Protein AF-0000000080439405 (afdb_homodimer)

Foldseek 3Di:
DPPPPPPPWAWFDFQWKIKIQDDLVCVVVVQVQQQDQLQCPPPPGHDRCDPVNSVVCCCPARVDPVLFKHKIFIAGLVRHTFWIKMWGRQDPPQLEIEMDITGRPVPPPPCRRVVVVLRVVCCSVPPSPGFKYKYFDQDPVRVVSCVVQVWDFDDADPRGTMTMDGSQCNLAVQAAAAFEEEEEAAAQFDVLQRCLLVVLQVLLCVVVVHRRYDYDYAYPDDWHDDPVPDTDDHDDPDPDQGQEYEYTDRDDCPPPLVVVLVVCVVRVSNHQAYEYEANRCLSVVPPPSCAPPEAEDDPCVVVSCVVVVGDHHYDDDQKDRSRRYIYGNDSVSSNVRSLVVSSNRRNDVSSVVSCVVVPVD/DPPPPPPPWAKFDFLWKIKIQDDLVCVVVVQVQQQDQLQCPPPPGHDRPDNVNSPVCCCPAPVDPVLFKHKIFIAGLVRHTFWIKMWGRQDPVQLEIEMDITGRPVPPPPCRRVVVVLRVVCCSVPPSPGFKYKYFDQDPVRVVSCVVQVWDFDDADPRGTMTMDGSQCNLAVQAAAAFEEEEEAAEQFDVLLRCLLVVLQVLLCVVVVHRRYDYDYAYPDDWHDDPVPDTDDHDDGDPDQGQEYEYTDRDDCPPPLVVVLVVCVVRVSNHQAYEYEANRCLSVVPDPSCAPDEAEDDDCVVVSCVVPVGPHHYDPDQKDRSGRYIYGNDSVSSNVRSLVVSSNRRNDVSSVVSCVVVPVD

Nearest PDB structures (foldseek):
  3gra-assembly1_A  TM=8.390E-01  e=1.885E-11  Pseudomonas putida KT2440
  7kwj-assembly1_B  TM=8.269E-01  e=9.743E-10  Vibrio cholerae O1 biovar El Tor str. N16961
  7kx2-assembly1_B  TM=8.092E-01  e=1.682E-09  Vibrio cholerae O1 biovar El Tor str. N16961
  7kwh-assembly1_D  TM=7.979E-01  e=1.788E-09  Vibrio cholerae O1 biovar El Tor str. N16961
  7kwq-assembly1_A  TM=7.694E-01  e=2.422E-09  Vibrio cholerae O1 biovar El Tor str. N16961

Sequence (722 aa):
MKDMKSEGLYRRNGKKVYIKQPEYSEMAYVSELWSDEATMEGIGGVFNFSEDKWEPFYKKMVSPSDGKNFYCLIYNNKDIPVGEVSFHGYDLVTKTARFNIKVHDKHRRRGYGKEAINLLLEYYFQEFGGNIMMDTVRTEKGIELSKKFKFEQIGKAKEGITCRITKEKFFNSNKGSKKYVEVLVLDGMNVLDYSMPFEIFNKANNIAKEEIFNTSSVSFVDKIKGNSGIEIKRSAGSEQKPNIIIIPGGIDTKENSKNIIDYILKNYIECDYICAFSEGISYLVKCKELNGIFVPNGKWIKSLLDEEKRTLRILNKNYIDNGKIMLSTNLMGTLELCLNIVKKVCGGEIEEKIENELGLKMKDMKSEGLYRRNGKKVYIKQPEYSEMAYVSELWSDEATMEGIGGVFNFSEDKWEPFYKKMVSPSDGKNFYCLIYNNKDIPVGEVSFHGYDLVTKTARFNIKVHDKHRRRGYGKEAINLLLEYYFQEFGGNIMMDTVRTEKGIELSKKFKFEQIGKAKEGITCRITKEKFFNSNKGSKKYVEVLVLDGMNVLDYSMPFEIFNKANNIAKEEIFNTSSVSFVDKIKGNSGIEIKRSAGSEQKPNIIIIPGGIDTKENSKNIIDYILKNYIECDYICAFSEGISYLVKCKELNGIFVPNGKWIKSLLDEEKRTLRILNKNYIDNGKIMLSTNLMGTLELCLNIVKKVCGGEIEEKIENELGLK

pLDDT: mean 86.58, std 12.38, range [19.8, 98.06]

InterPro domains:
  IPR000182 GNAT domain [PF13302] (21-131)
  IPR000182 GNAT domain [PS51186] (17-187)
  IPR016181 Acyl-CoA N-acyltransferase [SSF55729] (13-158)
  IPR029062 Class I glutamine amidotransferase-like [G3DSA:3.40.50.880] (177-361)
  IPR029062 Class I glutamine amidotransferase-like [SSF52317] (180-355)

Solvent-accessible surface area (backbone atoms only — not comparable to full-atom values): 38045 Å² total; per-residue (Å²): 129,77,74,74,69,79,76,82,58,53,50,36,36,52,62,64,33,31,39,28,39,66,54,81,77,50,49,57,54,52,26,50,52,37,52,31,56,78,47,17,56,94,65,84,45,60,42,91,57,51,76,86,52,44,60,65,45,41,44,50,32,62,55,32,87,80,68,32,32,44,38,27,36,28,22,36,85,83,71,43,77,42,34,37,40,33,39,36,69,46,34,86,86,75,22,30,29,34,55,47,75,47,55,37,53,96,57,56,95,67,57,52,64,61,51,50,50,51,55,49,49,47,43,36,42,72,69,72,60,37,42,34,45,32,40,72,32,68,46,71,67,44,47,51,52,37,52,73,70,62,35,40,78,76,46,82,48,102,76,26,41,31,30,34,39,40,45,68,52,63,34,52,60,43,75,53,65,72,35,36,31,34,35,47,40,53,55,42,41,33,62,60,56,55,46,46,54,56,54,55,42,50,49,49,18,61,76,64,72,41,75,31,55,50,66,46,43,35,56,79,51,85,64,45,65,51,92,77,38,46,34,54,55,82,43,80,51,69,93,59,78,46,29,28,41,37,34,37,13,54,42,67,68,84,65,67,48,64,63,53,41,50,52,50,60,72,40,46,62,70,18,59,32,42,34,21,27,39,55,26,38,59,61,48,70,71,36,75,91,47,65,62,39,70,38,35,46,46,89,62,50,60,60,51,34,66,69,62,74,45,80,67,43,70,41,94,38,43,40,36,79,33,63,19,43,32,38,16,42,27,58,47,12,43,54,50,49,50,42,48,49,39,20,68,42,57,3,48,67,57,31,50,54,50,36,45,60,33,49,76,102,131,77,74,76,69,78,76,82,60,54,52,37,36,54,62,66,33,30,38,29,40,66,56,78,79,52,49,58,53,52,26,51,51,37,52,30,56,78,46,17,56,92,68,83,45,59,41,90,57,49,75,87,52,44,59,65,46,42,43,51,32,62,56,30,88,83,67,33,32,43,38,28,34,29,23,37,85,83,72,43,79,42,35,37,40,34,38,35,69,46,33,85,84,77,22,30,30,34,54,48,74,46,57,36,54,95,56,57,95,68,57,52,62,62,51,50,49,50,54,49,48,49,43,36,42,73,67,71,61,36,42,34,44,30,41,73,31,68,44,72,67,44,48,52,53,37,51,73,69,61,36,42,77,76,45,82,47,100,75,28,41,31,30,34,38,39,46,66,53,62,34,52,60,43,74,53,65,72,34,36,31,34,36,47,39,49,55,41,39,33,64,60,56,53,46,45,56,56,53,55,42,48,51,49,18,60,76,67,72,40,74,31,54,48,67,43,44,36,56,79,52,86,63,44,65,51,90,78,38,44,31,55,56,80,42,81,51,70,93,60,78,47,30,28,41,37,34,38,13,56,41,68,68,83,65,68,48,64,62,52,41,50,51,52,60,72,40,45,64,70,19,58,32,42,33,23,27,39,56,26,39,58,59,48,71,72,34,75,92,50,64,70,45,73,37,36,45,46,88,63,48,58,60,51,38,69,69,60,75,46,84,69,43,73,41,95,39,44,42,36,80,33,63,19,44,31,38,17,40,25,60,47,11,43,54,51,48,50,42,48,50,38,19,70,41,58,2,49,66,57,30,50,54,50,37,45,60,34,48,76,102

Structure (mmCIF, N/CA/C/O backbone):
data_AF-0000000080439405-model_v1
#
loop_
_entity.id
_entity.type
_entity.pdbx_description
1 polymer 'N-acetyltransferase domain-containing protein'
#
loop_
_atom_site.group_PDB
_atom_site.id
_atom_site.type_symbol
_atom_site.label_atom_id
_atom_site.label_alt_id
_atom_site.label_comp_id
_atom_site.label_asym_id
_atom_site.label_entity_id
_atom_site.label_seq_id
_atom_site.pdbx_PDB_ins_code
_atom_site.Cartn_x
_atom_site.Cartn_y
_atom_site.Cartn_z
_atom_site.occupancy
_atom_site.B_iso_or_equiv
_atom_site.auth_seq_id
_atom_site.auth_comp_id
_atom_site.auth_asym_id
_atom_site.auth_atom_id
_atom_site.pdbx_PDB_model_num
ATOM 1 N N . MET A 1 1 ? -28.453 -39.219 -0.086 1 19.8 1 MET A N 1
ATOM 2 C CA . MET A 1 1 ? -27.016 -39.031 -0.188 1 19.8 1 MET A CA 1
ATOM 3 C C . MET A 1 1 ? -26.672 -37.594 -0.586 1 19.8 1 MET A C 1
ATOM 5 O O . MET A 1 1 ? -27.078 -37.125 -1.65 1 19.8 1 MET A O 1
ATOM 9 N N . LYS A 1 2 ? -26.547 -36.656 0.362 1 28.33 2 LYS A N 1
ATOM 10 C CA . LYS A 1 2 ? -26.453 -35.188 0.204 1 28.33 2 LYS A CA 1
ATOM 11 C C . LYS A 1 2 ? -25.391 -34.844 -0.84 1 28.33 2 LYS A C 1
ATOM 13 O O . LYS A 1 2 ? -24.375 -35.5 -0.957 1 28.33 2 LYS A O 1
ATOM 18 N N . ASP A 1 3 ? -25.906 -34.5 -1.977 1 31.38 3 ASP A N 1
ATOM 19 C CA . ASP A 1 3 ? -25.109 -33.844 -3.01 1 31.38 3 ASP A CA 1
ATOM 20 C C . ASP A 1 3 ? -23.859 -33.188 -2.41 1 31.38 3 ASP A C 1
ATOM 22 O O . ASP A 1 3 ? -23.969 -32.281 -1.6 1 31.38 3 ASP A O 1
ATOM 26 N N . MET A 1 4 ? -22.953 -33.938 -2.029 1 35.06 4 MET A N 1
ATOM 27 C CA . MET A 1 4 ? -21.703 -33.312 -1.614 1 35.06 4 MET A CA 1
ATOM 28 C C . MET A 1 4 ? -21.344 -32.156 -2.545 1 35.06 4 MET A C 1
ATOM 30 O O . MET A 1 4 ? -21.141 -32.375 -3.744 1 35.06 4 MET A O 1
ATOM 34 N N . LYS A 1 5 ? -21.969 -31.016 -2.342 1 38.03 5 LYS A N 1
ATOM 35 C CA . LYS A 1 5 ? -21.875 -29.719 -2.992 1 38.03 5 LYS A CA 1
ATOM 36 C C . LYS A 1 5 ? -20.469 -29.484 -3.535 1 38.03 5 LYS A C 1
ATOM 38 O O . LYS A 1 5 ? -19.484 -29.578 -2.795 1 38.03 5 LYS A O 1
ATOM 43 N N . SER A 1 6 ? -20.062 -29.953 -4.812 1 43.16 6 SER A N 1
ATOM 44 C CA . SER A 1 6 ? -19.031 -29.5 -5.738 1 43.16 6 SER A CA 1
ATOM 45 C C . SER A 1 6 ? -18.594 -28.062 -5.426 1 43.16 6 SER A C 1
ATOM 47 O O . SER A 1 6 ? -17.781 -27.484 -6.141 1 43.16 6 SER A O 1
ATOM 49 N N . GLU A 1 7 ? -19.172 -27.438 -4.652 1 51.94 7 GLU A N 1
ATOM 50 C CA . GLU A 1 7 ? -18.938 -26.031 -4.379 1 51.94 7 GLU A CA 1
ATOM 51 C C . GLU A 1 7 ? -17.625 -25.812 -3.639 1 51.94 7 GLU A C 1
ATOM 53 O O . GLU A 1 7 ? -17.359 -26.484 -2.641 1 51.94 7 GLU A O 1
ATOM 58 N N . GLY A 1 8 ? -16.438 -25.406 -4.309 1 67.31 8 GLY A N 1
ATOM 59 C CA . GLY A 1 8 ? -15.258 -24.844 -3.676 1 67.31 8 GLY A CA 1
ATOM 60 C C . GLY A 1 8 ? -14.016 -25.688 -3.885 1 67.31 8 GLY A C 1
ATOM 61 O O . GLY A 1 8 ? -13.156 -25.766 -3.004 1 67.31 8 GLY A O 1
ATOM 62 N N . LEU A 1 9 ? -13.984 -26.547 -4.992 1 83.06 9 LEU A N 1
ATOM 63 C CA . LEU A 1 9 ? -12.805 -27.391 -5.168 1 83.06 9 LEU A CA 1
ATOM 64 C C . LEU A 1 9 ? -11.617 -26.562 -5.656 1 83.06 9 LEU A C 1
ATOM 66 O O . LEU A 1 9 ? -11.766 -25.719 -6.551 1 83.06 9 LEU A O 1
ATOM 70 N N . TYR A 1 10 ? -10.547 -26.906 -5.105 1 87.88 10 TYR A N 1
ATOM 71 C CA . TYR A 1 10 ? -9.312 -26.188 -5.379 1 87.88 10 TYR A CA 1
ATOM 72 C C . TYR A 1 10 ? -8.789 -26.5 -6.777 1 87.88 10 TYR A C 1
ATOM 74 O O . TYR A 1 10 ? -8.906 -27.625 -7.25 1 87.88 10 TYR A O 1
ATOM 82 N N . ARG A 1 11 ? -8.258 -25.469 -7.434 1 89.12 11 ARG A N 1
ATOM 83 C CA . ARG A 1 11 ? -7.609 -25.625 -8.734 1 89.12 11 ARG A CA 1
ATOM 84 C C . ARG A 1 11 ? -6.43 -24.656 -8.875 1 89.12 11 ARG A C 1
ATOM 86 O O . ARG A 1 11 ? -6.488 -23.516 -8.406 1 89.12 11 ARG A O 1
ATOM 93 N N . ARG A 1 12 ? -5.414 -25.156 -9.516 1 91.19 12 ARG A N 1
ATOM 94 C CA . ARG A 1 12 ? -4.223 -24.359 -9.773 1 91.19 12 ARG A CA 1
ATOM 95 C C . ARG A 1 12 ? -3.641 -24.688 -11.148 1 91.19 12 ARG A C 1
ATOM 97 O O . ARG A 1 12 ? -3.406 -25.844 -11.469 1 91.19 12 ARG A O 1
ATOM 104 N N . ASN A 1 13 ? -3.381 -23.609 -11.891 1 90.38 13 ASN A N 1
ATOM 105 C CA . ASN A 1 13 ? -2.967 -23.797 -13.281 1 90.38 13 ASN A CA 1
ATOM 106 C C . ASN A 1 13 ? -1.468 -23.578 -13.453 1 90.38 13 ASN A C 1
ATOM 108 O O . ASN A 1 13 ? -0.897 -22.672 -12.828 1 90.38 13 ASN A O 1
ATOM 112 N N . GLY A 1 14 ? -0.879 -24.438 -14.273 1 91.06 14 GLY A N 1
ATOM 113 C CA . GLY A 1 14 ? 0.479 -24.234 -14.758 1 91.06 14 GLY A CA 1
ATOM 114 C C . GLY A 1 14 ? 0.555 -24.016 -16.25 1 91.06 14 GLY A C 1
ATOM 115 O O . GLY A 1 14 ? -0.412 -23.562 -16.875 1 91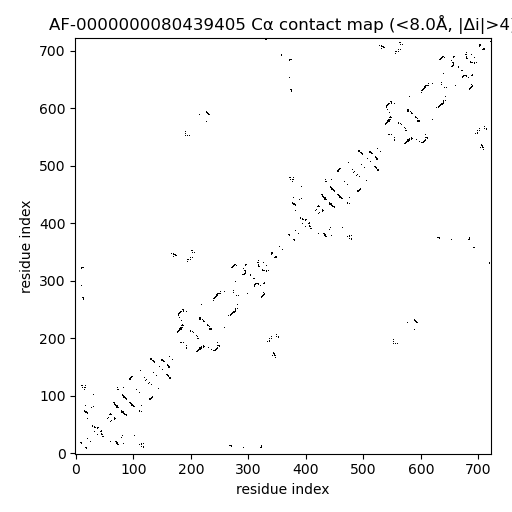.06 14 GLY A O 1
ATOM 116 N N . LYS A 1 15 ? 1.68 -24.281 -16.812 1 88.88 15 LYS A N 1
ATOM 117 C CA . LYS A 1 15 ? 1.878 -24.125 -18.25 1 88.88 15 LYS A CA 1
ATOM 118 C C . LYS A 1 15 ? 1.362 -25.328 -19.016 1 88.88 15 LYS A C 1
ATOM 120 O O . LYS A 1 15 ? 0.645 -25.188 -20.016 1 88.88 15 LYS A O 1
ATOM 125 N N . LYS A 1 16 ? 1.658 -26.5 -18.484 1 90.88 16 LYS A N 1
ATOM 126 C CA . LYS A 1 16 ? 1.364 -27.719 -19.219 1 90.88 16 LYS A CA 1
ATOM 127 C C . LYS A 1 16 ? 0.187 -28.469 -18.578 1 90.88 16 LYS A C 1
ATOM 129 O O . LYS A 1 16 ? -0.519 -29.219 -19.266 1 90.88 16 LYS A O 1
ATOM 134 N N . VAL A 1 17 ? 0.119 -28.25 -17.297 1 93.38 17 VAL A N 1
ATOM 135 C CA . VAL A 1 17 ? -0.927 -28.984 -16.578 1 93.38 17 VAL A CA 1
ATOM 136 C C . VAL A 1 17 ? -1.592 -28.078 -15.555 1 93.38 17 VAL A C 1
ATOM 138 O O . VAL A 1 17 ? -1.089 -26.984 -15.258 1 93.38 17 VAL A O 1
ATOM 141 N N . TYR A 1 18 ? -2.773 -28.422 -15.133 1 92.12 18 TYR A N 1
ATOM 142 C CA . TYR A 1 18 ? -3.352 -27.875 -13.914 1 92.12 18 TYR A CA 1
ATOM 143 C C . TYR A 1 18 ? -3.705 -28.984 -12.93 1 92.12 18 TYR A C 1
ATOM 145 O O . TYR A 1 18 ? -3.895 -30.141 -13.32 1 92.12 18 TYR A O 1
ATOM 153 N N . ILE A 1 19 ? -3.621 -28.656 -11.656 1 95.12 19 ILE A N 1
ATOM 154 C CA . ILE A 1 19 ? -4.043 -29.609 -10.633 1 95.12 19 ILE A CA 1
ATOM 155 C C . ILE A 1 19 ? -5.379 -29.172 -10.039 1 95.12 19 ILE A C 1
ATOM 157 O O . ILE A 1 19 ? -5.648 -27.969 -9.914 1 95.12 19 ILE A O 1
ATOM 161 N N . LYS A 1 20 ? -6.191 -30.156 -9.758 1 93.25 20 LYS A N 1
ATOM 162 C CA . LYS A 1 20 ? -7.52 -29.859 -9.242 1 93.25 20 LYS A CA 1
ATOM 163 C C . LYS A 1 20 ? -7.996 -30.938 -8.289 1 93.25 20 LYS A C 1
ATOM 165 O O . LYS A 1 20 ? -7.754 -32.125 -8.516 1 93.25 20 LYS A O 1
ATOM 170 N N . GLN A 1 21 ? -8.578 -30.422 -7.191 1 93.56 21 GLN A N 1
ATOM 171 C CA . GLN A 1 21 ? -9.273 -31.406 -6.375 1 93.56 21 GLN A CA 1
ATOM 172 C C . GLN A 1 21 ? -10.391 -32.094 -7.168 1 93.56 21 GLN A C 1
ATOM 174 O O . GLN A 1 21 ? -11.148 -31.422 -7.875 1 93.56 21 GLN A O 1
ATOM 179 N N . PRO A 1 22 ? -10.484 -33.406 -7.039 1 95 22 PRO A N 1
ATOM 180 C CA . PRO A 1 22 ? -11.422 -34.156 -7.891 1 95 22 PRO A CA 1
ATOM 181 C C . PRO A 1 22 ? -12.867 -34.062 -7.402 1 95 22 PRO A C 1
ATOM 183 O O . PRO A 1 22 ? -13.109 -34 -6.195 1 95 22 PRO A O 1
ATOM 186 N N . GLU A 1 23 ? -13.68 -34 -8.461 1 92.44 23 GLU A N 1
ATOM 187 C CA . GLU A 1 23 ? -15.062 -34.344 -8.141 1 92.44 23 GLU A CA 1
ATOM 188 C C . GLU A 1 23 ? -15.195 -35.812 -7.758 1 92.44 23 GLU A C 1
ATOM 190 O O . GLU A 1 23 ? -14.344 -36.625 -8.117 1 92.44 23 GLU A O 1
ATOM 195 N N . TYR A 1 24 ? -16.328 -36.031 -7.066 1 93.69 24 TYR A N 1
ATOM 196 C CA . TYR A 1 24 ? -16.5 -37.406 -6.566 1 93.69 24 TYR A CA 1
ATOM 197 C C . TYR A 1 24 ? -16.469 -38.406 -7.711 1 93.69 24 TYR A C 1
ATOM 199 O O . TYR A 1 24 ? -15.859 -39.469 -7.594 1 93.69 24 TYR A O 1
ATOM 207 N N . SER A 1 25 ? -17.109 -38.062 -8.828 1 94.06 25 SER A N 1
ATOM 208 C CA . SER A 1 25 ? -17.188 -38.969 -9.969 1 94.06 25 SER A CA 1
ATOM 209 C C . SER A 1 25 ? -15.82 -39.188 -10.594 1 94.06 25 SER A C 1
ATOM 211 O O . SER A 1 25 ? -15.609 -40.188 -11.289 1 94.06 25 SER A O 1
ATOM 213 N N . GLU A 1 26 ? -14.859 -38.375 -10.375 1 95.56 26 GLU A N 1
ATOM 214 C CA . GLU A 1 26 ? -13.531 -38.469 -10.969 1 95.56 26 GLU A CA 1
ATOM 215 C C . GLU A 1 26 ? -12.672 -39.5 -10.242 1 95.56 26 GLU A C 1
ATOM 217 O O . GLU A 1 26 ? -11.562 -39.781 -10.688 1 95.56 26 GLU A O 1
ATOM 222 N N . MET A 1 27 ? -13.219 -40.062 -9.18 1 96.44 27 MET A N 1
ATOM 223 C CA . MET A 1 27 ? -12.539 -41.156 -8.516 1 96.44 27 MET A CA 1
ATOM 224 C C . MET A 1 27 ? -12.398 -42.344 -9.461 1 96.44 27 MET A C 1
ATOM 226 O O . MET A 1 27 ? -11.531 -43.219 -9.258 1 96.44 27 MET A O 1
ATOM 230 N N . ALA A 1 28 ? -13.266 -42.344 -10.445 1 96.62 28 ALA A N 1
ATOM 231 C CA . ALA A 1 28 ? -13.164 -43.375 -11.461 1 96.62 28 ALA A CA 1
ATOM 232 C C . ALA A 1 28 ? -11.781 -43.406 -12.102 1 96.62 28 ALA A C 1
ATOM 234 O O . ALA A 1 28 ? -11.227 -44.469 -12.375 1 96.62 28 ALA A O 1
ATOM 235 N N . TYR A 1 29 ? -11.312 -42.281 -12.32 1 97.38 29 TYR A N 1
ATOM 236 C CA . TYR A 1 29 ? -9.984 -42.188 -12.914 1 97.38 29 TYR A CA 1
ATOM 237 C C . TYR A 1 29 ? -8.922 -42.719 -11.953 1 97.38 29 TYR A C 1
ATOM 239 O O . TYR A 1 29 ? -7.953 -43.344 -12.375 1 97.38 29 TYR A O 1
ATOM 247 N N . VAL A 1 30 ? -9.031 -42.406 -10.703 1 97.31 30 VAL A N 1
ATOM 248 C CA . VAL A 1 30 ? -8.086 -42.906 -9.703 1 97.31 30 VAL A CA 1
ATOM 249 C C . VAL A 1 30 ? -8.07 -44.406 -9.719 1 97.31 30 VAL A C 1
ATOM 251 O O . VAL A 1 30 ? -7 -45.031 -9.672 1 97.31 30 VAL A O 1
ATOM 254 N N . SER A 1 31 ? -9.227 -44.938 -9.789 1 97.25 31 SER A N 1
ATOM 255 C CA . SER A 1 31 ? -9.344 -46.406 -9.883 1 97.25 31 SER A CA 1
ATOM 256 C C . SER A 1 31 ? -8.586 -46.938 -11.094 1 97.25 31 SER A C 1
ATOM 258 O O . SER A 1 31 ? -7.867 -47.938 -10.992 1 97.25 31 SER A O 1
ATOM 260 N N . GLU A 1 32 ? -8.734 -46.281 -12.172 1 96.75 32 GLU A N 1
ATOM 261 C CA . GLU A 1 32 ? -8.031 -46.656 -13.398 1 96.75 32 GLU A CA 1
ATOM 262 C C . GLU A 1 32 ? -6.523 -46.531 -13.234 1 96.75 32 GLU A C 1
ATOM 264 O O . GLU A 1 32 ? -5.77 -47.438 -13.602 1 96.75 32 GLU A O 1
ATOM 269 N N . LEU A 1 33 ? -6.113 -45.5 -12.719 1 96.94 33 LEU A N 1
ATOM 270 C CA . LEU A 1 33 ? -4.699 -45.188 -12.531 1 96.94 33 LEU A CA 1
ATOM 271 C C . LEU A 1 33 ? -4.023 -46.219 -11.656 1 96.94 33 LEU A C 1
ATOM 273 O O . LEU A 1 33 ? -2.943 -46.719 -11.984 1 96.94 33 LEU A O 1
ATOM 277 N N . TRP A 1 34 ? -4.68 -46.594 -10.602 1 96.44 34 TRP A N 1
ATOM 278 C CA . TRP A 1 34 ? -4.102 -47.5 -9.609 1 96.44 34 TRP A CA 1
ATOM 279 C C . TRP A 1 34 ? -4.145 -48.938 -10.094 1 96.44 34 TRP A C 1
ATOM 281 O O . TRP A 1 34 ? -3.469 -49.812 -9.539 1 96.44 34 TRP A O 1
ATOM 291 N N . SER A 1 35 ? -4.953 -49.156 -11.141 1 96 35 SER A N 1
ATOM 292 C CA . SER A 1 35 ? -5.051 -50.531 -11.672 1 96 35 SER A CA 1
ATOM 293 C C . SER A 1 35 ? -4.156 -50.719 -12.891 1 96 35 SER A C 1
ATOM 295 O O . SER A 1 35 ? -4.062 -51.812 -13.438 1 96 35 SER A O 1
ATOM 297 N N . ASP A 1 36 ? -3.555 -49.656 -13.258 1 95.5 36 ASP A N 1
ATOM 298 C CA . ASP A 1 36 ? -2.686 -49.75 -14.43 1 95.5 36 ASP A CA 1
ATOM 299 C C . ASP A 1 36 ? -1.329 -50.344 -14.07 1 95.5 36 ASP A C 1
ATOM 301 O O . ASP A 1 36 ? -0.562 -49.75 -13.305 1 95.5 36 ASP A O 1
ATOM 305 N N . GLU A 1 37 ? -0.937 -51.438 -14.633 1 94.5 37 GLU A N 1
ATOM 306 C CA . GLU A 1 37 ? 0.255 -52.219 -14.266 1 94.5 37 GLU A CA 1
ATOM 307 C C . GLU A 1 37 ? 1.526 -51.438 -14.57 1 94.5 37 GLU A C 1
ATOM 309 O O . GLU A 1 37 ? 2.434 -51.344 -13.734 1 94.5 37 GLU A O 1
ATOM 314 N N . ALA A 1 38 ? 1.527 -50.844 -15.688 1 93.5 38 ALA A N 1
ATOM 315 C CA . ALA A 1 38 ? 2.715 -50.094 -16.078 1 93.5 38 ALA A CA 1
ATOM 316 C C . ALA A 1 38 ? 2.963 -48.938 -15.141 1 93.5 38 ALA A C 1
ATOM 318 O O . ALA A 1 38 ? 4.109 -48.656 -14.781 1 93.5 38 ALA A O 1
ATOM 319 N N . THR A 1 39 ? 1.961 -48.344 -14.695 1 92.94 39 THR A N 1
ATOM 320 C CA . THR A 1 39 ? 2.051 -47.156 -13.828 1 92.94 39 THR A CA 1
ATOM 321 C C . THR A 1 39 ? 2.484 -47.562 -12.422 1 92.94 39 THR A C 1
ATOM 323 O O . THR A 1 39 ? 3.281 -46.875 -11.789 1 92.94 39 THR A O 1
ATOM 326 N N . MET A 1 40 ? 2.041 -48.656 -12 1 91.75 40 MET A N 1
ATOM 327 C CA . MET A 1 40 ? 2.215 -49.031 -10.602 1 91.75 40 MET A CA 1
ATOM 328 C C . MET A 1 40 ? 3.445 -49.938 -10.422 1 91.75 40 MET A C 1
ATOM 330 O O . MET A 1 40 ? 3.803 -50.281 -9.297 1 91.75 40 MET A O 1
ATOM 334 N N . GLU A 1 41 ? 4.07 -50.125 -11.484 1 86.44 41 GLU A N 1
ATOM 335 C CA . GLU A 1 41 ? 5.27 -50.938 -11.414 1 86.44 41 GLU A CA 1
ATOM 336 C C . GLU A 1 41 ? 6.348 -50.281 -10.562 1 86.44 41 GLU A C 1
ATOM 338 O O . GLU A 1 41 ? 6.68 -49.125 -10.773 1 86.44 41 GLU A O 1
ATOM 343 N N . GLY A 1 42 ? 6.863 -50.938 -9.586 1 75.69 42 GLY A N 1
ATOM 344 C CA . GLY A 1 42 ? 7.953 -50.438 -8.758 1 75.69 42 GLY A CA 1
ATOM 345 C C . GLY A 1 42 ? 7.473 -49.625 -7.578 1 75.69 42 GLY A C 1
ATOM 346 O O . GLY A 1 42 ? 8.273 -49.188 -6.746 1 75.69 42 GLY A O 1
ATOM 347 N N . ILE A 1 43 ? 6.125 -49.312 -7.629 1 78.25 43 ILE A N 1
ATOM 348 C CA . ILE A 1 43 ? 5.621 -48.5 -6.52 1 78.25 43 ILE A CA 1
ATOM 349 C C . ILE A 1 43 ? 4.535 -49.281 -5.773 1 78.25 43 ILE A C 1
ATOM 351 O O . ILE A 1 43 ? 3.477 -48.719 -5.465 1 78.25 43 ILE A O 1
ATOM 355 N N . GLY A 1 44 ? 4.664 -50.5 -5.5 1 78.38 44 GLY A N 1
ATOM 356 C CA . GLY A 1 44 ? 3.789 -51.312 -4.652 1 78.38 44 GLY A CA 1
ATOM 357 C C . GLY A 1 44 ? 2.814 -52.156 -5.434 1 78.38 44 GLY A C 1
ATOM 358 O O . GLY A 1 44 ? 2.051 -52.938 -4.852 1 78.38 44 GLY A O 1
ATOM 359 N N . GLY A 1 45 ? 2.807 -52.031 -6.777 1 86.25 45 GLY A N 1
ATOM 360 C CA . GLY A 1 45 ? 1.941 -52.844 -7.617 1 86.25 45 GLY A CA 1
ATOM 361 C C . GLY A 1 45 ? 0.531 -52.312 -7.727 1 86.25 45 GLY A C 1
ATOM 362 O O . GLY A 1 45 ? 0.203 -51.281 -7.109 1 86.25 45 GLY A O 1
ATOM 363 N N . VAL A 1 46 ? -0.266 -53.031 -8.5 1 91.19 46 VAL A N 1
ATOM 364 C CA . VAL A 1 46 ? -1.615 -52.562 -8.797 1 91.19 46 VAL A CA 1
ATOM 365 C C . VAL A 1 46 ? -2.486 -52.688 -7.543 1 91.19 46 VAL A C 1
ATOM 367 O O . VAL A 1 46 ? -2.24 -53.531 -6.676 1 91.19 46 VAL A O 1
ATOM 370 N N . PHE A 1 47 ? -3.418 -51.812 -7.441 1 92.5 47 PHE A N 1
ATOM 371 C CA . PHE A 1 47 ? -4.367 -51.781 -6.336 1 92.5 47 PHE A CA 1
ATOM 372 C C . PHE A 1 47 ? -5.797 -51.719 -6.852 1 92.5 47 PHE A C 1
ATOM 374 O O . PHE A 1 47 ? -6.105 -50.875 -7.715 1 92.5 47 PHE A O 1
ATOM 381 N N . ASN A 1 48 ? -6.621 -52.625 -6.363 1 93.56 48 ASN A N 1
ATOM 382 C CA . ASN A 1 48 ? -8.031 -52.594 -6.723 1 93.56 48 ASN A CA 1
ATOM 383 C C . ASN A 1 48 ? -8.789 -51.562 -5.906 1 93.56 48 ASN A C 1
ATOM 385 O O . ASN A 1 48 ? -9.227 -51.812 -4.785 1 93.56 48 ASN A O 1
ATOM 389 N N . PHE A 1 49 ? -8.984 -50.406 -6.477 1 95.38 49 PHE A N 1
ATOM 390 C CA . PHE A 1 49 ? -9.695 -49.281 -5.863 1 95.38 49 PHE A CA 1
ATOM 391 C C . PHE A 1 49 ? -11.156 -49.281 -6.297 1 95.38 49 PHE A C 1
ATOM 393 O O . PHE A 1 49 ? -11.57 -48.438 -7.086 1 95.38 49 PHE A O 1
ATOM 400 N N . SER A 1 50 ? -11.922 -50.219 -5.637 1 94.44 50 SER A N 1
ATOM 401 C CA . SER A 1 50 ? -13.32 -50.375 -5.996 1 94.44 50 SER A CA 1
ATOM 402 C C . SER A 1 50 ? -14.18 -49.25 -5.426 1 94.44 50 SER A C 1
ATOM 404 O O . SER A 1 50 ? -13.742 -48.531 -4.547 1 94.44 50 SER A O 1
ATOM 406 N N . GLU A 1 51 ? -15.336 -49.094 -5.887 1 95 51 GLU A N 1
ATOM 407 C CA . GLU A 1 51 ? -16.219 -48 -5.582 1 95 51 GLU A CA 1
ATOM 408 C C . GLU A 1 51 ? -16.516 -47.906 -4.086 1 95 51 GLU A C 1
ATOM 410 O O . GLU A 1 51 ? -16.703 -46.812 -3.545 1 95 51 GLU A O 1
ATOM 415 N N . ASP A 1 52 ? -16.531 -48.969 -3.461 1 94.25 52 ASP A N 1
ATOM 416 C CA . ASP A 1 52 ? -16.812 -49 -2.029 1 94.25 52 ASP A CA 1
ATOM 417 C C . ASP A 1 52 ? -15.719 -48.312 -1.235 1 94.25 52 ASP A C 1
ATOM 419 O O . ASP A 1 52 ? -15.938 -47.906 -0.088 1 94.25 52 ASP A O 1
ATOM 423 N N . LYS A 1 53 ? -14.617 -48.125 -1.787 1 96.12 53 LYS A N 1
ATOM 424 C CA . LYS A 1 53 ? -13.484 -47.5 -1.118 1 96.12 53 LYS A CA 1
ATOM 425 C C . LYS A 1 53 ? -13.43 -46 -1.425 1 96.12 53 LYS A C 1
ATOM 427 O O . LYS A 1 53 ? -12.633 -45.281 -0.833 1 96.12 53 LYS A O 1
ATOM 432 N N . TRP A 1 54 ? -14.266 -45.562 -2.332 1 96 54 TRP A N 1
ATOM 433 C CA . TRP A 1 54 ? -14.172 -44.188 -2.814 1 96 54 TRP A CA 1
ATOM 434 C C . TRP A 1 54 ? -14.562 -43.188 -1.721 1 96 54 TRP A C 1
ATOM 436 O O . TRP A 1 54 ? -13.852 -42.219 -1.482 1 96 54 TRP A O 1
ATOM 446 N N . GLU A 1 55 ? -15.578 -43.438 -1.098 1 94.31 55 GLU A N 1
ATOM 447 C CA . GLU A 1 55 ? -16.109 -42.5 -0.136 1 94.31 55 GLU A CA 1
ATOM 448 C C . GLU A 1 55 ? -15.148 -42.25 1.025 1 94.31 55 GLU A C 1
ATOM 450 O O . GLU A 1 55 ? -14.82 -41.125 1.353 1 94.31 55 GLU A O 1
ATOM 455 N N . PRO A 1 56 ? -14.703 -43.312 1.643 1 94.81 56 PRO A N 1
ATOM 456 C CA . PRO A 1 56 ? -13.742 -43.062 2.721 1 94.81 56 PRO A CA 1
ATOM 457 C C . PRO A 1 56 ? -12.492 -42.344 2.248 1 94.81 56 PRO A C 1
ATOM 459 O O . PRO A 1 56 ? -11.977 -41.469 2.959 1 94.81 56 PRO A O 1
ATOM 462 N N . PHE A 1 57 ? -12.047 -42.656 1.126 1 95.44 57 PHE A N 1
ATOM 463 C CA . PHE A 1 57 ? -10.867 -42 0.575 1 95.44 57 PHE A CA 1
ATOM 464 C C . PHE A 1 57 ? -11.148 -40.531 0.327 1 95.44 57 PHE A C 1
ATOM 466 O O . PHE A 1 57 ? -10.336 -39.688 0.684 1 95.44 57 PHE A O 1
ATOM 473 N N . TYR A 1 58 ? -12.203 -40.312 -0.261 1 95.25 58 TYR A N 1
ATOM 474 C CA . TYR A 1 58 ? -12.578 -38.938 -0.604 1 95.25 58 TYR A CA 1
ATOM 475 C C . TYR A 1 58 ? -12.672 -38.062 0.646 1 95.25 58 TYR A C 1
ATOM 477 O O . TYR A 1 58 ? -12.141 -36.969 0.675 1 95.25 58 TYR A O 1
ATOM 485 N N . LYS A 1 59 ? -13.25 -38.5 1.685 1 93.19 59 LYS A N 1
ATOM 486 C CA . LYS A 1 59 ? -13.406 -37.781 2.943 1 93.19 59 LYS A CA 1
ATOM 487 C C . LYS A 1 59 ? -12.055 -37.562 3.617 1 93.19 59 LYS A C 1
ATOM 489 O O . LYS A 1 59 ? -11.836 -36.531 4.242 1 93.19 59 LYS A O 1
ATOM 494 N N . LYS A 1 60 ? -11.242 -38.5 3.355 1 93.62 60 LYS A N 1
ATOM 495 C CA . LYS A 1 60 ? -9.945 -38.438 4.035 1 93.62 60 LYS A CA 1
ATOM 496 C C . LYS A 1 60 ? -8.969 -37.531 3.271 1 93.62 60 LYS A C 1
ATOM 498 O O . LYS A 1 60 ? -8.227 -36.75 3.877 1 93.62 60 LYS A O 1
ATOM 503 N N . MET A 1 61 ? -9.031 -37.656 1.925 1 92.5 61 MET A N 1
ATOM 504 C CA . MET A 1 61 ? -7.941 -37.094 1.146 1 92.5 61 MET A CA 1
ATOM 505 C C . MET A 1 61 ? -8.383 -35.781 0.467 1 92.5 61 MET A C 1
ATOM 507 O O . MET A 1 61 ? -7.574 -34.906 0.249 1 92.5 61 MET A O 1
ATOM 511 N N . VAL A 1 62 ? -9.57 -35.625 0.137 1 92.25 62 VAL A N 1
ATOM 512 C CA . VAL A 1 62 ? -10.047 -34.5 -0.65 1 92.25 62 VAL A CA 1
ATOM 513 C C . VAL A 1 62 ? -10.773 -33.5 0.259 1 92.25 62 VAL A C 1
ATOM 515 O O . VAL A 1 62 ? -10.594 -32.281 0.127 1 92.25 62 VAL A O 1
ATOM 518 N N . SER A 1 63 ? -11.5 -34 1.174 1 89.5 63 SER A N 1
ATOM 519 C CA . SER A 1 63 ? -12.234 -33.156 2.109 1 89.5 63 SER A CA 1
ATOM 520 C C . SER A 1 63 ? -11.969 -33.562 3.553 1 89.5 63 SER A C 1
ATOM 522 O O . SER A 1 63 ? -12.906 -33.875 4.297 1 89.5 63 SER A O 1
ATOM 524 N N . PRO A 1 64 ? -10.758 -33.438 3.838 1 89.5 64 PRO A N 1
ATOM 525 C CA . PRO A 1 64 ? -10.445 -33.906 5.195 1 89.5 64 PRO A CA 1
ATOM 526 C C . PRO A 1 64 ? -11 -32.969 6.27 1 89.5 64 PRO A C 1
ATOM 528 O O . PRO A 1 64 ? -10.93 -31.75 6.133 1 89.5 64 PRO A O 1
ATOM 531 N N . SER A 1 65 ? -11.43 -33.469 7.348 1 87.12 65 SER A N 1
ATOM 532 C CA . SER A 1 65 ? -11.945 -32.688 8.461 1 87.12 65 SER A CA 1
ATOM 533 C C . SER A 1 65 ? -10.82 -32.188 9.352 1 87.12 65 SER A C 1
ATOM 535 O O . SER A 1 65 ? -10.977 -31.172 10.039 1 87.12 65 SER A O 1
ATOM 537 N N . ASP A 1 66 ? -9.719 -32.875 9.328 1 88.12 66 ASP A N 1
ATOM 538 C CA . ASP A 1 66 ? -8.633 -32.5 10.219 1 88.12 66 ASP A CA 1
ATOM 539 C C . ASP A 1 66 ? -7.617 -31.609 9.5 1 88.12 66 ASP A C 1
ATOM 541 O O . ASP A 1 66 ? -6.637 -31.172 10.094 1 88.12 66 ASP A O 1
ATOM 545 N N . GLY A 1 67 ? -7.773 -31.391 8.305 1 88.62 67 GLY A N 1
ATOM 546 C CA . GLY A 1 67 ? -6.949 -30.469 7.535 1 88.62 67 GLY A CA 1
ATOM 547 C C . GLY A 1 67 ? -5.535 -30.969 7.32 1 88.62 67 GLY A C 1
ATOM 548 O O . GLY A 1 67 ? -4.617 -30.188 7.098 1 88.62 67 GLY A O 1
ATOM 549 N N . LYS A 1 68 ? -5.297 -32.281 7.277 1 92.69 68 LYS A N 1
ATOM 550 C CA . LYS A 1 68 ? -3.945 -32.812 7.258 1 92.69 68 LYS A CA 1
ATOM 551 C C . LYS A 1 68 ? -3.566 -33.312 5.859 1 92.69 68 LYS A C 1
ATOM 553 O O . LYS A 1 68 ? -2.395 -33.562 5.586 1 92.69 68 LYS A O 1
ATOM 558 N N . ASN A 1 69 ? -4.598 -33.406 5.066 1 95.69 69 ASN A N 1
ATOM 559 C CA . ASN A 1 69 ? -4.352 -33.969 3.742 1 95.69 69 ASN A CA 1
ATOM 560 C C . ASN A 1 69 ? -4.867 -33.062 2.637 1 95.69 69 ASN A C 1
ATOM 562 O O . ASN A 1 69 ? -5.762 -32.25 2.869 1 95.69 69 ASN A O 1
ATOM 566 N N . PHE A 1 70 ? -4.262 -33.125 1.502 1 95.88 70 PHE A N 1
ATOM 567 C CA . PHE A 1 70 ? -4.625 -32.406 0.294 1 95.88 70 PHE A CA 1
ATOM 568 C C . PHE A 1 70 ? -4.367 -33.25 -0.949 1 95.88 70 PHE A C 1
ATOM 570 O O . PHE A 1 70 ? -3.252 -33.719 -1.158 1 95.88 70 PHE A O 1
ATOM 577 N N . TYR A 1 71 ? -5.453 -33.469 -1.722 1 97.44 71 TYR A N 1
ATOM 578 C CA . TYR A 1 71 ? -5.375 -34.375 -2.848 1 97.44 71 TYR A CA 1
ATOM 579 C C . TYR A 1 71 ? -5.918 -33.75 -4.117 1 97.44 71 TYR A C 1
ATOM 581 O O . TYR A 1 71 ? -7.035 -33.219 -4.133 1 97.44 71 TYR A O 1
ATOM 589 N N . CYS A 1 72 ? -5.098 -33.844 -5.164 1 97.06 72 CYS A N 1
ATOM 590 C CA . CYS A 1 72 ? -5.508 -33.344 -6.461 1 97.06 72 CYS A CA 1
ATOM 591 C C . CYS A 1 72 ? -5.234 -34.344 -7.566 1 97.06 72 CYS A C 1
ATOM 593 O O . CYS A 1 72 ? -4.34 -35.188 -7.441 1 97.06 72 CYS A O 1
ATOM 595 N N . LEU A 1 73 ? -6.031 -34.25 -8.602 1 97.88 73 LEU A N 1
ATOM 596 C CA . LEU A 1 73 ? -5.688 -34.875 -9.883 1 97.88 73 LEU A CA 1
ATOM 597 C C . LEU A 1 73 ? -4.922 -33.875 -10.773 1 97.88 73 LEU A C 1
ATOM 599 O O . LEU A 1 73 ? -5.051 -32.656 -10.617 1 97.88 73 LEU A O 1
ATOM 603 N N . ILE A 1 74 ? -4.082 -34.438 -11.617 1 97.81 74 ILE A N 1
ATOM 604 C CA . ILE A 1 74 ? -3.34 -33.656 -12.609 1 97.81 74 ILE A CA 1
ATOM 605 C C . ILE A 1 74 ? -4.051 -33.75 -13.953 1 97.81 74 ILE A C 1
ATOM 607 O O . ILE A 1 74 ? -4.355 -34.844 -14.445 1 97.81 74 ILE A O 1
ATOM 611 N N . TYR A 1 75 ? -4.348 -32.594 -14.547 1 95.25 75 TYR A N 1
ATOM 612 C CA . TYR A 1 75 ? -4.957 -32.531 -15.875 1 95.25 75 TYR A CA 1
ATOM 613 C C . TYR A 1 75 ? -4.039 -31.797 -16.859 1 95.25 75 TYR A C 1
ATOM 615 O O . TYR A 1 75 ? -3.383 -30.812 -16.5 1 95.25 75 TYR A O 1
ATOM 623 N N . ASN A 1 76 ? -3.994 -32.312 -18.062 1 93.12 76 ASN A N 1
ATOM 624 C CA . ASN A 1 76 ? -3.309 -31.547 -19.094 1 93.12 76 ASN A CA 1
ATOM 625 C C . ASN A 1 76 ? -4.211 -30.469 -19.672 1 93.12 76 ASN A C 1
ATOM 627 O O . ASN A 1 76 ? -5.344 -30.297 -19.234 1 93.12 76 ASN A O 1
ATOM 631 N N . ASN A 1 77 ? -3.742 -29.719 -20.641 1 84.75 77 ASN A N 1
ATOM 632 C CA . ASN A 1 77 ? -4.449 -28.562 -21.172 1 84.75 77 ASN A CA 1
ATOM 633 C C . ASN A 1 77 ? -5.664 -28.969 -22 1 84.75 77 ASN A C 1
ATOM 635 O O . ASN A 1 77 ? -6.508 -28.125 -22.328 1 84.75 77 ASN A O 1
ATOM 639 N N . LYS A 1 78 ? -5.836 -30.203 -22.297 1 88.06 78 LYS A N 1
ATOM 640 C CA . LYS A 1 78 ? -7.008 -30.719 -23 1 88.06 78 LYS A CA 1
ATOM 641 C C . LYS A 1 78 ? -8.023 -31.297 -22.016 1 88.06 78 LYS A C 1
ATOM 643 O O . LYS A 1 78 ? -8.93 -32.031 -22.422 1 88.06 78 LYS A O 1
ATOM 648 N N . ASP A 1 79 ? -7.766 -31.125 -20.766 1 89.88 79 ASP A N 1
ATOM 649 C CA . ASP A 1 79 ? -8.641 -31.531 -19.672 1 89.88 79 ASP A CA 1
ATOM 650 C C . ASP A 1 79 ? -8.695 -33.062 -19.547 1 89.88 79 ASP A C 1
ATOM 652 O O . ASP A 1 79 ? -9.742 -33.625 -19.234 1 89.88 79 ASP A O 1
ATOM 656 N N . ILE A 1 80 ? -7.629 -33.594 -19.906 1 95.12 80 ILE A N 1
ATOM 657 C CA . ILE A 1 80 ? -7.473 -35.031 -19.719 1 95.12 80 ILE A CA 1
ATOM 658 C C . ILE A 1 80 ? -6.676 -35.312 -18.453 1 95.12 80 ILE A C 1
ATOM 660 O O . ILE A 1 80 ? -5.594 -34.75 -18.266 1 95.12 80 ILE A O 1
ATOM 664 N N . PRO A 1 81 ? -7.289 -36.125 -17.531 1 97.56 81 PRO A N 1
ATOM 665 C CA . PRO A 1 81 ? -6.5 -36.469 -16.344 1 97.56 81 PRO A CA 1
ATOM 666 C C . PRO A 1 81 ? -5.258 -37.281 -16.688 1 97.56 81 PRO A C 1
ATOM 668 O O . PRO A 1 81 ? -5.332 -38.219 -17.484 1 97.56 81 PRO A O 1
ATOM 671 N N . VAL A 1 82 ? -4.152 -36.938 -16.078 1 98 82 VAL A N 1
ATOM 672 C CA . VAL A 1 82 ? -2.904 -37.594 -16.469 1 98 82 VAL A CA 1
ATOM 673 C C . VAL A 1 82 ? -2.199 -38.125 -15.234 1 98 82 VAL A C 1
ATOM 675 O O . VAL A 1 82 ? -1.129 -38.75 -15.336 1 98 82 VAL A O 1
ATOM 678 N N . GLY A 1 83 ? -2.682 -37.938 -14.07 1 97.69 83 GLY A N 1
ATOM 679 C CA . GLY A 1 83 ? -2.062 -38.406 -12.852 1 97.69 83 GLY A CA 1
ATOM 680 C C . GLY A 1 83 ? -2.662 -37.812 -11.594 1 97.69 83 GLY A C 1
ATOM 681 O O . GLY A 1 83 ? -3.779 -37.281 -11.617 1 97.69 83 GLY A O 1
ATOM 682 N N . GLU A 1 84 ? -1.949 -38.031 -10.453 1 97.81 84 GLU A N 1
ATOM 683 C CA . GLU A 1 84 ? -2.369 -37.5 -9.164 1 97.81 84 GLU A CA 1
ATOM 684 C C . GLU A 1 84 ? -1.189 -36.906 -8.406 1 97.81 84 GLU A C 1
ATOM 686 O O . GLU A 1 84 ? -0.04 -37.281 -8.625 1 97.81 84 GLU A O 1
ATOM 691 N N . VAL A 1 85 ? -1.457 -35.938 -7.605 1 96.56 85 VAL A N 1
ATOM 692 C CA . VAL A 1 85 ? -0.469 -35.312 -6.723 1 96.56 85 VAL A CA 1
ATOM 693 C C . VAL A 1 85 ? -1.129 -34.906 -5.406 1 96.56 85 VAL A C 1
ATOM 695 O O . VAL A 1 85 ? -2.283 -34.469 -5.391 1 96.56 85 VAL A O 1
ATOM 698 N N . SER A 1 86 ? -0.397 -35.156 -4.324 1 97.12 86 SER A N 1
ATOM 699 C CA . SER A 1 86 ? -1.005 -34.906 -3.02 1 97.12 86 SER A CA 1
ATOM 700 C C . SER A 1 86 ? 0.056 -34.781 -1.935 1 97.12 86 SER A C 1
ATOM 702 O O . SER A 1 86 ? 1.235 -35.031 -2.17 1 97.12 86 SER A O 1
ATOM 704 N N . PHE A 1 87 ? -0.374 -34.156 -0.892 1 96.56 87 PHE A N 1
ATOM 705 C CA . PHE A 1 87 ? 0.409 -34.281 0.331 1 96.56 87 PHE A CA 1
ATOM 706 C C . PHE A 1 87 ? -0.462 -34.781 1.479 1 96.56 87 PHE A C 1
ATOM 708 O O . PHE A 1 87 ? -1.689 -34.688 1.421 1 96.56 87 PHE A O 1
ATOM 715 N N . HIS A 1 88 ? 0.203 -35.438 2.477 1 95.56 88 HIS A N 1
ATOM 716 C CA . HIS A 1 88 ? -0.521 -36.031 3.59 1 95.56 88 HIS A CA 1
ATOM 717 C C . HIS A 1 88 ? 0.297 -35.969 4.875 1 95.56 88 HIS A C 1
ATOM 719 O O . HIS A 1 88 ? 1.507 -35.75 4.836 1 95.56 88 HIS A O 1
ATOM 725 N N . GLY A 1 89 ? -0.431 -36.062 5.93 1 95.19 89 GLY A N 1
ATOM 726 C CA . GLY A 1 89 ? 0.222 -36.156 7.227 1 95.19 89 GLY A CA 1
ATOM 727 C C . GLY A 1 89 ? 0.771 -34.812 7.699 1 95.19 89 GLY A C 1
ATOM 728 O O . GLY A 1 89 ? 1.848 -34.75 8.297 1 95.19 89 GLY A O 1
ATOM 729 N N . TYR A 1 90 ? 0.107 -33.75 7.34 1 95.5 90 TYR A N 1
ATOM 730 C CA . TYR A 1 90 ? 0.551 -32.438 7.77 1 95.5 90 TYR A CA 1
ATOM 731 C C . TYR A 1 90 ? 0.592 -32.344 9.289 1 95.5 90 TYR A C 1
ATOM 733 O O . TYR A 1 90 ? -0.398 -32.625 9.961 1 95.5 90 TYR A O 1
ATOM 741 N N . ASP A 1 91 ? 1.713 -31.984 9.75 1 95.06 91 ASP A N 1
ATOM 742 C CA . ASP A 1 91 ? 1.906 -31.766 11.18 1 95.06 91 ASP A CA 1
ATOM 743 C C . ASP A 1 91 ? 1.808 -30.281 11.523 1 95.06 91 ASP A C 1
ATOM 745 O O . ASP A 1 91 ? 2.625 -29.469 11.07 1 95.06 91 ASP A O 1
ATOM 749 N N . LEU A 1 92 ? 0.911 -29.906 12.383 1 92.69 92 LEU A N 1
ATOM 750 C CA . LEU A 1 92 ? 0.623 -28.516 12.703 1 92.69 92 LEU A CA 1
ATOM 751 C C . LEU A 1 92 ? 1.776 -27.891 13.477 1 92.69 92 LEU A C 1
ATOM 753 O O . LEU A 1 92 ? 1.97 -26.672 13.438 1 92.69 92 LEU A O 1
ATOM 757 N N . VAL A 1 93 ? 2.48 -28.609 14.188 1 94 93 VAL A N 1
ATOM 758 C CA . VAL A 1 93 ? 3.541 -28.094 15.047 1 94 93 VAL A CA 1
ATOM 759 C C . VAL A 1 93 ? 4.797 -27.844 14.219 1 94 93 VAL A C 1
ATOM 761 O O . VAL A 1 93 ? 5.332 -26.719 14.227 1 94 93 VAL A O 1
ATOM 764 N N . THR A 1 94 ? 5.195 -28.844 13.438 1 94.12 94 THR A N 1
ATOM 765 C CA . THR A 1 94 ? 6.43 -28.719 12.672 1 94.12 94 THR A CA 1
ATOM 766 C C . THR A 1 94 ? 6.156 -28.109 11.297 1 94.12 94 THR A C 1
ATOM 768 O O . THR A 1 94 ? 7.09 -27.719 10.594 1 94.12 94 THR A O 1
ATOM 771 N N . LYS A 1 95 ? 4.836 -28.094 10.953 1 96.75 95 LYS A N 1
ATOM 772 C CA . LYS A 1 95 ? 4.414 -27.594 9.641 1 96.75 95 LYS A CA 1
ATOM 773 C C . LYS A 1 95 ? 5.047 -28.422 8.523 1 96.75 95 LYS A C 1
ATOM 775 O O . LYS A 1 95 ? 5.578 -27.859 7.559 1 96.75 95 LYS A O 1
ATOM 780 N N . THR A 1 96 ? 5.059 -29.734 8.727 1 96.19 96 THR A N 1
ATOM 781 C CA . THR A 1 96 ? 5.684 -30.672 7.805 1 96.19 96 THR A CA 1
ATOM 782 C C . THR A 1 96 ? 4.652 -31.641 7.238 1 96.19 96 THR A C 1
ATOM 784 O O . THR A 1 96 ? 3.723 -32.062 7.938 1 96.19 96 THR A O 1
ATOM 787 N N . ALA A 1 97 ? 4.805 -32 5.973 1 96.69 97 ALA A N 1
ATOM 788 C CA . ALA A 1 97 ? 3.982 -33.031 5.32 1 96.69 97 ALA A CA 1
ATOM 789 C C . ALA A 1 97 ? 4.812 -33.844 4.348 1 96.69 97 ALA A C 1
ATOM 791 O O . ALA A 1 97 ? 5.992 -33.562 4.133 1 96.69 97 ALA A O 1
ATOM 792 N N . ARG A 1 98 ? 4.223 -34.938 3.881 1 93.06 98 ARG A N 1
ATOM 793 C CA . ARG A 1 98 ? 4.812 -35.781 2.85 1 93.06 98 ARG A CA 1
ATOM 794 C C . ARG A 1 98 ? 3.998 -35.719 1.561 1 93.06 98 ARG A C 1
ATOM 796 O O . ARG A 1 98 ? 2.77 -35.656 1.601 1 93.06 98 ARG A O 1
ATOM 803 N N . PHE A 1 99 ? 4.734 -35.75 0.467 1 91.38 99 PHE A N 1
ATOM 804 C CA . PHE A 1 99 ? 3.939 -35.625 -0.75 1 91.38 99 PHE A CA 1
ATOM 805 C C . PHE A 1 99 ? 4.031 -36.906 -1.572 1 91.38 99 PHE A C 1
ATOM 807 O O . PHE A 1 99 ? 4.852 -37.781 -1.277 1 91.38 99 PHE A O 1
ATOM 814 N N . ASN A 1 100 ? 3.072 -37.062 -2.438 1 90.19 100 ASN A N 1
ATOM 815 C CA . ASN A 1 100 ? 2.988 -38.188 -3.373 1 90.19 100 ASN A CA 1
ATOM 816 C C . ASN A 1 100 ? 2.605 -37.719 -4.773 1 90.19 100 ASN A C 1
ATOM 818 O O . ASN A 1 100 ? 1.806 -36.812 -4.926 1 90.19 100 ASN A O 1
ATOM 822 N N . ILE A 1 101 ? 3.246 -38.375 -5.707 1 92.19 101 ILE A N 1
ATOM 823 C CA . ILE A 1 101 ? 2.91 -38.062 -7.098 1 92.19 101 ILE A CA 1
ATOM 824 C C . ILE A 1 101 ? 2.865 -39.375 -7.906 1 92.19 101 ILE A C 1
ATOM 826 O O . ILE A 1 101 ? 3.67 -40.281 -7.684 1 92.19 101 ILE A O 1
ATOM 830 N N . LYS A 1 102 ? 1.874 -39.469 -8.734 1 92.88 102 LYS A N 1
ATOM 831 C CA . LYS A 1 102 ? 1.741 -40.594 -9.68 1 92.88 102 LYS A CA 1
ATOM 832 C C . LYS A 1 102 ? 1.29 -40.062 -11.047 1 92.88 102 LYS A C 1
ATOM 834 O O . LYS A 1 102 ? 0.213 -39.5 -11.18 1 92.88 102 LYS A O 1
ATOM 839 N N . VAL A 1 103 ? 2.129 -40.281 -12.031 1 94.38 103 VAL A N 1
ATOM 840 C CA . VAL A 1 103 ? 1.757 -39.938 -13.398 1 94.38 103 VAL A CA 1
ATOM 841 C C . VAL A 1 103 ? 1.464 -41.219 -14.195 1 94.38 103 VAL A C 1
ATOM 843 O O . VAL A 1 103 ? 2.227 -42.188 -14.141 1 94.38 103 VAL A O 1
ATOM 846 N N . HIS A 1 104 ? 0.34 -41.156 -14.891 1 96.44 104 HIS A N 1
ATOM 847 C CA . HIS A 1 104 ? -0.006 -42.281 -15.758 1 96.44 104 HIS A CA 1
ATOM 848 C C . HIS A 1 104 ? 1.118 -42.594 -16.75 1 96.44 104 HIS A C 1
ATOM 850 O O . HIS A 1 104 ? 1.647 -41.656 -17.391 1 96.44 104 HIS A O 1
ATOM 856 N N . ASP A 1 105 ? 1.46 -43.75 -16.828 1 94.31 105 ASP A N 1
ATOM 857 C CA . ASP A 1 105 ? 2.619 -44.188 -17.594 1 94.31 105 ASP A CA 1
ATOM 858 C C . ASP A 1 105 ? 2.562 -43.656 -19.031 1 94.31 105 ASP A C 1
ATOM 860 O O . ASP A 1 105 ? 3.557 -43.125 -19.531 1 94.31 105 ASP A O 1
ATOM 864 N N . LYS A 1 106 ? 1.448 -43.688 -19.688 1 94.94 106 LYS A N 1
ATOM 865 C CA . LYS A 1 106 ? 1.295 -43.281 -21.078 1 94.94 106 LYS A CA 1
ATOM 866 C C . LYS A 1 106 ? 1.523 -41.781 -21.25 1 94.94 106 LYS A C 1
ATOM 868 O O . LYS A 1 106 ? 1.669 -41.312 -22.375 1 94.94 106 LYS A O 1
ATOM 873 N N . HIS A 1 107 ? 1.574 -41.094 -20.156 1 95.06 107 HIS A N 1
ATOM 874 C CA . HIS A 1 107 ? 1.722 -39.656 -20.219 1 95.06 107 HIS A CA 1
ATOM 875 C C . HIS A 1 107 ? 3.047 -39.188 -19.609 1 95.06 107 HIS A C 1
ATOM 877 O O . HIS A 1 107 ? 3.266 -38 -19.391 1 95.06 107 HIS A O 1
ATOM 883 N N . ARG A 1 108 ? 3.916 -40.062 -19.266 1 91.19 108 ARG A N 1
ATOM 884 C CA . ARG A 1 108 ? 5.164 -39.75 -18.594 1 91.19 108 ARG A CA 1
ATOM 885 C C . ARG A 1 108 ? 6.176 -39.125 -19.562 1 91.19 108 ARG A C 1
ATOM 887 O O . ARG A 1 108 ? 5.961 -39.156 -20.781 1 91.19 108 ARG A O 1
ATOM 894 N N . ARG A 1 109 ? 7.164 -38.438 -19 1 88.69 109 ARG A N 1
ATOM 895 C CA . ARG A 1 109 ? 8.289 -37.844 -19.719 1 88.69 109 ARG A CA 1
ATOM 896 C C . ARG A 1 109 ? 7.836 -36.656 -20.578 1 88.69 109 ARG A C 1
ATOM 898 O O . ARG A 1 109 ? 8.328 -36.5 -21.703 1 88.69 109 ARG A O 1
ATOM 905 N N . ARG A 1 110 ? 6.828 -36.031 -20.094 1 91.5 110 ARG A N 1
ATOM 906 C CA . ARG A 1 110 ? 6.32 -34.844 -20.766 1 91.5 110 ARG A CA 1
ATOM 907 C C . ARG A 1 110 ? 6.418 -33.594 -19.859 1 91.5 110 ARG A C 1
ATOM 909 O O . ARG A 1 110 ? 5.895 -32.531 -20.203 1 91.5 110 ARG A O 1
ATOM 916 N N . GLY A 1 111 ? 6.969 -33.812 -18.75 1 90.44 111 GLY A N 1
ATOM 917 C CA . GLY A 1 111 ? 7.152 -32.719 -17.828 1 90.44 111 GLY A CA 1
ATOM 918 C C . GLY A 1 111 ? 5.945 -32.469 -16.938 1 90.44 111 GLY A C 1
ATOM 919 O O . GLY A 1 111 ? 5.934 -31.531 -16.141 1 90.44 111 GLY A O 1
ATOM 920 N N . TYR A 1 112 ? 4.906 -33.312 -17.031 1 94 112 TYR A N 1
ATOM 921 C CA . TYR A 1 112 ? 3.672 -33.125 -16.266 1 94 112 TYR A CA 1
ATOM 922 C C . TYR A 1 112 ? 3.924 -33.281 -14.773 1 94 112 TYR A C 1
ATOM 924 O O . TYR A 1 112 ? 3.441 -32.5 -13.969 1 94 112 TYR A O 1
ATOM 932 N N . GLY A 1 113 ? 4.699 -34.281 -14.461 1 91.88 113 GLY A N 1
ATOM 933 C CA . GLY A 1 113 ? 4.992 -34.531 -13.055 1 91.88 113 GLY A CA 1
ATOM 934 C C . GLY A 1 113 ? 5.742 -33.406 -12.391 1 91.88 113 GLY A C 1
ATOM 935 O O . GLY A 1 113 ? 5.375 -32.969 -11.297 1 91.88 113 GLY A O 1
ATOM 936 N N . LYS A 1 114 ? 6.75 -32.938 -13.086 1 90.19 114 LYS A N 1
ATOM 937 C CA . LYS A 1 114 ? 7.555 -31.859 -12.555 1 90.19 114 LYS A CA 1
ATOM 938 C C . LYS A 1 114 ? 6.695 -30.625 -12.281 1 90.19 114 LYS A C 1
ATOM 940 O O . LYS A 1 114 ? 6.785 -30.031 -11.203 1 90.19 114 LYS A O 1
ATOM 945 N N . GLU A 1 115 ? 5.918 -30.266 -13.188 1 92.94 115 GLU A N 1
ATOM 946 C CA . GLU A 1 115 ? 5.074 -29.078 -13.039 1 92.94 115 GLU A CA 1
ATOM 947 C C . GLU A 1 115 ? 4.023 -29.297 -11.945 1 92.94 115 GLU A C 1
ATOM 949 O O . GLU A 1 115 ? 3.727 -28.375 -11.18 1 92.94 115 GLU A O 1
ATOM 954 N N . ALA A 1 116 ? 3.467 -30.469 -11.875 1 95 116 ALA A N 1
ATOM 955 C CA . ALA A 1 116 ? 2.459 -30.766 -10.859 1 95 116 ALA A CA 1
ATOM 956 C C . ALA A 1 116 ? 3.041 -30.625 -9.453 1 95 116 ALA A C 1
ATOM 958 O O . ALA A 1 116 ? 2.402 -30.062 -8.562 1 95 116 ALA A O 1
ATOM 959 N N . ILE A 1 117 ? 4.238 -31.125 -9.297 1 93.25 117 ILE A N 1
ATOM 960 C CA . ILE A 1 117 ? 4.898 -31.016 -8 1 93.25 117 ILE A CA 1
ATOM 961 C C . ILE A 1 117 ? 5.133 -29.547 -7.66 1 93.25 117 ILE A C 1
ATOM 963 O O . ILE A 1 117 ? 4.902 -29.125 -6.527 1 93.25 117 ILE A O 1
ATOM 967 N N . ASN A 1 118 ? 5.594 -28.828 -8.633 1 92.62 118 ASN A N 1
ATOM 968 C CA . ASN A 1 118 ? 5.824 -27.406 -8.414 1 92.62 118 ASN A CA 1
ATOM 969 C C . ASN A 1 118 ? 4.551 -26.688 -7.98 1 92.62 118 ASN A C 1
ATOM 971 O O . ASN A 1 118 ? 4.574 -25.875 -7.059 1 92.62 118 ASN A O 1
ATOM 975 N N . LEU A 1 119 ? 3.486 -26.969 -8.656 1 94.56 119 LEU A N 1
ATOM 976 C CA . LEU A 1 119 ? 2.203 -26.359 -8.312 1 94.56 119 LEU A CA 1
ATOM 977 C C . LEU A 1 119 ? 1.781 -26.75 -6.902 1 94.56 119 LEU A C 1
ATOM 979 O O . LEU A 1 119 ? 1.294 -25.906 -6.145 1 94.56 119 LEU A O 1
ATOM 983 N N . LEU A 1 120 ? 1.979 -27.984 -6.535 1 95.75 120 LEU A N 1
ATOM 984 C CA . LEU A 1 120 ? 1.637 -28.453 -5.199 1 95.75 120 LEU A CA 1
ATOM 985 C C . LEU A 1 120 ? 2.48 -27.766 -4.137 1 95.75 120 LEU A C 1
ATOM 987 O O . LEU A 1 120 ? 1.955 -27.312 -3.117 1 95.75 120 LEU A O 1
ATOM 991 N N . LEU A 1 121 ? 3.756 -27.719 -4.414 1 93.94 121 LEU A N 1
ATOM 992 C CA . LEU A 1 121 ? 4.668 -27.109 -3.453 1 93.94 121 LEU A CA 1
ATOM 993 C C . LEU A 1 121 ? 4.367 -25.625 -3.283 1 93.94 121 LEU A C 1
ATOM 995 O O . LEU A 1 121 ? 4.441 -25.094 -2.172 1 93.94 121 LEU A O 1
ATOM 999 N N . GLU A 1 122 ? 4.082 -24.984 -4.336 1 93.12 122 GLU A N 1
ATOM 1000 C CA . GLU A 1 122 ? 3.701 -23.578 -4.25 1 93.12 122 GLU A CA 1
ATOM 1001 C C . GLU A 1 122 ? 2.49 -23.391 -3.34 1 93.12 122 GLU A C 1
ATOM 1003 O O . GLU A 1 122 ? 2.492 -22.516 -2.469 1 93.12 122 GLU A O 1
ATOM 1008 N N . TYR A 1 123 ? 1.523 -24.141 -3.604 1 93.38 123 TYR A N 1
ATOM 1009 C CA . TYR A 1 123 ? 0.338 -24.078 -2.754 1 93.38 123 TYR A CA 1
ATOM 1010 C C . TYR A 1 123 ? 0.692 -24.359 -1.3 1 93.38 123 TYR A C 1
ATOM 1012 O O . TYR A 1 123 ? 0.269 -23.625 -0.399 1 93.38 123 TYR A O 1
ATOM 1020 N N . TYR A 1 124 ? 1.442 -25.406 -1.064 1 95.19 124 TYR A N 1
ATOM 1021 C CA . TYR A 1 124 ? 1.802 -25.859 0.273 1 95.19 124 TYR A CA 1
ATOM 1022 C C . TYR A 1 124 ? 2.543 -24.781 1.041 1 95.19 124 TYR A C 1
ATOM 1024 O O . TYR A 1 124 ? 2.215 -24.5 2.195 1 95.19 124 TYR A O 1
ATOM 1032 N N . PHE A 1 125 ? 3.455 -24.141 0.415 1 93.25 125 PHE A N 1
ATOM 1033 C CA . PHE A 1 125 ? 4.324 -23.188 1.091 1 93.25 125 PHE A CA 1
ATOM 1034 C C . PHE A 1 125 ? 3.684 -21.797 1.134 1 93.25 125 PHE A C 1
ATOM 1036 O O . PHE A 1 125 ? 3.861 -21.062 2.102 1 93.25 125 PHE A O 1
ATOM 1043 N N . GLN A 1 126 ? 2.959 -21.453 0.165 1 89.31 126 GLN A N 1
ATOM 1044 C CA . GLN A 1 126 ? 2.486 -20.078 0.05 1 89.31 126 GLN A CA 1
ATOM 1045 C C . GLN A 1 126 ? 1.108 -19.922 0.682 1 89.31 126 GLN A C 1
ATOM 1047 O O . GLN A 1 126 ? 0.803 -18.875 1.255 1 89.31 126 GLN A O 1
ATOM 1052 N N . GLU A 1 127 ? 0.298 -20.906 0.55 1 88.56 127 GLU A N 1
ATOM 1053 C CA . GLU A 1 127 ? -1.102 -20.703 0.918 1 88.56 127 GLU A CA 1
ATOM 1054 C C . GLU A 1 127 ? -1.488 -21.594 2.1 1 88.56 127 GLU A C 1
ATOM 1056 O O . GLU A 1 127 ? -2.184 -21.141 3.016 1 88.56 127 GLU A O 1
ATOM 1061 N N . PHE A 1 128 ? -1.022 -22.812 2.045 1 92.06 128 PHE A N 1
ATOM 1062 C CA . PHE A 1 128 ? -1.434 -23.781 3.057 1 92.06 128 PHE A CA 1
ATOM 1063 C C . PHE A 1 128 ? -0.765 -23.484 4.395 1 92.06 128 PHE A C 1
ATOM 1065 O O . PHE A 1 128 ? -1.337 -23.75 5.453 1 92.06 128 PHE A O 1
ATOM 1072 N N . GLY A 1 129 ? 0.454 -22.953 4.281 1 91.75 129 GLY A N 1
ATOM 1073 C CA . GLY A 1 129 ? 1.156 -22.594 5.504 1 91.75 129 GLY A CA 1
ATOM 1074 C C . GLY A 1 129 ? 2.221 -23.594 5.902 1 91.75 129 GLY A C 1
ATOM 1075 O O . GLY A 1 129 ? 2.686 -23.594 7.047 1 91.75 129 GLY A O 1
ATOM 1076 N N . GLY A 1 130 ? 2.611 -24.438 5 1 95.81 130 GLY A N 1
ATOM 1077 C CA . GLY A 1 130 ? 3.658 -25.406 5.27 1 95.81 130 GLY A CA 1
ATOM 1078 C C . GLY A 1 130 ? 5.051 -24.812 5.262 1 95.81 130 GLY A C 1
ATOM 1079 O O . GLY A 1 130 ? 5.277 -23.766 4.648 1 95.81 130 GLY A O 1
ATOM 1080 N N . ASN A 1 131 ? 5.965 -25.594 5.953 1 96.25 131 ASN A N 1
ATOM 1081 C CA . ASN A 1 131 ? 7.34 -25.109 6.012 1 96.25 131 ASN A CA 1
ATOM 1082 C C . ASN A 1 131 ? 8.32 -26.141 5.445 1 96.25 131 ASN A C 1
ATOM 1084 O O . ASN A 1 131 ? 9.391 -25.781 4.965 1 96.25 131 ASN A O 1
ATOM 1088 N N . ILE A 1 132 ? 7.941 -27.406 5.613 1 96.06 132 ILE A N 1
ATOM 1089 C CA . ILE A 1 132 ? 8.828 -28.469 5.148 1 96.06 132 ILE A CA 1
ATOM 1090 C C . ILE A 1 132 ? 8.016 -29.547 4.422 1 96.06 132 ILE A C 1
ATOM 1092 O O . ILE A 1 132 ? 6.949 -29.953 4.895 1 96.06 132 ILE A O 1
ATOM 1096 N N . MET A 1 133 ? 8.422 -29.891 3.246 1 95.62 133 MET A N 1
ATOM 1097 C CA . MET A 1 133 ? 7.887 -31.047 2.521 1 95.62 133 MET A CA 1
ATOM 1098 C C . MET A 1 133 ? 8.914 -32.156 2.441 1 95.62 133 MET A C 1
ATOM 1100 O O . MET A 1 133 ? 10.07 -31.922 2.09 1 95.62 133 MET A O 1
ATOM 1104 N N . MET A 1 134 ? 8.461 -33.344 2.826 1 92.06 134 MET A N 1
ATOM 1105 C CA . MET A 1 134 ? 9.359 -34.5 2.834 1 92.06 134 MET A CA 1
ATOM 1106 C C . MET A 1 134 ? 8.867 -35.562 1.876 1 92.06 134 MET A C 1
ATOM 1108 O O . MET A 1 134 ? 7.684 -35.594 1.515 1 92.06 134 MET A O 1
ATOM 1112 N N . ASP A 1 135 ? 9.766 -36.312 1.463 1 84.12 135 ASP A N 1
ATOM 1113 C CA . ASP A 1 135 ? 9.438 -37.5 0.671 1 84.12 135 ASP A CA 1
ATOM 1114 C C . ASP A 1 135 ? 10.469 -38.594 0.879 1 84.12 135 ASP A C 1
ATOM 1116 O O . ASP A 1 135 ? 11.609 -38.344 1.271 1 84.12 135 ASP A O 1
ATOM 1120 N N . THR A 1 136 ? 10.023 -39.75 0.874 1 81.38 136 THR A N 1
ATOM 1121 C CA . THR A 1 136 ? 10.93 -40.906 0.859 1 81.38 136 THR A CA 1
ATOM 1122 C C . THR A 1 136 ? 10.938 -41.562 -0.514 1 81.38 136 THR A C 1
ATOM 1124 O O . THR A 1 136 ? 9.922 -42.094 -0.952 1 81.38 136 THR A O 1
ATOM 1127 N N . VAL A 1 137 ? 12 -41.469 -1.133 1 79.12 137 VAL A N 1
ATOM 1128 C CA . VAL A 1 137 ? 12.117 -41.969 -2.5 1 79.12 137 VAL A CA 1
ATOM 1129 C C . VAL A 1 137 ? 12.852 -43.312 -2.504 1 79.12 137 VAL A C 1
ATOM 1131 O O . VAL A 1 137 ? 13.867 -43.469 -1.829 1 79.12 137 VAL A O 1
ATOM 1134 N N . ARG A 1 138 ? 12.258 -44.219 -3.314 1 75.19 138 ARG A N 1
ATOM 1135 C CA . ARG A 1 138 ? 12.805 -45.562 -3.332 1 75.19 138 ARG A CA 1
ATOM 1136 C C . ARG A 1 138 ? 13.375 -45.906 -4.703 1 75.19 138 ARG A C 1
ATOM 1138 O O . ARG A 1 138 ? 14.18 -46.844 -4.836 1 75.19 138 ARG A O 1
ATOM 1145 N N . THR A 1 139 ? 12.953 -45.188 -5.688 1 75.56 139 THR A N 1
ATOM 1146 C CA . THR A 1 139 ? 13.367 -45.5 -7.051 1 75.56 139 THR A CA 1
ATOM 1147 C C . THR A 1 139 ? 14.406 -44.5 -7.543 1 75.56 139 THR A C 1
ATOM 1149 O O . THR A 1 139 ? 14.523 -43.406 -7.004 1 75.56 139 THR A O 1
ATOM 1152 N N . GLU A 1 140 ? 15.172 -44.969 -8.484 1 77.25 140 GLU A N 1
ATOM 1153 C CA . GLU A 1 140 ? 16.156 -44.094 -9.094 1 77.25 140 GLU A CA 1
ATOM 1154 C C . GLU A 1 140 ? 15.492 -42.875 -9.742 1 77.25 140 GLU A C 1
ATOM 1156 O O . GLU A 1 140 ? 16.016 -41.75 -9.656 1 77.25 140 GLU A O 1
ATOM 1161 N N . LYS A 1 141 ? 14.398 -43.188 -10.312 1 75.19 141 LYS A N 1
ATOM 1162 C CA . LYS A 1 141 ? 13.656 -42.094 -10.953 1 75.19 141 LYS A CA 1
ATOM 1163 C C . LYS A 1 141 ? 13.172 -41.094 -9.922 1 75.19 141 LYS A C 1
ATOM 1165 O O . LYS A 1 141 ? 13.195 -39.875 -10.18 1 75.19 141 LYS A O 1
ATOM 1170 N N . GLY A 1 142 ? 12.836 -41.594 -8.852 1 75.44 142 GLY A N 1
ATOM 1171 C CA . GLY A 1 142 ? 12.406 -40.719 -7.77 1 75.44 142 GLY A CA 1
ATOM 1172 C C . GLY A 1 142 ? 13.531 -39.844 -7.23 1 75.44 142 GLY A C 1
ATOM 1173 O O . GLY A 1 142 ? 13.32 -38.688 -6.93 1 75.44 142 GLY A O 1
ATOM 1174 N N . ILE A 1 143 ? 14.633 -40.438 -7.18 1 77.06 143 ILE A N 1
ATOM 1175 C CA . ILE A 1 143 ? 15.797 -39.719 -6.699 1 77.06 143 ILE A CA 1
ATOM 1176 C C . ILE A 1 143 ? 16.141 -38.594 -7.676 1 77.06 143 ILE A C 1
ATOM 1178 O O . ILE A 1 143 ? 16.438 -37.469 -7.262 1 77.06 143 ILE A O 1
ATOM 1182 N N . GLU A 1 144 ? 16.109 -38.938 -8.859 1 78.94 144 GLU A N 1
ATOM 1183 C CA . GLU A 1 144 ? 16.391 -37.938 -9.883 1 78.94 144 GLU A CA 1
ATOM 1184 C C . GLU A 1 144 ? 15.398 -36.781 -9.812 1 78.94 144 GLU A C 1
ATOM 1186 O O . GLU A 1 144 ? 15.781 -35.625 -9.961 1 78.94 144 GLU A O 1
ATOM 1191 N N . LEU A 1 145 ? 14.164 -37.125 -9.641 1 77.5 145 LEU A N 1
ATOM 1192 C CA . LEU A 1 145 ? 13.117 -36.094 -9.531 1 77.5 145 LEU A CA 1
ATOM 1193 C C . LEU A 1 145 ? 13.352 -35.219 -8.32 1 77.5 145 LEU A C 1
ATOM 1195 O O . LEU A 1 145 ? 13.195 -34 -8.398 1 77.5 145 LEU A O 1
ATOM 1199 N N . SER A 1 146 ? 13.719 -35.844 -7.293 1 79.38 146 SER A N 1
ATOM 1200 C CA . SER A 1 146 ? 13.969 -35.094 -6.066 1 79.38 146 SER A CA 1
ATOM 1201 C C . SER A 1 146 ? 15.133 -34.125 -6.242 1 79.38 146 SER A C 1
ATOM 1203 O O . SER A 1 146 ? 15.094 -33 -5.73 1 79.38 146 SER A O 1
ATOM 1205 N N . LYS A 1 147 ? 16.094 -34.562 -6.961 1 77.81 147 LYS A N 1
ATOM 1206 C CA . LYS A 1 147 ? 17.25 -33.719 -7.219 1 77.81 147 LYS A CA 1
ATOM 1207 C C . LYS A 1 147 ? 16.859 -32.531 -8.094 1 77.81 147 LYS A C 1
ATOM 1209 O O . LYS A 1 147 ? 17.344 -31.406 -7.891 1 77.81 147 LYS A O 1
ATOM 1214 N N . LYS A 1 148 ? 16.031 -32.812 -8.977 1 76.81 148 LYS A N 1
ATOM 1215 C CA . LYS A 1 148 ? 15.586 -31.766 -9.891 1 76.81 148 LYS A CA 1
ATOM 1216 C C . LYS A 1 148 ? 14.859 -30.656 -9.133 1 76.81 148 LYS A C 1
ATOM 1218 O O . LYS A 1 148 ? 14.93 -29.484 -9.523 1 76.81 148 LYS A O 1
ATOM 1223 N N . PHE A 1 149 ? 14.203 -31.016 -8.117 1 78.38 149 PHE A N 1
ATOM 1224 C CA . PHE A 1 149 ? 13.453 -30.031 -7.336 1 78.38 149 PHE A CA 1
ATOM 1225 C C . PHE A 1 149 ? 14.273 -29.531 -6.16 1 78.38 149 PHE A C 1
ATOM 1227 O O . PHE A 1 149 ? 13.75 -28.844 -5.281 1 78.38 149 PHE A O 1
ATOM 1234 N N . LYS A 1 150 ? 15.5 -29.875 -6.152 1 78.19 150 LYS A N 1
ATOM 1235 C CA . LYS A 1 150 ? 16.484 -29.375 -5.191 1 78.19 150 LYS A CA 1
ATOM 1236 C C . LYS A 1 150 ? 16.125 -29.812 -3.771 1 78.19 150 LYS A C 1
ATOM 1238 O O . LYS A 1 150 ? 16.312 -29.047 -2.818 1 78.19 150 LYS A O 1
ATOM 1243 N N . PHE A 1 151 ? 15.562 -30.953 -3.713 1 84.62 151 PHE A N 1
ATOM 1244 C CA . PHE A 1 151 ? 15.391 -31.562 -2.398 1 84.62 151 PHE A CA 1
ATOM 1245 C C . PHE A 1 151 ? 16.734 -31.938 -1.796 1 84.62 151 PHE A C 1
ATOM 1247 O O . PHE A 1 151 ? 17.641 -32.375 -2.51 1 84.62 151 PHE A O 1
ATOM 1254 N N . GLU A 1 152 ? 16.797 -31.734 -0.574 1 86.44 152 GLU A N 1
ATOM 1255 C CA . GLU A 1 152 ? 17.984 -32.125 0.148 1 86.44 152 GLU A CA 1
ATOM 1256 C C . GLU A 1 152 ? 17.844 -33.531 0.72 1 86.44 152 GLU A C 1
ATOM 1258 O O . GLU A 1 152 ? 16.797 -33.875 1.279 1 86.44 152 GLU A O 1
ATOM 1263 N N . GLN A 1 153 ? 18.906 -34.25 0.571 1 83.69 153 GLN A N 1
ATOM 1264 C CA . GLN A 1 153 ? 18.891 -35.562 1.159 1 83.69 153 GLN A CA 1
ATOM 1265 C C . GLN A 1 153 ? 19.25 -35.531 2.643 1 83.69 153 GLN A C 1
ATOM 1267 O O . GLN A 1 153 ? 20.281 -34.969 3.023 1 83.69 153 GLN A O 1
ATOM 1272 N N . ILE A 1 154 ? 18.391 -36 3.453 1 82.25 154 ILE A N 1
ATOM 1273 C CA . ILE A 1 154 ? 18.641 -35.844 4.883 1 82.25 154 ILE A CA 1
ATOM 1274 C C . ILE A 1 154 ? 18.938 -37.219 5.508 1 82.25 154 ILE A C 1
ATOM 1276 O O . ILE A 1 154 ? 19.359 -37.312 6.66 1 82.25 154 ILE A O 1
ATOM 1280 N N . GLY A 1 155 ? 18.719 -38.25 4.914 1 77.12 155 GLY A N 1
ATOM 1281 C CA . GLY A 1 155 ? 19.047 -39.531 5.496 1 77.12 155 GLY A CA 1
ATOM 1282 C C . GLY A 1 155 ? 18.672 -40.719 4.609 1 77.12 155 GLY A C 1
ATOM 1283 O O . GLY A 1 155 ? 18.031 -40.531 3.574 1 77.12 155 GLY A O 1
ATOM 1284 N N . LYS A 1 156 ? 19.438 -41.875 4.91 1 76.69 156 LYS A N 1
ATOM 1285 C CA . LYS A 1 156 ? 19.141 -43.125 4.254 1 76.69 156 LYS A CA 1
ATOM 1286 C C . LYS A 1 156 ? 18.25 -44 5.129 1 76.69 156 LYS A C 1
ATOM 1288 O O . LYS A 1 156 ? 18.484 -44.125 6.332 1 76.69 156 LYS A O 1
ATOM 1293 N N . ALA A 1 157 ? 17 -44.125 4.59 1 63.94 157 ALA A N 1
ATOM 1294 C CA . ALA A 1 157 ? 16.109 -45.031 5.309 1 63.94 157 ALA A CA 1
ATOM 1295 C C . ALA A 1 157 ? 16.172 -46.438 4.723 1 63.94 157 ALA A C 1
ATOM 1297 O O . ALA A 1 157 ? 16.766 -46.656 3.656 1 63.94 157 ALA A O 1
ATOM 1298 N N . LYS A 1 158 ? 15.766 -47.469 5.562 1 63.62 158 LYS A N 1
ATOM 1299 C CA . LYS A 1 158 ? 15.734 -48.875 5.148 1 63.62 158 LYS A CA 1
ATOM 1300 C C . LYS A 1 158 ? 15.117 -49.031 3.76 1 63.62 158 LYS A C 1
ATOM 1302 O O . LYS A 1 158 ? 15.586 -49.812 2.947 1 63.62 158 LYS A O 1
ATOM 1307 N N . GLU A 1 159 ? 14.125 -48.156 3.428 1 66.5 159 GLU A N 1
ATOM 1308 C CA . GLU A 1 159 ? 13.344 -48.344 2.215 1 66.5 159 GLU A CA 1
ATOM 1309 C C . GLU A 1 159 ? 13.625 -47.25 1.191 1 66.5 159 GLU A C 1
ATOM 1311 O O . GLU A 1 159 ? 12.984 -47.188 0.14 1 66.5 159 GLU A O 1
ATOM 1316 N N . GLY A 1 160 ? 14.633 -46.406 1.468 1 76.94 160 GLY A N 1
ATOM 1317 C CA . GLY A 1 160 ? 14.914 -45.375 0.479 1 76.94 160 GLY A CA 1
ATOM 1318 C C . GLY A 1 160 ? 15.617 -44.156 1.062 1 76.94 160 GLY A C 1
ATOM 1319 O O . GLY A 1 160 ? 16.188 -44.25 2.154 1 76.94 160 GLY A O 1
ATOM 1320 N N . ILE A 1 161 ? 15.766 -43.219 0.283 1 84.19 161 ILE A N 1
ATOM 1321 C CA . ILE A 1 161 ? 16.422 -41.969 0.666 1 84.19 161 ILE A CA 1
ATOM 1322 C C . ILE A 1 161 ? 15.383 -40.938 1.019 1 84.19 161 ILE A C 1
ATOM 1324 O O . ILE A 1 161 ? 14.453 -40.688 0.243 1 84.19 161 ILE A O 1
ATOM 1328 N N . THR A 1 162 ? 15.445 -40.469 2.217 1 86.31 162 THR A N 1
ATOM 1329 C CA . THR A 1 162 ? 14.539 -39.406 2.635 1 86.31 162 THR A CA 1
ATOM 1330 C C . THR A 1 162 ? 15.07 -38.031 2.189 1 86.31 162 THR A C 1
ATOM 1332 O O . THR A 1 162 ? 16.234 -37.719 2.408 1 86.31 162 THR A O 1
ATOM 1335 N N . CYS A 1 163 ? 14.188 -37.375 1.5 1 89.31 163 CYS A N 1
ATOM 1336 C CA . CYS A 1 163 ? 14.539 -36.031 1.02 1 89.31 163 CYS A CA 1
ATOM 1337 C C . CYS A 1 163 ? 13.562 -35 1.543 1 89.31 163 CYS A C 1
ATOM 1339 O O . CYS A 1 163 ? 12.438 -35.312 1.906 1 89.31 163 CYS A O 1
ATOM 1341 N N . ARG A 1 164 ? 14.094 -33.812 1.712 1 91.88 164 ARG A N 1
ATOM 1342 C CA . ARG A 1 164 ? 13.211 -32.75 2.186 1 91.88 164 ARG A CA 1
ATOM 1343 C C . ARG A 1 164 ? 13.5 -31.438 1.465 1 91.88 164 ARG A C 1
ATOM 1345 O O . ARG A 1 164 ? 14.586 -31.25 0.924 1 91.88 164 ARG A O 1
ATOM 1352 N N . ILE A 1 165 ? 12.516 -30.547 1.413 1 92.38 165 ILE A N 1
ATOM 1353 C CA . ILE A 1 165 ? 12.68 -29.188 0.929 1 92.38 165 ILE A CA 1
ATOM 1354 C C . ILE A 1 165 ? 11.945 -28.219 1.859 1 92.38 165 ILE A C 1
ATOM 1356 O O . ILE A 1 165 ? 10.852 -28.516 2.334 1 92.38 165 ILE A O 1
ATOM 1360 N N . THR A 1 166 ? 12.703 -27.172 2.162 1 93.56 166 THR A N 1
ATOM 1361 C CA . THR A 1 166 ? 12.109 -26.156 3.023 1 93.56 166 THR A CA 1
ATOM 1362 C C . THR A 1 166 ? 11.5 -25.031 2.191 1 93.56 166 THR A C 1
ATOM 1364 O O . THR A 1 166 ? 11.844 -24.859 1.021 1 93.56 166 THR A O 1
ATOM 1367 N N . LYS A 1 167 ? 10.586 -24.328 2.814 1 92.75 167 LYS A N 1
ATOM 1368 C CA . LYS A 1 167 ? 9.961 -23.156 2.195 1 92.75 167 LYS A CA 1
ATOM 1369 C C . LYS A 1 167 ? 11.016 -22.188 1.671 1 92.75 167 LYS A C 1
ATOM 1371 O O . LYS A 1 167 ? 10.922 -21.719 0.535 1 92.75 167 LYS A O 1
ATOM 1376 N N . GLU A 1 168 ? 11.984 -21.922 2.432 1 90.38 168 GLU A N 1
ATOM 1377 C CA . GLU A 1 168 ? 13.055 -20.984 2.072 1 90.38 168 GLU A CA 1
ATOM 1378 C C . GLU A 1 168 ? 13.828 -21.484 0.856 1 90.38 168 GLU A C 1
ATOM 1380 O O . GLU A 1 168 ? 14.07 -20.719 -0.083 1 90.38 168 GLU A O 1
ATOM 1385 N N . LYS A 1 169 ? 14.148 -22.688 0.887 1 89.44 169 LYS A N 1
ATOM 1386 C CA . LYS A 1 169 ? 14.922 -23.266 -0.215 1 89.44 169 LYS A CA 1
ATOM 1387 C C . LYS A 1 169 ? 14.102 -23.297 -1.5 1 89.44 169 LYS A C 1
ATOM 1389 O O . LYS A 1 169 ? 14.625 -23.047 -2.586 1 89.44 169 LYS A O 1
ATOM 1394 N N . PHE A 1 170 ? 12.891 -23.609 -1.398 1 90.44 170 PHE A N 1
ATOM 1395 C CA . PHE A 1 170 ? 12.008 -23.688 -2.559 1 90.44 170 PHE A CA 1
ATOM 1396 C C . PHE A 1 170 ? 11.938 -22.344 -3.275 1 90.44 170 PHE A C 1
ATOM 1398 O O . PHE A 1 170 ? 12.094 -22.281 -4.496 1 90.44 170 PHE A O 1
ATOM 1405 N N . PHE A 1 171 ? 11.828 -21.266 -2.547 1 88 171 PHE A N 1
ATOM 1406 C CA . PHE A 1 171 ? 11.641 -19.953 -3.164 1 88 171 PHE A CA 1
ATOM 1407 C C . PHE A 1 171 ? 12.984 -19.328 -3.533 1 88 171 PHE A C 1
ATOM 1409 O O . PHE A 1 171 ? 13.047 -18.438 -4.383 1 88 171 PHE A O 1
ATOM 1416 N N . ASN A 1 172 ? 14 -19.812 -2.977 1 83.81 172 ASN A N 1
ATOM 1417 C CA . ASN A 1 172 ? 15.289 -19.188 -3.262 1 83.81 172 ASN A CA 1
ATOM 1418 C C . ASN A 1 172 ? 16.094 -20 -4.262 1 83.81 172 ASN A C 1
ATOM 1420 O O . ASN A 1 172 ? 17.188 -19.578 -4.672 1 83.81 172 ASN A O 1
ATOM 1424 N N . SER A 1 173 ? 15.633 -21.141 -4.527 1 70.56 173 SER A N 1
ATOM 1425 C CA . SER A 1 173 ? 16.391 -22 -5.434 1 70.56 173 SER A CA 1
ATOM 1426 C C . SER A 1 173 ? 16.203 -21.562 -6.887 1 70.56 173 SER A C 1
ATOM 1428 O O . SER A 1 173 ? 17.047 -21.875 -7.738 1 70.56 173 SER A O 1
ATOM 1430 N N . ASN A 1 174 ? 15.195 -21.016 -7.129 1 61.09 174 ASN A N 1
ATOM 1431 C CA . ASN A 1 174 ? 14.883 -20.703 -8.523 1 61.09 174 ASN A CA 1
ATOM 1432 C C . ASN A 1 174 ? 15.555 -19.406 -8.977 1 61.09 174 ASN A C 1
ATOM 1434 O O . ASN A 1 174 ? 15.117 -18.312 -8.602 1 61.09 174 ASN A O 1
ATOM 1438 N N . LYS A 1 175 ? 17.016 -19.469 -9.125 1 59.19 175 LYS A N 1
ATOM 1439 C CA . LYS A 1 175 ? 17.719 -18.281 -9.617 1 59.19 175 LYS A CA 1
ATOM 1440 C C . LYS A 1 175 ? 17.344 -18 -11.07 1 59.19 175 LYS A C 1
ATOM 1442 O O . LYS A 1 175 ? 17.359 -18.906 -11.906 1 59.19 175 LYS A O 1
ATOM 1447 N N . GLY A 1 176 ? 16.766 -16.75 -11.367 1 60.25 176 GLY A N 1
ATOM 1448 C CA . GLY A 1 176 ? 16.016 -15.859 -12.234 1 60.25 176 GLY A CA 1
ATOM 1449 C C . GLY A 1 176 ? 16.484 -15.883 -13.672 1 60.25 176 GLY A C 1
ATOM 1450 O O . GLY A 1 176 ? 17.641 -15.555 -13.953 1 60.25 176 GLY A O 1
ATOM 1451 N N . SER A 1 177 ? 15.961 -16.938 -14.477 1 79.38 177 SER A N 1
ATOM 1452 C CA . SER A 1 177 ? 16.094 -16.703 -15.914 1 79.38 177 SER A CA 1
ATOM 1453 C C . SER A 1 177 ? 15.344 -15.453 -16.344 1 79.38 177 SER A C 1
ATOM 1455 O O . SER A 1 177 ? 14.422 -15 -15.648 1 79.38 177 SER A O 1
ATOM 1457 N N . LYS A 1 178 ? 15.906 -14.891 -17.344 1 91.44 178 LYS A N 1
ATOM 1458 C CA . LYS A 1 178 ? 15.32 -13.672 -17.891 1 91.44 178 LYS A CA 1
ATOM 1459 C C . LYS A 1 178 ? 13.852 -13.875 -18.234 1 91.44 178 LYS A C 1
ATOM 1461 O O . LYS A 1 178 ? 13.469 -14.906 -18.781 1 91.44 178 LYS A O 1
ATOM 1466 N N . LYS A 1 179 ? 13.031 -13.031 -17.766 1 94.94 179 LYS A N 1
ATOM 1467 C CA . LYS A 1 179 ? 11.602 -13.047 -18.031 1 94.94 179 LYS A CA 1
ATOM 1468 C C . LYS A 1 179 ? 11.18 -11.82 -18.844 1 94.94 179 LYS A C 1
ATOM 1470 O O . LYS A 1 179 ? 11.523 -10.688 -18.484 1 94.94 179 LYS A O 1
ATOM 1475 N N . TYR A 1 180 ? 10.547 -12.117 -19.922 1 95 180 TYR A N 1
ATOM 1476 C CA . TYR A 1 180 ? 9.977 -11.031 -20.719 1 95 180 TYR A CA 1
ATOM 1477 C C . TYR A 1 180 ? 8.555 -10.719 -20.266 1 95 180 TYR A C 1
ATOM 1479 O O . TYR A 1 180 ? 7.676 -11.586 -20.312 1 95 180 TYR A O 1
ATOM 1487 N N . VAL A 1 181 ? 8.367 -9.453 -19.797 1 95.94 181 VAL A N 1
ATOM 1488 C CA . VAL A 1 181 ? 7.078 -9.016 -19.281 1 95.94 181 VAL A CA 1
ATOM 1489 C C . VAL A 1 181 ? 6.43 -8.031 -20.234 1 95.94 181 VAL A C 1
ATOM 1491 O O . VAL A 1 181 ? 7.066 -7.059 -20.672 1 95.94 181 VAL A O 1
ATOM 1494 N N . GLU A 1 182 ? 5.223 -8.289 -20.578 1 94.75 182 GLU A N 1
ATOM 1495 C CA . GLU A 1 182 ? 4.48 -7.355 -21.406 1 94.75 182 GLU A CA 1
ATOM 1496 C C . GLU A 1 182 ? 3.262 -6.805 -20.672 1 94.75 182 GLU A C 1
ATOM 1498 O O . GLU A 1 182 ? 2.379 -7.562 -20.266 1 94.75 182 GLU A O 1
ATOM 1503 N N . VAL A 1 183 ? 3.26 -5.508 -20.5 1 94.56 183 VAL A N 1
ATOM 1504 C CA . VAL A 1 183 ? 2.115 -4.812 -19.922 1 94.56 183 VAL A CA 1
ATOM 1505 C C . VAL A 1 183 ? 1.253 -4.219 -21.031 1 94.56 183 VAL A C 1
ATOM 1507 O O . VAL A 1 183 ? 1.746 -3.457 -21.859 1 94.56 183 VAL A O 1
ATOM 1510 N N . LEU A 1 184 ? 0.003 -4.543 -21.047 1 92.62 184 LEU A N 1
ATOM 1511 C CA . LEU A 1 184 ? -0.881 -4.074 -22.094 1 92.62 184 LEU A CA 1
ATOM 1512 C C . LEU A 1 184 ? -1.271 -2.615 -21.875 1 92.62 184 LEU A C 1
ATOM 1514 O O . LEU A 1 184 ? -1.489 -2.195 -20.734 1 92.62 184 LEU A O 1
ATOM 1518 N N . VAL A 1 185 ? -1.324 -1.883 -22.922 1 90.56 185 VAL A N 1
ATOM 1519 C CA . VAL A 1 185 ? -1.822 -0.512 -22.922 1 90.56 185 VAL A CA 1
ATOM 1520 C C . VAL A 1 185 ? -3.234 -0.47 -23.5 1 90.56 185 VAL A C 1
ATOM 1522 O O . VAL A 1 185 ? -3.438 -0.781 -24.672 1 90.56 185 VAL A O 1
ATOM 1525 N N . LEU A 1 186 ? -4.137 -0.134 -22.672 1 87.88 186 LEU A N 1
ATOM 1526 C CA . LEU A 1 186 ? -5.551 -0.153 -23.031 1 87.88 186 LEU A CA 1
ATOM 1527 C C . LEU A 1 186 ? -6.18 1.226 -22.844 1 87.88 186 LEU A C 1
ATOM 1529 O O . LEU A 1 186 ? -5.707 2.023 -22.031 1 87.88 186 LEU A O 1
ATOM 1533 N N . ASP A 1 187 ? -7.234 1.429 -23.547 1 83.19 187 ASP A N 1
ATOM 1534 C CA . ASP A 1 187 ? -7.922 2.713 -23.438 1 83.19 187 ASP A CA 1
ATOM 1535 C C . ASP A 1 187 ? -8.547 2.889 -22.062 1 83.19 187 ASP A C 1
ATOM 1537 O O . ASP A 1 187 ? -9.242 1.996 -21.562 1 83.19 187 ASP A O 1
ATOM 1541 N N . GLY A 1 188 ? -8.25 4.047 -21.484 1 81.62 188 GLY A N 1
ATOM 1542 C CA . GLY A 1 188 ? -8.859 4.363 -20.203 1 81.62 188 GLY A CA 1
ATOM 1543 C C . GLY A 1 188 ? -8.242 3.605 -19.047 1 81.62 188 GLY A C 1
ATOM 1544 O O . GLY A 1 188 ? -8.773 3.605 -17.938 1 81.62 188 GLY A O 1
ATOM 1545 N N . MET A 1 189 ? -7.145 3.021 -19.266 1 86.94 189 MET A N 1
ATOM 1546 C CA . MET A 1 189 ? -6.535 2.207 -18.219 1 86.94 189 MET A CA 1
ATOM 1547 C C . MET A 1 189 ? -6.09 3.072 -17.047 1 86.94 189 MET A C 1
ATOM 1549 O O . MET A 1 189 ? -5.891 4.277 -17.203 1 86.94 189 MET A O 1
ATOM 1553 N N . ASN A 1 190 ? -6.082 2.453 -15.93 1 88.5 190 ASN A N 1
ATOM 1554 C CA . ASN A 1 190 ? -5.531 3.086 -14.734 1 88.5 190 ASN A CA 1
ATOM 1555 C C . ASN A 1 190 ? -4.008 3.164 -14.797 1 88.5 190 ASN A C 1
ATOM 1557 O O . ASN A 1 190 ? -3.334 2.139 -14.898 1 88.5 190 ASN A O 1
ATOM 1561 N N . VAL A 1 191 ? -3.518 4.297 -14.68 1 86.88 191 VAL A N 1
ATOM 1562 C CA . VAL A 1 191 ? -2.092 4.531 -14.875 1 86.88 191 VAL A CA 1
ATOM 1563 C C . VAL A 1 191 ? -1.299 3.885 -13.742 1 86.88 191 VAL A C 1
ATOM 1565 O O . VAL A 1 191 ? -0.189 3.393 -13.953 1 86.88 191 VAL A O 1
ATOM 1568 N N . LEU A 1 192 ? -1.815 3.852 -12.586 1 89.69 192 LEU A N 1
ATOM 1569 C CA . LEU A 1 192 ? -1.137 3.203 -11.469 1 89.69 192 LEU A CA 1
ATOM 1570 C C . LEU A 1 192 ? -0.968 1.71 -11.727 1 89.69 192 LEU A C 1
ATOM 1572 O O . LEU A 1 192 ? 0.109 1.154 -11.5 1 89.69 192 LEU A O 1
ATOM 1576 N N . ASP A 1 193 ? -2.02 1.132 -12.203 1 91.81 193 ASP A N 1
ATOM 1577 C CA . ASP A 1 193 ? -1.976 -0.286 -12.555 1 91.81 193 ASP A CA 1
ATOM 1578 C C . ASP A 1 193 ? -0.914 -0.56 -13.617 1 91.81 193 ASP A C 1
ATOM 1580 O O . ASP A 1 193 ? -0.246 -1.596 -13.578 1 91.81 193 ASP A O 1
ATOM 1584 N N . TYR A 1 194 ? -0.843 0.367 -14.492 1 90.81 194 TYR A N 1
ATOM 1585 C CA . TYR A 1 194 ? 0.104 0.215 -15.594 1 90.81 194 TYR A CA 1
ATOM 1586 C C . TYR A 1 194 ? 1.537 0.382 -15.102 1 90.81 194 TYR A C 1
ATOM 1588 O O . TYR A 1 194 ? 2.424 -0.383 -15.492 1 90.81 194 TYR A O 1
ATOM 1596 N N . SER A 1 195 ? 1.795 1.301 -14.305 1 90.31 195 SER A N 1
ATOM 1597 C CA . SER A 1 195 ? 3.152 1.694 -13.938 1 90.31 195 SER A CA 1
ATOM 1598 C C . SER A 1 195 ? 3.705 0.807 -12.828 1 90.31 195 SER A C 1
ATOM 1600 O O . SER A 1 195 ? 4.918 0.615 -12.727 1 90.31 195 SER A O 1
ATOM 1602 N N . MET A 1 196 ? 2.889 0.233 -12.062 1 93.81 196 MET A N 1
ATOM 1603 C CA . MET A 1 196 ? 3.299 -0.509 -10.875 1 93.81 196 MET A CA 1
ATOM 1604 C C . MET A 1 196 ? 4.234 -1.656 -11.25 1 93.81 196 MET A C 1
ATOM 1606 O O . MET A 1 196 ? 5.312 -1.797 -10.664 1 93.81 196 MET A O 1
ATOM 1610 N N . PRO A 1 197 ? 3.898 -2.461 -12.234 1 95.94 197 PRO A N 1
ATOM 1611 C CA . PRO A 1 197 ? 4.812 -3.547 -12.602 1 95.94 197 PRO A CA 1
ATOM 1612 C C . PRO A 1 197 ? 6.195 -3.047 -13.008 1 95.94 197 PRO A C 1
ATOM 1614 O O . PRO A 1 197 ? 7.207 -3.645 -12.625 1 95.94 197 PRO A O 1
ATOM 1617 N N . PHE A 1 198 ? 6.23 -1.954 -13.766 1 92.81 198 PHE A N 1
ATOM 1618 C CA . PHE A 1 198 ? 7.512 -1.4 -14.188 1 92.81 198 PHE A CA 1
ATOM 1619 C C . PHE A 1 198 ? 8.375 -1.04 -12.984 1 92.81 198 PHE A C 1
ATOM 1621 O O . PHE A 1 198 ? 9.562 -1.356 -12.953 1 92.81 198 PHE A O 1
ATOM 1628 N N . GLU A 1 199 ? 7.758 -0.462 -12.039 1 91.88 199 GLU A N 1
ATOM 1629 C CA . GLU A 1 199 ? 8.484 -0.008 -10.859 1 91.88 199 GLU A CA 1
ATOM 1630 C C . GLU A 1 199 ? 8.992 -1.189 -10.031 1 91.88 199 GLU A C 1
ATOM 1632 O O . GLU A 1 199 ? 10.172 -1.248 -9.68 1 91.88 199 GLU A O 1
ATOM 1637 N N . ILE A 1 200 ? 8.148 -2.1 -9.734 1 96.06 200 ILE A N 1
ATOM 1638 C CA . ILE A 1 200 ? 8.469 -3.211 -8.852 1 96.06 200 ILE A CA 1
ATOM 1639 C C . ILE A 1 200 ? 9.508 -4.117 -9.508 1 96.06 200 ILE A C 1
ATOM 1641 O O . ILE A 1 200 ? 10.477 -4.523 -8.867 1 96.06 200 ILE A O 1
ATOM 1645 N N . PHE A 1 201 ? 9.352 -4.422 -10.766 1 96.69 201 PHE A N 1
ATOM 1646 C CA . PHE A 1 201 ? 10.258 -5.336 -11.453 1 96.69 201 PHE A CA 1
ATOM 1647 C C . PHE A 1 201 ? 11.617 -4.676 -11.688 1 96.69 201 PHE A C 1
ATOM 1649 O O . PHE A 1 201 ? 12.648 -5.348 -11.664 1 96.69 201 PHE A O 1
ATOM 1656 N N . ASN A 1 202 ? 11.57 -3.367 -11.922 1 93.75 202 ASN A N 1
ATOM 1657 C CA . ASN A 1 202 ? 12.836 -2.652 -12.008 1 93.75 202 ASN A CA 1
ATOM 1658 C C . ASN A 1 202 ? 13.586 -2.674 -10.68 1 93.75 202 ASN A C 1
ATOM 1660 O O . ASN A 1 202 ? 14.812 -2.818 -10.656 1 93.75 202 ASN A O 1
ATOM 1664 N N . LYS A 1 203 ? 12.906 -2.488 -9.617 1 93.88 203 LYS A N 1
ATOM 1665 C CA . LYS A 1 203 ? 13.523 -2.574 -8.297 1 93.88 203 LYS A CA 1
ATOM 1666 C C . LYS A 1 203 ? 14.133 -3.951 -8.07 1 93.88 203 LYS A C 1
ATOM 1668 O O . LYS A 1 203 ? 15.219 -4.066 -7.5 1 93.88 203 LYS A O 1
ATOM 1673 N N . ALA A 1 204 ? 13.422 -4.992 -8.5 1 95.81 204 ALA A N 1
ATOM 1674 C CA . ALA A 1 204 ? 13.945 -6.352 -8.383 1 95.81 204 ALA A CA 1
ATOM 1675 C C . ALA A 1 204 ? 15.25 -6.5 -9.156 1 95.81 204 ALA A C 1
ATOM 1677 O O . ALA A 1 204 ? 16.219 -7.066 -8.641 1 95.81 204 ALA A O 1
ATOM 1678 N N . ASN A 1 205 ? 15.281 -5.945 -10.375 1 95.88 205 ASN A N 1
ATOM 1679 C CA . ASN A 1 205 ? 16.484 -5.988 -11.188 1 95.88 205 ASN A CA 1
ATOM 1680 C C . ASN A 1 205 ? 17.656 -5.297 -10.492 1 95.88 205 ASN A C 1
ATOM 1682 O O . ASN A 1 205 ? 18.781 -5.816 -10.484 1 95.88 205 ASN A O 1
ATOM 1686 N N . ASN A 1 206 ? 17.359 -4.164 -9.891 1 94.38 206 ASN A N 1
ATOM 1687 C CA . ASN A 1 206 ? 18.391 -3.379 -9.227 1 94.38 206 ASN A CA 1
ATOM 1688 C C . ASN A 1 206 ? 18.953 -4.113 -8.016 1 94.38 206 ASN A C 1
ATOM 1690 O O . ASN A 1 206 ? 20.172 -4.145 -7.82 1 94.38 206 ASN A O 1
ATOM 1694 N N . ILE A 1 207 ? 18.109 -4.66 -7.254 1 93.75 207 ILE A N 1
ATOM 1695 C CA . ILE A 1 207 ? 18.547 -5.375 -6.055 1 93.75 207 ILE A CA 1
ATOM 1696 C C . ILE A 1 207 ? 19.328 -6.621 -6.457 1 93.75 207 ILE A C 1
ATOM 1698 O O . ILE A 1 207 ? 20.359 -6.934 -5.852 1 93.75 207 ILE A O 1
ATOM 1702 N N . ALA A 1 208 ? 18.844 -7.266 -7.516 1 93.44 208 ALA A N 1
ATOM 1703 C CA . ALA A 1 208 ? 19.5 -8.484 -7.984 1 93.44 208 ALA A CA 1
ATOM 1704 C C . ALA A 1 208 ? 20.75 -8.164 -8.789 1 93.44 208 ALA A C 1
ATOM 1706 O O . ALA A 1 208 ? 21.562 -9.055 -9.062 1 93.44 208 ALA A O 1
ATOM 1707 N N . LYS A 1 209 ? 20.906 -6.902 -9.211 1 94 209 LYS A N 1
ATOM 1708 C CA . LYS A 1 209 ? 22 -6.441 -10.07 1 94 209 LYS A CA 1
ATOM 1709 C C . LYS A 1 209 ? 22.031 -7.234 -11.375 1 94 209 LYS A C 1
ATOM 1711 O O . LYS A 1 209 ? 23.109 -7.602 -11.852 1 94 209 LYS A O 1
ATOM 1716 N N . GLU A 1 210 ? 20.906 -7.613 -11.789 1 93.44 210 GLU A N 1
ATOM 1717 C CA . GLU A 1 210 ? 20.703 -8.367 -13.023 1 93.44 210 GLU A CA 1
ATOM 1718 C C . GLU A 1 210 ? 19.344 -8.023 -13.648 1 93.44 210 GLU A C 1
ATOM 1720 O O . GLU A 1 210 ? 18.375 -7.762 -12.938 1 93.44 210 GLU A O 1
ATOM 1725 N N . GLU A 1 211 ? 19.312 -8.008 -14.945 1 93.56 211 GLU A N 1
ATOM 1726 C CA . GLU A 1 211 ? 18.047 -7.777 -15.625 1 93.56 211 GLU A CA 1
ATOM 1727 C C . GLU A 1 211 ? 17.219 -9.062 -15.703 1 93.56 211 GLU A C 1
ATOM 1729 O O . GLU A 1 211 ? 17.125 -9.688 -16.766 1 93.56 211 GLU A O 1
ATOM 1734 N N . ILE A 1 212 ? 16.656 -9.336 -14.719 1 95.31 212 ILE A N 1
ATOM 1735 C CA . ILE A 1 212 ? 15.82 -10.523 -14.648 1 95.31 212 ILE A CA 1
ATOM 1736 C C . ILE A 1 212 ? 14.508 -10.281 -15.391 1 95.31 212 ILE A C 1
ATOM 1738 O O . ILE A 1 212 ? 14.07 -11.117 -16.188 1 95.31 212 ILE A O 1
ATOM 1742 N N . PHE A 1 213 ? 13.977 -9.133 -15.148 1 95.69 213 PHE A N 1
ATOM 1743 C CA . PHE A 1 213 ? 12.742 -8.758 -15.82 1 95.69 213 PHE A CA 1
ATOM 1744 C C . PHE A 1 213 ? 13.016 -7.75 -16.938 1 95.69 213 PHE A C 1
ATOM 1746 O O . PHE A 1 213 ? 13.578 -6.684 -16.688 1 95.69 213 PHE A O 1
ATOM 1753 N N . ASN A 1 214 ? 12.695 -8.109 -18.094 1 94.38 214 ASN A N 1
ATOM 1754 C CA . ASN A 1 214 ? 12.625 -7.176 -19.203 1 94.38 214 ASN A CA 1
ATOM 1755 C C . ASN A 1 214 ? 11.188 -6.75 -19.5 1 94.38 214 ASN A C 1
ATOM 1757 O O . ASN A 1 214 ? 10.453 -7.445 -20.203 1 94.38 214 ASN A O 1
ATOM 1761 N N . THR A 1 215 ? 10.773 -5.594 -18.984 1 93.25 215 THR A N 1
ATOM 1762 C CA . THR A 1 215 ? 9.383 -5.164 -19.016 1 93.25 215 THR A CA 1
ATOM 1763 C C . THR A 1 215 ? 9.148 -4.195 -20.172 1 93.25 215 THR A C 1
ATOM 1765 O O . THR A 1 215 ? 9.883 -3.225 -20.328 1 93.25 215 THR A O 1
ATOM 1768 N N . SER A 1 216 ? 8.18 -4.504 -20.953 1 91.19 216 SER A N 1
ATOM 1769 C CA . SER A 1 216 ? 7.801 -3.656 -22.094 1 91.19 216 SER A CA 1
ATOM 1770 C C . SER A 1 216 ? 6.285 -3.52 -22.188 1 91.19 216 SER A C 1
ATOM 1772 O O . SER A 1 216 ? 5.547 -4.164 -21.438 1 91.19 216 SER A O 1
ATOM 1774 N N . SER A 1 217 ? 5.879 -2.635 -23.078 1 90.38 217 SER A N 1
ATOM 1775 C CA . SER A 1 217 ? 4.453 -2.402 -23.25 1 90.38 217 SER A CA 1
ATOM 1776 C C . SER A 1 217 ? 3.98 -2.887 -24.625 1 90.38 217 SER A C 1
ATOM 1778 O O . SER A 1 217 ? 4.75 -2.885 -25.578 1 90.38 217 SER A O 1
ATOM 1780 N N . VAL A 1 218 ? 2.766 -3.363 -24.641 1 89.25 218 VAL A N 1
ATOM 1781 C CA . VAL A 1 218 ? 2.07 -3.68 -25.891 1 89.25 218 VAL A CA 1
ATOM 1782 C C . VAL A 1 218 ? 0.779 -2.869 -25.984 1 89.25 218 VAL A C 1
ATOM 1784 O O . VAL A 1 218 ? -0.135 -3.055 -25.172 1 89.25 218 VAL A O 1
ATOM 1787 N N . SER A 1 219 ? 0.72 -2.037 -26.984 1 87.69 219 SER A N 1
ATOM 1788 C CA . SER A 1 219 ? -0.391 -1.096 -27.062 1 87.69 219 SER A CA 1
ATOM 1789 C C . SER A 1 219 ? -1.498 -1.627 -27.969 1 87.69 219 SER A C 1
ATOM 1791 O O . SER A 1 219 ? -1.227 -2.119 -29.062 1 87.69 219 SER A O 1
ATOM 1793 N N . PHE A 1 220 ? -2.693 -1.501 -27.5 1 85.44 220 PHE A N 1
ATOM 1794 C CA . PHE A 1 220 ? -3.865 -1.859 -28.281 1 85.44 220 PHE A CA 1
ATOM 1795 C C . PHE A 1 220 ? -4.66 -0.616 -28.672 1 85.44 220 PHE A C 1
ATOM 1797 O O . PHE A 1 220 ? -5.742 -0.72 -29.25 1 85.44 220 PHE A O 1
ATOM 1804 N N . VAL A 1 221 ? -4.113 0.545 -28.266 1 80 221 VAL A N 1
ATOM 1805 C CA . VAL A 1 221 ? -4.742 1.82 -28.578 1 80 221 VAL A CA 1
ATOM 1806 C C . VAL A 1 221 ? -3.697 2.795 -29.109 1 80 221 VAL A C 1
ATOM 1808 O O . VAL A 1 221 ? -2.5 2.623 -28.875 1 80 221 VAL A O 1
ATOM 1811 N N . ASP A 1 222 ? -4.199 3.777 -29.766 1 71.62 222 ASP A N 1
ATOM 1812 C CA . ASP A 1 222 ? -3.299 4.777 -30.344 1 71.62 222 ASP A CA 1
ATOM 1813 C C . ASP A 1 222 ? -2.975 5.867 -29.312 1 71.62 222 ASP A C 1
ATOM 1815 O O . ASP A 1 222 ? -1.87 6.414 -29.312 1 71.62 222 ASP A O 1
ATOM 1819 N N . LYS A 1 223 ? -4.008 6.234 -28.578 1 67.94 223 LYS A N 1
ATOM 1820 C CA . LYS A 1 223 ? -3.832 7.277 -27.562 1 67.94 223 LYS A CA 1
ATOM 1821 C C . LYS A 1 223 ? -4.562 6.922 -26.266 1 67.94 223 LYS A C 1
ATOM 1823 O O . LYS A 1 223 ? -5.668 6.371 -26.312 1 67.94 223 LYS A O 1
ATOM 1828 N N . ILE A 1 224 ? -3.758 7.059 -25.25 1 67.69 224 ILE A N 1
ATOM 1829 C CA . ILE A 1 224 ? -4.414 6.859 -23.969 1 67.69 224 ILE A CA 1
ATOM 1830 C C . ILE A 1 224 ? -4.93 8.195 -23.438 1 67.69 224 ILE A C 1
ATOM 1832 O O . ILE A 1 224 ? -4.207 9.195 -23.453 1 67.69 224 ILE A O 1
ATOM 1836 N N . LYS A 1 225 ? -6.285 8.273 -23.234 1 63.16 225 LYS A N 1
ATOM 1837 C CA . LYS A 1 225 ? -6.898 9.445 -22.625 1 63.16 225 LYS A CA 1
ATOM 1838 C C . LYS A 1 225 ? -6.781 9.383 -21.109 1 63.16 225 LYS A C 1
ATOM 1840 O O . LYS A 1 225 ? -6.844 8.305 -20.516 1 63.16 225 LYS A O 1
ATOM 1845 N N . GLY A 1 226 ? -5.957 10.328 -20.375 1 60.53 226 GLY A N 1
ATOM 1846 C CA . GLY A 1 226 ? -6.055 10.297 -18.938 1 60.53 226 GLY A CA 1
ATOM 1847 C C . GLY A 1 226 ? -6.039 11.672 -18.297 1 60.53 226 GLY A C 1
ATOM 1848 O O . GLY A 1 226 ? -5.695 12.656 -18.969 1 60.53 226 GLY A O 1
ATOM 1849 N N . ASN A 1 227 ? -6.66 11.719 -17.109 1 62.16 227 ASN A N 1
ATOM 1850 C CA . ASN A 1 227 ? -6.789 12.969 -16.375 1 62.16 227 ASN A CA 1
ATOM 1851 C C . ASN A 1 227 ? -5.43 13.484 -15.898 1 62.16 227 ASN A C 1
ATOM 1853 O O . ASN A 1 227 ? -5.309 14.633 -15.477 1 62.16 227 ASN A O 1
ATOM 1857 N N . SER A 1 228 ? -4.465 12.672 -16.047 1 65.81 228 SER A N 1
ATOM 1858 C CA . SER A 1 228 ? -3.16 13.039 -15.508 1 65.81 228 SER A CA 1
ATOM 1859 C C . SER A 1 228 ? -2.27 13.648 -16.578 1 65.81 228 SER A C 1
ATOM 1861 O O . SER A 1 228 ? -1.143 14.062 -16.297 1 65.81 228 SER A O 1
ATOM 1863 N N . GLY A 1 229 ? -2.752 13.773 -17.797 1 73.5 229 GLY A N 1
ATOM 1864 C CA . GLY A 1 229 ? -1.927 14.266 -18.875 1 73.5 229 GLY A CA 1
ATOM 1865 C C . GLY A 1 229 ? -0.881 13.273 -19.344 1 73.5 229 GLY A C 1
ATOM 1866 O O . GLY A 1 229 ? -0.02 13.602 -20.156 1 73.5 229 GLY A O 1
ATOM 1867 N N . ILE A 1 230 ? -1.019 12.07 -18.844 1 77.81 230 ILE A N 1
ATOM 1868 C CA . ILE A 1 230 ? -0.044 11.031 -19.188 1 77.81 230 ILE A CA 1
ATOM 1869 C C . ILE A 1 230 ? -0.392 10.422 -20.531 1 77.81 230 ILE A C 1
ATOM 1871 O O . ILE A 1 230 ? -1.555 10.102 -20.812 1 77.81 230 ILE A O 1
ATOM 1875 N N . GLU A 1 231 ? 0.641 10.383 -21.312 1 79.19 231 GLU A N 1
ATOM 1876 C CA . GLU A 1 231 ? 0.556 9.672 -22.594 1 79.19 231 GLU A CA 1
ATOM 1877 C C . GLU A 1 231 ? 1.575 8.539 -22.656 1 79.19 231 GLU A C 1
ATOM 1879 O O . GLU A 1 231 ? 2.684 8.656 -22.141 1 79.19 231 GLU A O 1
ATOM 1884 N N . ILE A 1 232 ? 1.109 7.461 -23.234 1 76.81 232 ILE A N 1
ATOM 1885 C CA . ILE A 1 232 ? 2.023 6.336 -23.391 1 76.81 232 ILE A CA 1
ATOM 1886 C C . ILE A 1 232 ? 2.393 6.168 -24.875 1 76.81 232 ILE A C 1
ATOM 1888 O O . ILE A 1 232 ? 1.516 6.133 -25.734 1 76.81 232 ILE A O 1
ATOM 1892 N N . LYS A 1 233 ? 3.756 6.16 -25.047 1 73 233 LYS A N 1
ATOM 1893 C CA . LYS A 1 233 ? 4.23 5.965 -26.422 1 73 233 LYS A CA 1
ATOM 1894 C C . LYS A 1 233 ? 4.102 4.508 -26.844 1 73 233 LYS A C 1
ATOM 1896 O O . LYS A 1 233 ? 4.371 3.598 -26.047 1 73 233 LYS A O 1
ATOM 1901 N N . ARG A 1 234 ? 3.697 4.402 -28.062 1 65 234 ARG A N 1
ATOM 1902 C CA . ARG A 1 234 ? 3.568 3.066 -28.641 1 65 234 ARG A CA 1
ATOM 1903 C C . ARG A 1 234 ? 4.926 2.383 -28.734 1 65 234 ARG A C 1
ATOM 1905 O O . ARG A 1 234 ? 5.902 2.99 -29.188 1 65 234 ARG A O 1
ATOM 1912 N N . SER A 1 235 ? 5.121 1.444 -27.969 1 63.97 235 SER A N 1
ATOM 1913 C CA . SER A 1 235 ? 6.32 0.651 -28.219 1 63.97 235 SER A CA 1
ATOM 1914 C C . SER A 1 235 ? 5.992 -0.609 -29.016 1 63.97 235 SER A C 1
ATOM 1916 O O . SER A 1 235 ? 4.875 -1.124 -28.938 1 63.97 235 SER A O 1
ATOM 1918 N N . ALA A 1 236 ? 6.883 -0.863 -30.047 1 59.56 236 ALA A N 1
ATOM 1919 C CA . ALA A 1 236 ? 6.766 -2.148 -30.734 1 59.56 236 ALA A CA 1
ATOM 1920 C C . ALA A 1 236 ? 7 -3.307 -29.766 1 59.56 236 ALA A C 1
ATOM 1922 O O . ALA A 1 236 ? 7.859 -3.23 -28.891 1 59.56 236 ALA A O 1
ATOM 1923 N N . GLY A 1 237 ? 5.887 -3.965 -29.25 1 62 237 GLY A N 1
ATOM 1924 C CA . GLY A 1 237 ? 6.07 -5.164 -28.438 1 62 237 GLY A CA 1
ATOM 1925 C C . GLY A 1 237 ? 7.398 -5.852 -28.688 1 62 237 GLY A C 1
ATOM 1926 O O . GLY A 1 237 ? 8.125 -5.5 -29.625 1 62 237 GLY A O 1
ATOM 1927 N N . SER A 1 238 ? 7.902 -6.539 -27.656 1 67 238 SER A N 1
ATOM 1928 C CA . SER A 1 238 ? 9.117 -7.34 -27.812 1 67 238 SER A CA 1
ATOM 1929 C C . SER A 1 238 ? 8.953 -8.391 -28.891 1 67 238 SER A C 1
ATOM 1931 O O . SER A 1 238 ? 7.844 -8.867 -29.156 1 67 238 SER A O 1
ATOM 1933 N N . GLU A 1 239 ? 10.008 -8.594 -29.625 1 75.69 239 GLU A N 1
ATOM 1934 C CA . GLU A 1 239 ? 10.031 -9.688 -30.594 1 75.69 239 GLU A CA 1
ATOM 1935 C C . GLU A 1 239 ? 9.961 -11.039 -29.891 1 75.69 239 GLU A C 1
ATOM 1937 O O . GLU A 1 239 ? 9.562 -12.039 -30.484 1 75.69 239 GLU A O 1
ATOM 1942 N N . GLN A 1 240 ? 10.195 -10.992 -28.688 1 85.44 240 GLN A N 1
ATOM 1943 C CA . GLN A 1 240 ? 10.18 -12.227 -27.906 1 85.44 240 GLN A CA 1
ATOM 1944 C C . GLN A 1 240 ? 8.797 -12.492 -27.328 1 85.44 240 GLN A C 1
ATOM 1946 O O . GLN A 1 240 ? 8.078 -11.562 -26.969 1 85.44 240 GLN A O 1
ATOM 1951 N N . LYS A 1 241 ? 8.531 -13.773 -27.297 1 91.06 241 LYS A N 1
ATOM 1952 C CA . LYS A 1 241 ? 7.277 -14.172 -26.656 1 91.06 241 LYS A CA 1
ATOM 1953 C C . LYS A 1 241 ? 7.289 -13.844 -25.172 1 91.06 241 LYS A C 1
ATOM 1955 O O . LYS A 1 241 ? 8.289 -14.086 -24.484 1 91.06 241 LYS A O 1
ATOM 1960 N N . PRO A 1 242 ? 6.195 -13.32 -24.734 1 94.94 242 PRO A N 1
ATOM 1961 C CA . PRO A 1 242 ? 6.176 -12.938 -23.312 1 94.94 242 PRO A CA 1
ATOM 1962 C C . PRO A 1 242 ? 6.078 -14.141 -22.375 1 94.94 242 PRO A C 1
ATOM 1964 O O . PRO A 1 242 ? 5.383 -15.109 -22.688 1 94.94 242 PRO A O 1
ATOM 1967 N N . ASN A 1 243 ? 6.836 -14.023 -21.281 1 95.5 243 ASN A N 1
ATOM 1968 C CA . ASN A 1 243 ? 6.691 -14.969 -20.188 1 95.5 243 ASN A CA 1
ATOM 1969 C C . ASN A 1 243 ? 5.574 -14.562 -19.234 1 95.5 243 ASN A C 1
ATOM 1971 O O . ASN A 1 243 ? 4.969 -15.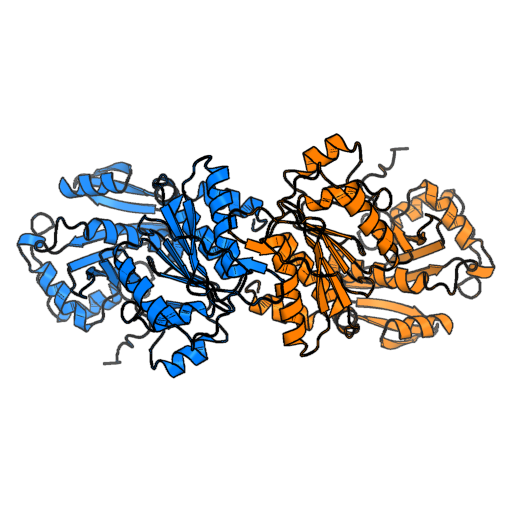406 -18.578 1 95.5 243 ASN A O 1
ATOM 1975 N N . ILE A 1 244 ? 5.383 -13.266 -19.156 1 97 244 ILE A N 1
ATOM 1976 C CA . ILE A 1 244 ? 4.379 -12.703 -18.266 1 97 244 ILE A CA 1
ATOM 1977 C C . ILE A 1 244 ? 3.555 -11.648 -19 1 97 244 ILE A C 1
ATOM 1979 O O . ILE A 1 244 ? 4.113 -10.766 -19.656 1 97 244 ILE A O 1
ATOM 1983 N N . ILE A 1 245 ? 2.281 -11.742 -18.922 1 96.75 245 ILE A N 1
ATOM 1984 C CA . ILE A 1 245 ? 1.375 -10.742 -19.469 1 96.75 245 ILE A CA 1
ATOM 1985 C C . ILE A 1 245 ? 0.586 -10.078 -18.344 1 96.75 245 ILE A C 1
ATOM 1987 O O . ILE A 1 245 ? 0.055 -10.766 -17.469 1 96.75 245 ILE A O 1
ATOM 1991 N N . ILE A 1 246 ? 0.544 -8.789 -18.359 1 97.25 246 ILE A N 1
ATOM 1992 C CA . ILE A 1 246 ? -0.168 -8.039 -17.328 1 97.25 246 ILE A CA 1
ATOM 1993 C C . ILE A 1 246 ? -1.251 -7.18 -17.984 1 97.25 246 ILE A C 1
ATOM 1995 O O . ILE A 1 246 ? -0.969 -6.391 -18.891 1 97.25 246 ILE A O 1
ATOM 1999 N N . ILE A 1 247 ? -2.445 -7.336 -17.531 1 95.5 247 ILE A N 1
ATOM 2000 C CA . ILE A 1 247 ? -3.598 -6.582 -18 1 95.5 247 ILE A CA 1
ATOM 2001 C C . ILE A 1 247 ? -4.023 -5.566 -16.953 1 95.5 247 ILE A C 1
ATOM 2003 O O . ILE A 1 247 ? -4.621 -5.934 -15.93 1 95.5 247 ILE A O 1
ATOM 2007 N N . PRO A 1 248 ? -3.812 -4.254 -17.172 1 94.06 248 PRO A N 1
ATOM 2008 C CA . PRO A 1 248 ? -4.184 -3.23 -16.188 1 94.06 248 PRO A CA 1
ATOM 2009 C C . PRO A 1 248 ? -5.695 -3.023 -16.109 1 94.06 248 PRO A C 1
ATOM 2011 O O . PRO A 1 248 ? -6.438 -3.457 -16.984 1 94.06 248 PRO A O 1
ATOM 2014 N N . GLY A 1 249 ? -6.121 -2.375 -14.984 1 90 249 GLY A N 1
ATOM 2015 C CA . GLY A 1 249 ? -7.523 -2.045 -14.797 1 90 249 GLY A CA 1
ATOM 2016 C C . GLY A 1 249 ? -7.895 -0.675 -15.336 1 90 249 GLY A C 1
ATOM 2017 O O . GLY A 1 249 ? -7.16 -0.102 -16.141 1 90 249 GLY A O 1
ATOM 2018 N N . GLY A 1 250 ? -9.195 -0.174 -14.961 1 78.75 250 GLY A N 1
ATOM 2019 C CA . GLY A 1 250 ? -9.695 1.142 -15.328 1 78.75 250 GLY A CA 1
ATOM 2020 C C . GLY A 1 250 ? -10.297 1.185 -16.719 1 78.75 250 GLY A C 1
ATOM 2021 O O . GLY A 1 250 ? -10.383 2.252 -17.328 1 78.75 250 GLY A O 1
ATOM 2022 N N . ILE A 1 251 ? -10.516 0.081 -17.234 1 71.81 251 ILE A N 1
ATOM 2023 C CA . ILE A 1 251 ? -10.922 0.005 -18.641 1 71.81 251 ILE A CA 1
ATOM 2024 C C . ILE A 1 251 ? -12.422 -0.277 -18.719 1 71.81 251 ILE A C 1
ATOM 2026 O O . ILE A 1 251 ? -13.008 -0.848 -17.797 1 71.81 251 ILE A O 1
ATOM 2030 N N . ASP A 1 252 ? -12.906 0.427 -19.766 1 67 252 ASP A N 1
ATOM 2031 C CA . ASP A 1 252 ? -14.258 0.036 -20.141 1 67 252 ASP A CA 1
ATOM 2032 C C . ASP A 1 252 ? -14.242 -1.165 -21.078 1 67 252 ASP A C 1
ATOM 2034 O O . ASP A 1 252 ? -13.68 -1.091 -22.188 1 67 252 ASP A O 1
ATOM 2038 N N . THR A 1 253 ? -14.508 -2.297 -20.625 1 62.22 253 THR A N 1
ATOM 2039 C CA . THR A 1 253 ? -14.297 -3.588 -21.266 1 62.22 253 THR A CA 1
ATOM 2040 C C . THR A 1 253 ? -15.188 -3.727 -22.5 1 62.22 253 THR A C 1
ATOM 2042 O O . THR A 1 253 ? -15.086 -4.711 -23.234 1 62.22 253 THR A O 1
ATOM 2045 N N . LYS A 1 254 ? -16.016 -2.875 -22.875 1 60.94 254 LYS A N 1
ATOM 2046 C CA . LYS A 1 254 ? -16.938 -3.098 -23.984 1 60.94 254 LYS A CA 1
ATOM 2047 C C . LYS A 1 254 ? -16.219 -3.021 -25.328 1 60.94 254 LYS A C 1
ATOM 2049 O O . LYS A 1 254 ? -16.562 -3.754 -26.266 1 60.94 254 LYS A O 1
ATOM 2054 N N . GLU A 1 255 ? -15.141 -2.227 -25.375 1 60.19 255 GLU A N 1
ATOM 2055 C CA . GLU A 1 255 ? -14.523 -2.051 -26.688 1 60.19 255 GLU A CA 1
ATOM 2056 C C . GLU A 1 255 ? -13.25 -2.881 -26.812 1 60.19 255 GLU A C 1
ATOM 2058 O O . GLU A 1 255 ? -12.508 -3.039 -25.844 1 60.19 255 GLU A O 1
ATOM 2063 N N . ASN A 1 256 ? -12.875 -3.594 -27.953 1 67.94 256 ASN A N 1
ATOM 2064 C CA . ASN A 1 256 ? -11.672 -4.289 -28.406 1 67.94 256 ASN A CA 1
ATOM 2065 C C . ASN A 1 256 ? -11.383 -5.52 -27.547 1 67.94 256 ASN A C 1
ATOM 2067 O O . ASN A 1 256 ? -10.234 -5.961 -27.469 1 67.94 256 ASN A O 1
ATOM 2071 N N . SER A 1 257 ? -12.398 -6.023 -27.016 1 81.69 257 SER A N 1
ATOM 2072 C CA . SER A 1 257 ? -12.25 -7.16 -26.109 1 81.69 257 SER A CA 1
ATOM 2073 C C . SER A 1 257 ? -11.75 -8.391 -26.859 1 81.69 257 SER A C 1
ATOM 2075 O O . SER A 1 257 ? -10.906 -9.133 -26.344 1 81.69 257 SER A O 1
ATOM 2077 N N . LYS A 1 258 ? -12.156 -8.516 -28.094 1 85.75 258 LYS A N 1
ATOM 2078 C CA . LYS A 1 258 ? -11.805 -9.711 -28.844 1 85.75 258 LYS A CA 1
ATOM 2079 C C . LYS A 1 258 ? -10.312 -9.758 -29.156 1 85.75 258 LYS A C 1
ATOM 2081 O O . LYS A 1 258 ? -9.664 -10.797 -28.984 1 85.75 258 LYS A O 1
ATOM 2086 N N . ASN A 1 259 ? -9.75 -8.633 -29.562 1 88.44 259 ASN A N 1
ATOM 2087 C CA . ASN A 1 259 ? -8.336 -8.578 -29.906 1 88.44 259 ASN A CA 1
ATOM 2088 C C . ASN A 1 259 ? -7.453 -8.859 -28.688 1 88.44 259 ASN A C 1
ATOM 2090 O O . ASN A 1 259 ? -6.426 -9.531 -28.797 1 88.44 259 ASN A O 1
ATOM 2094 N N . ILE A 1 260 ? -7.879 -8.336 -27.625 1 89.81 260 ILE A N 1
ATOM 2095 C CA . ILE A 1 260 ? -7.117 -8.508 -26.391 1 89.81 260 ILE A CA 1
ATOM 2096 C C . ILE A 1 260 ? -7.172 -9.969 -25.953 1 89.81 260 ILE A C 1
ATOM 2098 O O . ILE A 1 260 ? -6.141 -10.57 -25.641 1 89.81 260 ILE A O 1
A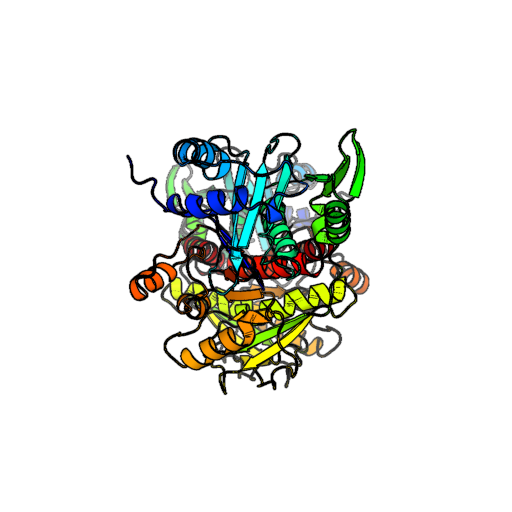TOM 2102 N N . ILE A 1 261 ? -8.312 -10.531 -26.031 1 89.69 261 ILE A N 1
ATOM 2103 C CA . ILE A 1 261 ? -8.508 -11.922 -25.641 1 89.69 261 ILE A CA 1
ATOM 2104 C C . ILE A 1 261 ? -7.711 -12.836 -26.578 1 89.69 261 ILE A C 1
ATOM 2106 O O . ILE A 1 261 ? -7.055 -13.773 -26.125 1 89.69 261 ILE A O 1
ATOM 2110 N N . ASP A 1 262 ? -7.777 -12.531 -27.859 1 90.38 262 ASP A N 1
ATOM 2111 C CA . ASP A 1 262 ? -7.027 -13.312 -28.828 1 90.38 262 ASP A CA 1
ATOM 2112 C C . ASP A 1 262 ? -5.531 -13.273 -28.531 1 90.38 262 ASP A C 1
ATOM 2114 O O . ASP A 1 262 ? -4.844 -14.289 -28.656 1 90.38 262 ASP A O 1
ATOM 2118 N N . TYR A 1 263 ? -5.09 -12.141 -28.203 1 90.88 263 TYR A N 1
ATOM 2119 C CA . TYR A 1 263 ? -3.678 -11.977 -27.875 1 90.88 263 TYR A CA 1
ATOM 2120 C C . TYR A 1 263 ? -3.301 -12.82 -26.656 1 90.88 263 TYR A C 1
ATOM 2122 O O . TYR A 1 263 ? -2.266 -13.492 -26.656 1 90.88 263 TYR A O 1
ATOM 2130 N N . ILE A 1 264 ? -4.082 -12.773 -25.656 1 90.69 264 ILE A N 1
ATOM 2131 C CA . ILE A 1 264 ? -3.838 -13.531 -24.422 1 90.69 264 ILE A CA 1
ATOM 2132 C C . ILE A 1 264 ? -3.824 -15.023 -24.734 1 90.69 264 ILE A C 1
ATOM 2134 O O . ILE A 1 264 ? -2.908 -15.742 -24.328 1 90.69 264 ILE A O 1
ATOM 2138 N N . LEU A 1 265 ? -4.77 -15.484 -25.5 1 87.38 265 LEU A N 1
ATOM 2139 C CA . LEU A 1 265 ? -4.906 -16.906 -25.812 1 87.38 265 LEU A CA 1
ATOM 2140 C C . LEU A 1 265 ? -3.752 -17.391 -26.688 1 87.38 265 LEU A C 1
ATOM 2142 O O . LEU A 1 265 ? -3.285 -18.516 -26.531 1 87.38 265 LEU A O 1
ATOM 2146 N N . LYS A 1 266 ? -3.365 -16.5 -27.562 1 89.88 266 LYS A N 1
ATOM 2147 C CA . LYS A 1 266 ? -2.254 -16.844 -28.438 1 89.88 266 LYS A CA 1
ATOM 2148 C C . LYS A 1 266 ? -0.979 -17.109 -27.641 1 89.88 266 LYS A C 1
ATOM 2150 O O . LYS A 1 266 ? -0.165 -17.953 -28.031 1 89.88 266 LYS A O 1
ATOM 2155 N N . ASN A 1 267 ? -0.871 -16.406 -26.547 1 90.62 267 ASN A N 1
ATOM 2156 C CA . ASN A 1 267 ? 0.353 -16.516 -25.766 1 90.62 267 ASN A CA 1
ATOM 2157 C C . ASN A 1 267 ? 0.141 -17.359 -24.516 1 90.62 267 ASN A C 1
ATOM 2159 O O . ASN A 1 267 ? 1.065 -17.531 -23.719 1 90.62 267 ASN A O 1
ATOM 2163 N N . TYR A 1 268 ? -0.972 -17.906 -24.344 1 87.44 268 TYR A N 1
ATOM 2164 C CA . TYR A 1 268 ? -1.366 -18.578 -23.109 1 87.44 268 TYR A CA 1
ATOM 2165 C C . TYR A 1 268 ? -0.42 -19.734 -22.781 1 87.44 268 TYR A C 1
ATOM 2167 O O . TYR A 1 268 ? 0.057 -19.859 -21.656 1 87.44 268 TYR A O 1
ATOM 2175 N N . ILE A 1 269 ? -0.136 -20.484 -23.766 1 83.25 269 ILE A N 1
ATOM 2176 C CA . ILE A 1 269 ? 0.62 -21.719 -23.562 1 83.25 269 ILE A CA 1
ATOM 2177 C C . ILE A 1 269 ? 2.047 -21.391 -23.141 1 83.25 269 ILE A C 1
ATOM 2179 O O . ILE A 1 269 ? 2.59 -22.016 -22.219 1 83.25 269 ILE A O 1
ATOM 2183 N N . GLU A 1 270 ? 2.588 -20.406 -23.672 1 87.25 270 GLU A N 1
ATOM 2184 C CA . GLU A 1 270 ? 3.996 -20.094 -23.422 1 87.25 270 GLU A CA 1
ATOM 2185 C C . GLU A 1 270 ? 4.172 -19.234 -22.172 1 87.25 270 GLU A C 1
ATOM 2187 O O . GLU A 1 270 ? 5.25 -19.219 -21.578 1 87.25 270 GLU A O 1
ATOM 2192 N N . CYS A 1 271 ? 3.168 -18.594 -21.766 1 92.44 271 CYS A N 1
ATOM 2193 C CA . CYS A 1 271 ? 3.273 -17.672 -20.641 1 92.44 271 CYS A CA 1
ATOM 2194 C C . CYS A 1 271 ? 3.387 -18.438 -19.328 1 92.44 271 CYS A C 1
ATOM 2196 O O . CYS A 1 271 ? 2.689 -19.422 -19.109 1 92.44 271 CYS A O 1
ATOM 2198 N N . ASP A 1 272 ? 4.305 -17.906 -18.516 1 92.88 272 ASP A N 1
ATOM 2199 C CA . ASP A 1 272 ? 4.398 -18.406 -17.156 1 92.88 272 ASP A CA 1
ATOM 2200 C C . ASP A 1 272 ? 3.266 -17.875 -16.281 1 92.88 272 ASP A C 1
ATOM 2202 O O . ASP A 1 272 ? 2.684 -18.609 -15.492 1 92.88 272 ASP A O 1
ATOM 2206 N N . TYR A 1 273 ? 3.004 -16.609 -16.469 1 95.5 273 TYR A N 1
ATOM 2207 C CA . TYR A 1 273 ? 1.978 -15.953 -15.672 1 95.5 273 TYR A CA 1
ATOM 2208 C C . TYR A 1 273 ? 1.145 -15 -16.531 1 95.5 273 TYR A C 1
ATOM 2210 O O . TYR A 1 273 ? 1.671 -14.344 -17.422 1 95.5 273 TYR A O 1
ATOM 2218 N N . ILE A 1 274 ? -0.081 -14.969 -16.25 1 95.69 274 ILE A N 1
ATOM 2219 C CA . ILE A 1 274 ? -1.024 -14 -16.797 1 95.69 274 ILE A CA 1
ATOM 2220 C C . ILE A 1 274 ? -1.739 -13.281 -15.648 1 95.69 274 ILE A C 1
ATOM 2222 O O . ILE A 1 274 ? -2.465 -13.906 -14.875 1 95.69 274 ILE A O 1
ATOM 2226 N N . CYS A 1 275 ? -1.521 -11.992 -15.586 1 97.06 275 CYS A N 1
ATOM 2227 C CA . CYS A 1 275 ? -2.025 -11.211 -14.461 1 97.06 275 CYS A CA 1
ATOM 2228 C C . CYS A 1 275 ? -3.061 -10.195 -14.93 1 97.06 275 CYS A C 1
ATOM 2230 O O . CYS A 1 275 ? -2.902 -9.586 -15.992 1 97.06 275 CYS A O 1
ATOM 2232 N N . ALA A 1 276 ? -4.07 -10.07 -14.188 1 95.12 276 ALA A N 1
ATOM 2233 C CA . ALA A 1 276 ? -5.082 -9.062 -14.484 1 95.12 276 ALA A CA 1
ATOM 2234 C C . ALA A 1 276 ? -5.441 -8.266 -13.227 1 95.12 276 ALA A C 1
ATOM 2236 O O . ALA A 1 276 ? -5.57 -8.836 -12.141 1 95.12 276 ALA A O 1
ATOM 2237 N N . PHE A 1 277 ? -5.539 -6.953 -13.461 1 95.38 277 PHE A N 1
ATOM 2238 C CA . PHE A 1 277 ? -5.836 -6.047 -12.359 1 95.38 277 PHE A CA 1
ATOM 2239 C C . PHE A 1 277 ? -7.223 -5.438 -12.516 1 95.38 277 PHE A C 1
ATOM 2241 O O . PHE A 1 277 ? -7.59 -4.977 -13.602 1 95.38 277 PHE A O 1
ATOM 2248 N N . SER A 1 278 ? -8.047 -5.438 -11.383 1 91.69 278 SER A N 1
ATOM 2249 C CA . SER A 1 278 ? -9.344 -4.77 -11.328 1 91.69 278 SER A CA 1
ATOM 2250 C C . SER A 1 278 ? -10.188 -5.109 -12.555 1 91.69 278 SER A C 1
ATOM 2252 O O . SER A 1 278 ? -10.391 -6.281 -12.867 1 91.69 278 SER A O 1
ATOM 2254 N N . GLU A 1 279 ? -10.648 -4.156 -13.305 1 88.75 279 GLU A N 1
ATOM 2255 C CA . GLU A 1 279 ? -11.555 -4.395 -14.43 1 88.75 279 GLU A CA 1
ATOM 2256 C C . GLU A 1 279 ? -10.883 -5.215 -15.516 1 88.75 279 GLU A C 1
ATOM 2258 O O . GLU A 1 279 ? -11.555 -5.789 -16.375 1 88.75 279 GLU A O 1
ATOM 2263 N N . GLY A 1 280 ? -9.562 -5.293 -15.461 1 90.94 280 GLY A N 1
ATOM 2264 C CA . GLY A 1 280 ? -8.852 -6.133 -16.422 1 90.94 280 GLY A CA 1
ATOM 2265 C C . GLY A 1 280 ? -9.203 -7.602 -16.297 1 90.94 280 GLY A C 1
ATOM 2266 O O . GLY A 1 280 ? -9.023 -8.367 -17.234 1 90.94 280 GLY A O 1
ATOM 2267 N N . ILE A 1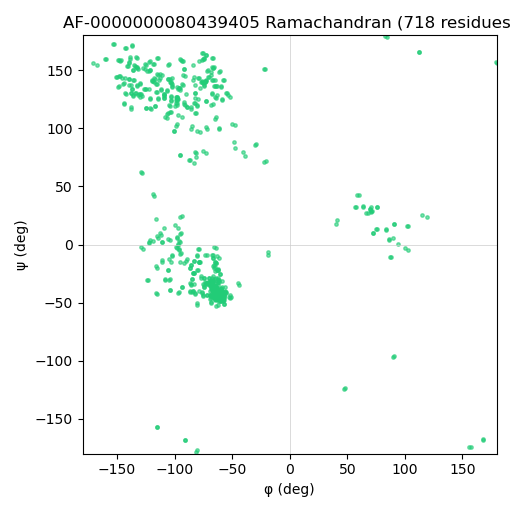 281 ? -9.68 -8.008 -15.172 1 90 281 ILE A N 1
ATOM 2268 C CA . ILE A 1 281 ? -10.07 -9.383 -14.898 1 90 281 ILE A CA 1
ATOM 2269 C C . ILE A 1 281 ? -11.188 -9.805 -15.852 1 90 281 ILE A C 1
ATOM 2271 O O . ILE A 1 281 ? -11.32 -10.984 -16.188 1 90 281 ILE A O 1
ATOM 2275 N N . SER A 1 282 ? -11.914 -8.867 -16.328 1 86.25 282 SER A N 1
ATOM 2276 C CA . SER A 1 282 ? -13.055 -9.148 -17.188 1 86.25 282 SER A CA 1
ATOM 2277 C C . SER A 1 282 ? -12.617 -9.836 -18.469 1 86.25 282 SER A C 1
ATOM 2279 O O . SER A 1 282 ? -13.367 -10.633 -19.047 1 86.25 282 SER A O 1
ATOM 2281 N N . TYR A 1 283 ? -11.43 -9.57 -18.953 1 86.94 283 TYR A N 1
ATOM 2282 C CA . TYR A 1 283 ? -10.93 -10.188 -20.172 1 86.94 283 TYR A CA 1
ATOM 2283 C C . TYR A 1 283 ? -10.664 -11.672 -19.953 1 86.94 283 TYR A C 1
ATOM 2285 O O . TYR A 1 283 ? -10.797 -12.477 -20.875 1 86.94 283 TYR A O 1
ATOM 2293 N N . LEU A 1 284 ? -10.289 -12 -18.734 1 86 284 LEU A N 1
ATOM 2294 C CA . LEU A 1 284 ? -9.914 -13.375 -18.438 1 86 284 LEU A CA 1
ATOM 2295 C C . LEU A 1 284 ? -11.141 -14.211 -18.094 1 86 284 LEU A C 1
ATOM 2297 O O . LEU A 1 284 ? -11.18 -15.414 -18.375 1 86 284 LEU A O 1
ATOM 2301 N N . VAL A 1 285 ? -12.055 -13.617 -17.469 1 77.62 285 VAL A N 1
ATOM 2302 C CA . VAL A 1 285 ? -13.258 -14.344 -17.062 1 77.62 285 VAL A CA 1
ATOM 2303 C C . VAL A 1 285 ? -14 -14.844 -18.281 1 77.62 285 VAL A C 1
ATOM 2305 O O . VAL A 1 285 ? -14.75 -15.82 -18.219 1 77.62 285 VAL A O 1
ATOM 2308 N N . LYS A 1 286 ? -13.75 -14.25 -19.359 1 75.25 286 LYS A N 1
ATOM 2309 C CA . LYS A 1 286 ? -14.398 -14.656 -20.609 1 75.25 286 LYS A CA 1
ATOM 2310 C C . LYS A 1 286 ? -13.711 -15.867 -21.219 1 75.25 286 LYS A C 1
ATOM 2312 O O . LYS A 1 286 ? -14.258 -16.5 -22.125 1 75.25 286 LYS A O 1
ATOM 2317 N N . CYS A 1 287 ? -12.602 -16.203 -20.688 1 74.94 287 CYS A N 1
ATOM 2318 C CA . CYS A 1 287 ? -11.836 -17.328 -21.219 1 74.94 287 CYS A CA 1
ATOM 2319 C C . CYS A 1 287 ? -12.234 -18.641 -20.531 1 74.94 287 CYS A C 1
ATOM 2321 O O . CYS A 1 287 ? -12.242 -18.719 -19.297 1 74.94 287 CYS A O 1
ATOM 2323 N N . LYS A 1 288 ? -12.539 -19.656 -21.281 1 68.81 288 LYS A N 1
ATOM 2324 C CA . LYS A 1 288 ? -12.953 -20.953 -20.766 1 68.81 288 LYS A CA 1
ATOM 2325 C C . LYS A 1 288 ? -11.828 -21.609 -19.969 1 68.81 288 LYS A C 1
ATOM 2327 O O . LYS A 1 288 ? -12.078 -22.375 -19.031 1 68.81 288 LYS A O 1
ATOM 2332 N N . GLU A 1 289 ? -10.625 -21.266 -20.344 1 66.25 289 GLU A N 1
ATOM 2333 C CA . GLU A 1 289 ? -9.445 -21.828 -19.688 1 66.25 289 GLU A CA 1
ATOM 2334 C C . GLU A 1 289 ? -9.391 -21.422 -18.219 1 66.25 289 GLU A C 1
ATOM 2336 O O . GLU A 1 289 ? -8.672 -22.031 -17.4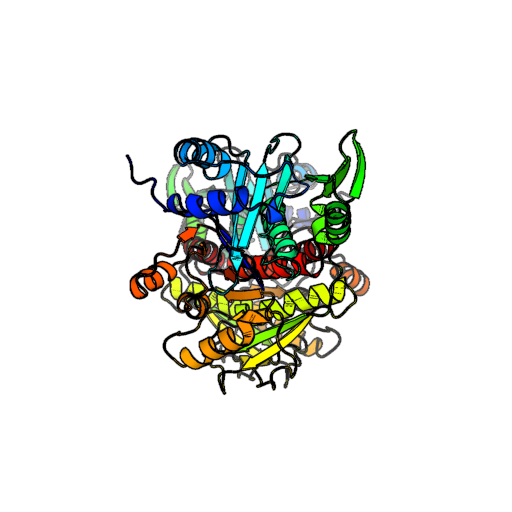22 1 66.25 289 GLU A O 1
ATOM 2341 N N . LEU A 1 290 ? -10.281 -20.5 -17.906 1 69.5 290 LEU A N 1
ATOM 2342 C CA . LEU A 1 290 ? -10.242 -19.969 -16.547 1 69.5 290 LEU A CA 1
ATOM 2343 C C . LEU A 1 290 ? -11.445 -20.438 -15.742 1 69.5 290 LEU A C 1
ATOM 2345 O O . LEU A 1 290 ? -11.719 -19.906 -14.656 1 69.5 290 LEU A O 1
ATOM 2349 N N . ASN A 1 291 ? -12.023 -21.375 -16.328 1 71.94 291 ASN A N 1
ATOM 2350 C CA . ASN A 1 291 ? -13.141 -21.922 -15.562 1 71.94 291 ASN A CA 1
ATOM 2351 C C . ASN A 1 291 ? -12.672 -22.547 -14.25 1 71.94 291 ASN A C 1
ATOM 2353 O O . ASN A 1 291 ? -11.664 -23.25 -14.219 1 71.94 291 ASN A O 1
ATOM 2357 N N . GLY A 1 292 ? -13.305 -22.156 -13.148 1 71.88 292 GLY A N 1
ATOM 2358 C CA . GLY A 1 292 ? -13.055 -22.766 -11.859 1 71.88 292 GLY A CA 1
ATOM 2359 C C . GLY A 1 292 ? -12.023 -22.031 -11.031 1 71.88 292 GLY A C 1
ATOM 2360 O O . GLY A 1 292 ? -11.711 -22.438 -9.906 1 71.88 292 GLY A O 1
ATOM 2361 N N . ILE A 1 293 ? -11.516 -20.969 -11.586 1 78.88 293 ILE A N 1
ATOM 2362 C CA . ILE A 1 293 ? -10.5 -20.25 -10.812 1 78.88 293 ILE A CA 1
ATOM 2363 C C . ILE A 1 293 ? -11.172 -19.391 -9.758 1 78.88 293 ILE A C 1
ATOM 2365 O O . ILE A 1 293 ? -12.367 -19.094 -9.852 1 78.88 293 ILE A O 1
ATOM 2369 N N . PHE A 1 294 ? -10.383 -19.078 -8.758 1 84.19 294 PHE A N 1
ATOM 2370 C CA . PHE A 1 294 ? -10.859 -18.156 -7.727 1 84.19 294 PHE A CA 1
ATOM 2371 C C . PHE A 1 294 ? -10.648 -16.719 -8.156 1 84.19 294 PHE A C 1
ATOM 2373 O O . PHE A 1 294 ? -9.656 -16.406 -8.828 1 84.19 294 PHE A O 1
ATOM 2380 N N . VAL A 1 295 ? -11.602 -15.93 -7.816 1 87.69 295 VAL A N 1
ATOM 2381 C CA . VAL A 1 295 ? -11.508 -14.5 -8.125 1 87.69 295 VAL A CA 1
ATOM 2382 C C . VAL A 1 295 ? -11.617 -13.688 -6.84 1 87.69 295 VAL A C 1
ATOM 2384 O O . VAL A 1 295 ? -12.445 -13.992 -5.977 1 87.69 295 VAL A O 1
ATOM 2387 N N . PRO A 1 296 ? -10.719 -12.711 -6.68 1 89.56 296 PRO A N 1
ATOM 2388 C CA . PRO A 1 296 ? -10.852 -11.859 -5.496 1 89.56 296 PRO A CA 1
ATOM 2389 C C . PRO A 1 296 ? -12.109 -11 -5.52 1 89.56 296 PRO A C 1
ATOM 2391 O O . PRO A 1 296 ? -12.609 -10.664 -6.594 1 89.56 296 PRO A O 1
ATOM 2394 N N . ASN A 1 297 ? -12.547 -10.703 -4.293 1 85.31 297 ASN A N 1
ATOM 2395 C CA . ASN A 1 297 ? -13.75 -9.891 -4.176 1 85.31 297 ASN A CA 1
ATOM 2396 C C . ASN A 1 297 ? -13.523 -8.461 -4.648 1 85.31 297 ASN A C 1
ATOM 2398 O O . ASN A 1 297 ? -12.414 -7.938 -4.535 1 85.31 297 ASN A O 1
ATOM 2402 N N . GLY A 1 298 ? -14.578 -7.938 -5.23 1 81.81 298 GLY A N 1
ATOM 2403 C CA . GLY A 1 298 ? -14.547 -6.57 -5.727 1 81.81 298 GLY A CA 1
ATOM 2404 C C . GLY A 1 298 ? -15.922 -6.035 -6.086 1 81.81 298 GLY A C 1
ATOM 2405 O O . GLY A 1 298 ? -16.859 -6.809 -6.305 1 81.81 298 GLY A O 1
ATOM 2406 N N . LYS A 1 299 ? -16.062 -4.727 -6.043 1 75.44 299 LYS A N 1
ATOM 2407 C CA . LYS A 1 299 ? -17.344 -4.066 -6.289 1 75.44 299 LYS A CA 1
ATOM 2408 C C . LYS A 1 299 ? -17.906 -4.449 -7.652 1 75.44 299 LYS A C 1
ATOM 2410 O O . LYS A 1 299 ? -19.109 -4.691 -7.789 1 75.44 299 LYS A O 1
ATOM 2415 N N . TRP A 1 300 ? -17.156 -4.605 -8.594 1 73.88 300 TRP A N 1
ATOM 2416 C CA . TRP A 1 300 ? -17.625 -4.801 -9.961 1 73.88 300 TRP A CA 1
ATOM 2417 C C . TRP A 1 300 ? -17.703 -6.285 -10.297 1 73.88 300 TRP A C 1
ATOM 2419 O O . TRP A 1 300 ? -18.312 -6.664 -11.305 1 73.88 300 TRP A O 1
ATOM 2429 N N . ILE A 1 301 ? -17.109 -7.121 -9.547 1 76.12 301 ILE A N 1
ATOM 2430 C CA . ILE A 1 301 ? -16.969 -8.531 -9.883 1 76.12 301 ILE A CA 1
ATOM 2431 C C . ILE A 1 301 ? -18.344 -9.203 -9.883 1 76.12 301 ILE A C 1
ATOM 2433 O O . ILE A 1 301 ? -18.625 -10.07 -10.719 1 76.12 301 ILE A O 1
ATOM 2437 N N . LYS A 1 302 ? -19.172 -8.727 -8.914 1 70.31 302 LYS A N 1
ATOM 2438 C CA . LYS A 1 302 ? -20.5 -9.328 -8.828 1 70.31 302 LYS A CA 1
ATOM 2439 C C . LYS A 1 302 ? -21.312 -9.078 -10.102 1 70.31 302 LYS A C 1
ATOM 2441 O O . LYS A 1 302 ? -22.031 -9.961 -10.57 1 70.31 302 LYS A O 1
ATOM 2446 N N . SER A 1 303 ? -21.109 -7.91 -10.594 1 71.19 303 SER A N 1
ATOM 2447 C CA . SER A 1 303 ? -21.828 -7.574 -11.82 1 71.19 303 SER A CA 1
ATOM 2448 C C . SER A 1 303 ? -21.312 -8.383 -13.008 1 71.19 303 SER A C 1
ATOM 2450 O O . SER A 1 303 ? -22.078 -8.773 -13.883 1 71.19 303 SER A O 1
ATOM 2452 N N . LEU A 1 304 ? -20.062 -8.617 -12.984 1 70.81 304 LEU A N 1
ATOM 2453 C CA . LEU A 1 304 ? -19.438 -9.398 -14.039 1 70.81 304 LEU A CA 1
ATOM 2454 C C . LEU A 1 304 ? -19.922 -10.844 -14 1 70.81 304 LEU A C 1
ATOM 2456 O O . LEU A 1 304 ? -20.156 -11.453 -15.047 1 70.81 304 LEU A O 1
ATOM 2460 N N . LEU A 1 305 ? -20.141 -11.328 -12.797 1 64.88 305 LEU A N 1
ATOM 2461 C CA . LEU A 1 305 ? -20.562 -12.711 -12.594 1 64.88 305 LEU A CA 1
ATOM 2462 C C . LEU A 1 305 ? -21.984 -12.93 -13.094 1 64.88 305 LEU A C 1
ATOM 2464 O O . LEU A 1 305 ? -22.281 -13.984 -13.656 1 64.88 305 LEU A O 1
ATOM 2468 N N . ASP A 1 306 ? -22.703 -11.969 -12.812 1 65.06 306 ASP A N 1
ATOM 2469 C CA . ASP A 1 306 ? -24.109 -12.078 -13.211 1 65.06 306 ASP A CA 1
ATOM 2470 C C . ASP A 1 306 ? -24.234 -12.062 -14.734 1 65.06 306 ASP A C 1
ATOM 2472 O O . ASP A 1 306 ? -25.109 -12.742 -15.289 1 65.06 306 ASP A O 1
ATOM 2476 N N . GLU A 1 307 ? -23.359 -11.445 -15.289 1 63.72 307 GLU A N 1
ATOM 2477 C CA . GLU A 1 307 ? -23.422 -11.289 -16.734 1 63.72 307 GLU A CA 1
ATOM 2478 C C . GLU A 1 307 ? -22.953 -12.547 -17.453 1 63.72 307 GLU A C 1
ATOM 2480 O O . GLU A 1 307 ? -23.516 -12.945 -18.469 1 63.72 307 GLU A O 1
ATOM 2485 N N . GLU A 1 308 ? -21.922 -13.141 -16.922 1 61.56 308 GLU A N 1
ATOM 2486 C CA . GLU A 1 308 ? -21.281 -14.211 -17.672 1 61.56 308 GLU A CA 1
ATOM 2487 C C . GLU A 1 308 ? -21.766 -15.578 -17.219 1 61.56 308 GLU A C 1
ATOM 2489 O O . GLU A 1 308 ? -21.406 -16.594 -17.812 1 61.56 308 GLU A O 1
ATOM 2494 N N . LYS A 1 309 ? -22.906 -15.555 -16.438 1 57.34 309 LYS A N 1
ATOM 2495 C CA . LYS A 1 309 ? -23.484 -16.812 -15.984 1 57.34 309 LYS A CA 1
ATOM 2496 C C . LYS A 1 309 ? -22.406 -17.797 -15.539 1 57.34 309 LYS A C 1
ATOM 2498 O O . LYS A 1 309 ? -22.5 -19 -15.828 1 57.34 309 LYS A O 1
ATOM 2503 N N . ARG A 1 310 ? -21.297 -17.266 -15.242 1 60.38 310 ARG A N 1
ATOM 2504 C CA . ARG A 1 310 ? -20.234 -18.172 -14.836 1 60.38 310 ARG A CA 1
ATOM 2505 C C . ARG A 1 310 ? -20.141 -18.25 -13.312 1 60.38 310 ARG A C 1
ATOM 2507 O O . ARG A 1 310 ? -20.547 -17.328 -12.609 1 60.38 310 ARG A O 1
ATOM 2514 N N . THR A 1 311 ? -20.047 -19.5 -12.898 1 61.19 311 THR A N 1
ATOM 2515 C CA . THR A 1 311 ? -19.875 -19.734 -11.469 1 61.19 311 THR A CA 1
ATOM 2516 C C . THR A 1 311 ? -18.453 -19.422 -11.023 1 61.19 311 THR A C 1
ATOM 2518 O O . THR A 1 311 ? -17.516 -20.125 -11.398 1 61.19 311 THR A O 1
ATOM 2521 N N . LEU A 1 312 ? -18.203 -18.156 -10.836 1 68 312 LEU A N 1
ATOM 2522 C CA . LEU A 1 312 ? -16.891 -17.812 -10.297 1 68 312 LEU A CA 1
ATOM 2523 C C . LEU A 1 312 ? -16.875 -17.953 -8.781 1 68 312 LEU A C 1
ATOM 2525 O O . LEU A 1 312 ? -17.875 -17.719 -8.117 1 68 312 LEU A O 1
ATOM 2529 N N . ARG A 1 313 ? -15.82 -18.516 -8.312 1 77.62 313 ARG A N 1
ATOM 2530 C CA . ARG A 1 313 ? -15.602 -18.609 -6.875 1 77.62 313 ARG A CA 1
ATOM 2531 C C . ARG A 1 313 ? -14.938 -17.344 -6.34 1 77.62 313 ARG A C 1
ATOM 2533 O O . ARG A 1 313 ? -13.805 -17.031 -6.707 1 77.62 313 ARG A O 1
ATOM 2540 N N . ILE A 1 314 ? -15.656 -16.703 -5.461 1 82.56 314 ILE A N 1
ATOM 2541 C CA . ILE A 1 314 ? -15.18 -15.406 -4.973 1 82.56 314 ILE A CA 1
ATOM 2542 C C . ILE A 1 314 ? -14.578 -15.578 -3.58 1 82.56 314 ILE A C 1
ATOM 2544 O O . ILE A 1 314 ? -15.164 -16.234 -2.721 1 82.56 314 ILE A O 1
ATOM 2548 N N . LEU A 1 315 ? -13.359 -15.109 -3.395 1 84.62 315 LEU A N 1
ATOM 2549 C CA . LEU A 1 315 ? -12.703 -15.086 -2.092 1 84.62 315 LEU A CA 1
ATOM 2550 C C . LEU A 1 315 ? -12.453 -13.648 -1.637 1 84.62 315 LEU A C 1
ATOM 2552 O O . LEU A 1 315 ? -12.125 -12.781 -2.449 1 84.62 315 LEU A O 1
ATOM 2556 N N . ASN A 1 316 ? -12.508 -13.398 -0.352 1 86.19 316 ASN A N 1
ATOM 2557 C CA . ASN A 1 316 ? -12.289 -12.07 0.2 1 86.19 316 ASN A CA 1
ATOM 2558 C C . ASN A 1 316 ? -10.812 -11.812 0.474 1 86.19 316 ASN A C 1
ATOM 2560 O O . ASN A 1 316 ? -10.383 -11.812 1.628 1 86.19 316 ASN A O 1
ATOM 2564 N N . LYS A 1 317 ? -10.062 -11.633 -0.554 1 90.5 317 LYS A N 1
ATOM 2565 C CA . LYS A 1 317 ? -8.641 -11.312 -0.558 1 90.5 317 LYS A CA 1
ATOM 2566 C C . LYS A 1 317 ? -8.328 -10.188 -1.537 1 90.5 317 LYS A C 1
ATOM 2568 O O . LYS A 1 317 ? -9.102 -9.93 -2.463 1 90.5 317 LYS A O 1
ATOM 2573 N N . ASN A 1 318 ? -7.258 -9.461 -1.271 1 91.81 318 ASN A N 1
ATOM 2574 C CA . ASN A 1 318 ? -6.848 -8.391 -2.17 1 91.81 318 ASN A CA 1
ATOM 2575 C C . ASN A 1 318 ? -6.375 -8.93 -3.516 1 91.81 318 ASN A C 1
ATOM 2577 O O . ASN A 1 318 ? -6.535 -8.273 -4.547 1 91.81 318 ASN A O 1
ATOM 2581 N N . TYR A 1 319 ? -5.77 -10.07 -3.482 1 94.56 319 TYR A N 1
ATOM 2582 C CA . TYR A 1 319 ? -5.344 -10.727 -4.711 1 94.56 319 TYR A CA 1
ATOM 2583 C C . TYR A 1 319 ? -5.379 -12.242 -4.559 1 94.56 319 TYR A C 1
ATOM 2585 O O . TYR A 1 319 ? -5.379 -12.758 -3.441 1 94.56 319 TYR A O 1
ATOM 2593 N N . ILE A 1 320 ? -5.449 -12.945 -5.676 1 92.81 320 ILE A N 1
ATOM 2594 C CA . ILE A 1 320 ? -5.48 -14.406 -5.676 1 92.81 320 ILE A CA 1
ATOM 2595 C C . ILE A 1 320 ? -4.457 -14.945 -6.676 1 92.81 320 ILE A C 1
ATOM 2597 O O . ILE A 1 320 ? -4.363 -14.445 -7.801 1 92.81 320 ILE A O 1
ATOM 2601 N N . ASP A 1 321 ? -3.664 -15.828 -6.234 1 94.19 321 ASP A N 1
ATOM 2602 C CA . ASP A 1 321 ? -2.703 -16.562 -7.051 1 94.19 321 ASP A CA 1
ATOM 2603 C C . ASP A 1 321 ? -3.244 -17.938 -7.43 1 94.19 321 ASP A C 1
ATOM 2605 O O . ASP A 1 321 ? -3.193 -18.875 -6.625 1 94.19 321 ASP A O 1
ATOM 2609 N N . ASN A 1 322 ? -3.738 -18.125 -8.68 1 90.88 322 ASN A N 1
ATOM 2610 C CA . ASN A 1 322 ? -4.219 -19.406 -9.188 1 90.88 322 ASN A CA 1
ATOM 2611 C C . ASN A 1 322 ? -3.123 -20.156 -9.93 1 90.88 322 ASN A C 1
ATOM 2613 O O . ASN A 1 322 ? -3.41 -20.953 -10.82 1 90.88 322 ASN A O 1
ATOM 2617 N N . GLY A 1 323 ? -1.886 -19.859 -9.609 1 92.19 323 GLY A N 1
ATOM 2618 C CA . GLY A 1 323 ? -0.761 -20.438 -10.336 1 92.19 323 GLY A CA 1
ATOM 2619 C C . GLY A 1 323 ? -0.336 -19.594 -11.523 1 92.19 323 GLY A C 1
ATOM 2620 O O . GLY A 1 323 ? 0.348 -18.578 -11.359 1 92.19 323 GLY A O 1
ATOM 2621 N N . LYS A 1 324 ? -0.82 -19.953 -12.68 1 92.06 324 LYS A N 1
ATOM 2622 C CA . LYS A 1 324 ? -0.521 -19.203 -13.898 1 92.06 324 LYS A CA 1
ATOM 2623 C C . LYS A 1 324 ? -1.301 -17.891 -13.953 1 92.06 324 LYS A C 1
ATOM 2625 O O . LYS A 1 324 ? -0.791 -16.875 -14.438 1 92.06 324 LYS A O 1
ATOM 2630 N N . ILE A 1 325 ? -2.482 -17.938 -13.414 1 92.5 325 ILE A N 1
ATOM 2631 C CA . ILE A 1 325 ? -3.379 -16.781 -13.445 1 92.5 325 ILE A CA 1
ATOM 2632 C C . ILE A 1 325 ? -3.383 -16.094 -12.086 1 92.5 325 ILE A C 1
ATOM 2634 O O . ILE A 1 325 ? -3.682 -16.719 -11.062 1 92.5 325 ILE A O 1
ATOM 2638 N N . MET A 1 326 ? -3.076 -14.852 -12.117 1 95.31 326 MET A N 1
ATOM 2639 C CA . MET A 1 326 ? -3.111 -14.078 -10.875 1 95.31 326 MET A CA 1
ATOM 2640 C C . MET A 1 326 ? -3.98 -12.828 -11.039 1 95.31 326 MET A C 1
ATOM 2642 O O . MET A 1 326 ? -3.883 -12.125 -12.047 1 95.31 326 MET A O 1
ATOM 2646 N N . LEU A 1 327 ? -4.84 -12.602 -10.039 1 94.5 327 LEU A N 1
ATOM 2647 C CA . LEU A 1 327 ? -5.852 -11.555 -10.156 1 94.5 327 LEU A CA 1
ATOM 2648 C C . LEU A 1 327 ? -5.836 -10.656 -8.922 1 94.5 327 LEU A C 1
ATOM 2650 O O . LEU A 1 327 ? -5.664 -11.133 -7.801 1 94.5 327 LEU A O 1
ATOM 2654 N N . SER A 1 328 ? -5.957 -9.398 -9.133 1 95.5 328 SER A N 1
ATOM 2655 C CA . SER A 1 328 ? -6.117 -8.438 -8.047 1 95.5 328 SER A CA 1
ATOM 2656 C C . SER A 1 328 ? -7.266 -7.477 -8.32 1 95.5 328 SER A C 1
ATOM 2658 O O . SER A 1 328 ? -7.605 -7.223 -9.484 1 95.5 328 SER A O 1
ATOM 2660 N N . THR A 1 329 ? -7.918 -6.953 -7.258 1 92.75 329 THR A N 1
ATOM 2661 C CA . THR A 1 329 ? -9.102 -6.125 -7.477 1 92.75 329 THR A CA 1
ATOM 2662 C C . THR A 1 329 ? -8.906 -4.738 -6.867 1 92.75 329 THR A C 1
ATOM 2664 O O . THR A 1 329 ? -9.828 -3.92 -6.879 1 92.75 329 THR A O 1
ATOM 2667 N N . ASN A 1 330 ? -7.766 -4.477 -6.305 1 92.56 330 ASN A N 1
ATOM 2668 C CA . ASN A 1 330 ? -7.484 -3.168 -5.723 1 92.56 330 ASN A CA 1
ATOM 2669 C C . ASN A 1 330 ? -5.984 -2.869 -5.723 1 92.56 330 ASN A C 1
ATOM 2671 O O . ASN A 1 330 ? -5.176 -3.729 -6.078 1 92.56 330 ASN A O 1
ATOM 2675 N N . LEU A 1 331 ? -5.652 -1.702 -5.379 1 92.94 331 LEU A N 1
ATOM 2676 C CA . LEU A 1 331 ? -4.277 -1.219 -5.484 1 92.94 331 LEU A CA 1
ATOM 2677 C C . LEU A 1 331 ? -3.338 -2.068 -4.637 1 92.94 331 LEU A C 1
ATOM 2679 O O . LEU A 1 331 ? -2.264 -2.461 -5.098 1 92.94 331 LEU A O 1
ATOM 2683 N N . MET A 1 332 ? -3.701 -2.295 -3.406 1 93.88 332 MET A N 1
ATOM 2684 C CA . MET A 1 332 ? -2.863 -3.102 -2.523 1 93.88 332 MET A CA 1
ATOM 2685 C C . MET A 1 332 ? -2.68 -4.508 -3.082 1 93.88 332 MET A C 1
ATOM 2687 O O . MET A 1 332 ? -1.58 -5.062 -3.033 1 93.88 332 MET A O 1
ATOM 2691 N N . GLY A 1 333 ? -3.74 -5.07 -3.561 1 95.31 333 GLY A N 1
ATOM 2692 C CA . GLY A 1 333 ? -3.65 -6.375 -4.191 1 95.31 333 GLY A CA 1
ATOM 2693 C C . GLY A 1 333 ? -2.691 -6.41 -5.363 1 95.31 333 GLY A C 1
ATOM 2694 O O . GLY A 1 333 ? -1.946 -7.375 -5.539 1 95.31 333 GLY A O 1
ATOM 2695 N N . THR A 1 334 ? -2.777 -5.355 -6.18 1 96.5 334 THR A N 1
ATOM 2696 C CA . THR A 1 334 ? -1.888 -5.254 -7.328 1 96.5 334 THR A CA 1
ATOM 2697 C C . THR A 1 334 ? -0.429 -5.203 -6.883 1 96.5 334 THR A C 1
ATOM 2699 O O . THR A 1 334 ? 0.424 -5.887 -7.449 1 96.5 334 THR A O 1
ATOM 2702 N N . LEU A 1 335 ? -0.184 -4.418 -5.91 1 96.44 335 LEU A N 1
ATOM 2703 C CA . LEU A 1 335 ? 1.159 -4.328 -5.348 1 96.44 335 LEU A CA 1
ATOM 2704 C C . LEU A 1 335 ? 1.632 -5.691 -4.852 1 96.44 335 LEU A C 1
ATOM 2706 O O . LEU A 1 335 ? 2.723 -6.141 -5.203 1 96.44 335 LEU A O 1
ATOM 2710 N N . GLU A 1 336 ? 0.821 -6.355 -4.121 1 95.88 336 GLU A N 1
ATOM 2711 C CA . GLU A 1 336 ? 1.165 -7.652 -3.547 1 95.88 336 GLU A CA 1
ATOM 2712 C C . GLU A 1 336 ? 1.334 -8.711 -4.637 1 95.88 336 GLU A C 1
ATOM 2714 O O . GLU A 1 336 ? 2.186 -9.594 -4.523 1 95.88 336 GLU A O 1
ATOM 2719 N N . LEU A 1 337 ? 0.485 -8.625 -5.551 1 97.5 337 LEU A N 1
ATOM 2720 C CA . LEU A 1 337 ? 0.578 -9.547 -6.676 1 97.5 337 LEU A CA 1
ATOM 2721 C C . LEU A 1 337 ? 1.921 -9.414 -7.387 1 97.5 337 LEU A C 1
ATOM 2723 O O . LEU A 1 337 ? 2.578 -10.414 -7.684 1 97.5 337 LEU A O 1
ATOM 2727 N N . CYS A 1 338 ? 2.348 -8.18 -7.684 1 98 338 CYS A N 1
ATOM 2728 C CA . CYS A 1 338 ? 3.641 -7.953 -8.32 1 98 338 CYS A CA 1
ATOM 2729 C C . CYS A 1 338 ? 4.777 -8.477 -7.449 1 98 338 CYS A C 1
ATOM 2731 O O . CYS A 1 338 ? 5.727 -9.078 -7.961 1 98 338 CYS A O 1
ATOM 2733 N N . LEU A 1 339 ? 4.656 -8.281 -6.203 1 97.25 339 LEU A N 1
ATOM 2734 C CA . LEU A 1 339 ? 5.668 -8.781 -5.277 1 97.25 339 LEU A CA 1
ATOM 2735 C C . LEU A 1 339 ? 5.699 -10.305 -5.281 1 97.25 339 LEU A C 1
ATOM 2737 O O . LEU A 1 339 ? 6.77 -10.906 -5.172 1 97.25 339 LEU A O 1
ATOM 2741 N N . ASN A 1 340 ? 4.551 -10.875 -5.375 1 96.12 340 ASN A N 1
ATOM 2742 C CA . ASN A 1 340 ? 4.473 -12.328 -5.465 1 96.12 340 ASN A CA 1
ATOM 2743 C C . ASN A 1 340 ? 5.199 -12.859 -6.699 1 96.12 340 ASN A C 1
ATOM 2745 O O . ASN A 1 340 ? 5.871 -13.883 -6.637 1 96.12 340 ASN A O 1
ATOM 2749 N N . ILE A 1 341 ? 5.059 -12.172 -7.762 1 96.62 341 ILE A N 1
ATOM 2750 C CA . ILE A 1 341 ? 5.781 -12.547 -8.969 1 96.62 341 ILE A CA 1
ATOM 2751 C C . ILE A 1 341 ? 7.285 -12.469 -8.719 1 96.62 341 ILE A C 1
ATOM 2753 O O . ILE A 1 341 ? 8.031 -13.375 -9.117 1 96.62 341 ILE A O 1
ATOM 2757 N N . VAL A 1 342 ? 7.73 -11.43 -8.086 1 96.5 342 VAL A N 1
ATOM 2758 C CA . VAL A 1 342 ? 9.141 -11.281 -7.758 1 96.5 342 VAL A CA 1
ATOM 2759 C C . VAL A 1 342 ? 9.602 -12.453 -6.895 1 96.5 342 VAL A C 1
ATOM 2761 O O . VAL A 1 342 ? 10.672 -13.016 -7.125 1 96.5 342 VAL A O 1
ATOM 2764 N N . LYS A 1 343 ? 8.797 -12.789 -5.957 1 94.12 343 LYS A N 1
ATOM 2765 C CA . LYS A 1 343 ? 9.125 -13.906 -5.082 1 94.12 343 LYS A CA 1
ATOM 2766 C C . LYS A 1 343 ? 9.289 -15.203 -5.875 1 94.12 343 LYS A C 1
ATOM 2768 O O . LYS A 1 343 ? 10.266 -15.93 -5.688 1 94.12 343 LYS A O 1
ATOM 2773 N N . LYS A 1 344 ? 8.367 -15.414 -6.742 1 91.62 344 LYS A N 1
ATOM 2774 C CA . LYS A 1 344 ? 8.352 -16.641 -7.523 1 91.62 344 LYS A CA 1
ATOM 2775 C C . LYS A 1 344 ? 9.516 -16.688 -8.516 1 91.62 344 LYS A C 1
ATOM 2777 O O . LYS A 1 344 ? 10.07 -17.75 -8.789 1 91.62 344 LYS A O 1
ATOM 2782 N N . VAL A 1 345 ? 9.914 -15.523 -9.031 1 93.12 345 VAL A N 1
ATOM 2783 C CA . VAL A 1 345 ? 10.891 -15.477 -10.117 1 93.12 345 VAL A CA 1
ATOM 2784 C C . VAL A 1 345 ? 12.289 -15.234 -9.547 1 93.12 345 VAL A C 1
ATOM 2786 O O . VAL A 1 345 ? 13.258 -15.859 -9.984 1 93.12 345 VAL A O 1
ATOM 2789 N N . CYS A 1 346 ? 12.375 -14.328 -8.547 1 93.12 346 CYS A N 1
ATOM 2790 C CA . CYS A 1 346 ? 13.68 -13.898 -8.062 1 93.12 346 CYS A CA 1
ATOM 2791 C C . CYS A 1 346 ? 13.984 -14.516 -6.707 1 93.12 346 CYS A C 1
ATOM 2793 O O . CYS A 1 346 ? 15.141 -14.531 -6.273 1 93.12 346 CYS A O 1
ATOM 2795 N N . GLY A 1 347 ? 12.945 -14.914 -6.008 1 91.31 347 GLY A N 1
ATOM 2796 C CA . GLY A 1 347 ? 13.164 -15.484 -4.688 1 91.31 347 GLY A CA 1
ATOM 2797 C C . GLY A 1 347 ? 12.633 -14.609 -3.566 1 91.31 347 GLY A C 1
ATOM 2798 O O . GLY A 1 347 ? 12.414 -13.414 -3.752 1 91.31 347 GLY A O 1
ATOM 2799 N N . GLY A 1 348 ? 12.562 -15.227 -2.424 1 91.81 348 GLY A N 1
ATOM 2800 C CA . GLY A 1 348 ? 11.984 -14.57 -1.265 1 91.81 348 GLY A CA 1
ATOM 2801 C C . GLY A 1 348 ? 12.859 -13.461 -0.708 1 91.81 348 GLY A C 1
ATOM 2802 O O . GLY A 1 348 ? 12.352 -12.469 -0.195 1 91.81 348 GLY A O 1
ATOM 2803 N N . GLU A 1 349 ? 14.055 -13.648 -0.818 1 93.19 349 GLU A N 1
ATOM 2804 C CA . GLU A 1 349 ? 14.977 -12.656 -0.273 1 93.19 349 GLU A CA 1
ATOM 2805 C C . GLU A 1 349 ? 14.844 -11.32 -1.002 1 93.19 349 GLU A C 1
ATOM 2807 O O . GLU A 1 349 ? 14.781 -10.266 -0.369 1 93.19 349 GLU A O 1
ATOM 2812 N N . ILE A 1 350 ? 14.82 -11.391 -2.297 1 94.5 350 ILE A N 1
ATOM 2813 C CA . ILE A 1 350 ? 14.688 -10.18 -3.1 1 94.5 350 ILE A CA 1
ATOM 2814 C C . ILE A 1 350 ? 13.328 -9.531 -2.84 1 94.5 350 ILE A C 1
ATOM 2816 O O . ILE A 1 350 ? 13.234 -8.312 -2.688 1 94.5 350 ILE A O 1
ATOM 2820 N N . GLU A 1 351 ? 12.312 -10.367 -2.766 1 95.31 351 GLU A N 1
ATOM 2821 C CA . GLU A 1 351 ? 10.977 -9.859 -2.463 1 95.31 351 GLU A CA 1
ATOM 2822 C C . GLU A 1 351 ? 10.961 -9.102 -1.138 1 95.31 351 GLU A C 1
ATOM 2824 O O . GLU A 1 351 ? 10.383 -8.016 -1.046 1 95.31 351 GLU A O 1
ATOM 2829 N N . GLU A 1 352 ? 11.578 -9.664 -0.133 1 94.75 352 GLU A N 1
ATOM 2830 C CA . GLU A 1 352 ? 11.602 -9.062 1.195 1 94.75 352 GLU A CA 1
ATOM 2831 C C . GLU A 1 352 ? 12.328 -7.715 1.174 1 94.75 352 GLU A C 1
ATOM 2833 O O . GLU A 1 352 ? 11.891 -6.762 1.826 1 94.75 352 GLU A O 1
ATOM 2838 N N . LYS A 1 353 ? 13.359 -7.668 0.502 1 95.31 353 LYS A N 1
ATOM 2839 C CA . LYS A 1 353 ? 14.109 -6.414 0.391 1 95.31 353 LYS A CA 1
ATOM 2840 C C . LYS A 1 353 ? 13.258 -5.324 -0.253 1 95.31 353 LYS A C 1
ATOM 2842 O O . LYS A 1 353 ? 13.273 -4.176 0.192 1 95.31 353 LYS A O 1
ATOM 2847 N N . ILE A 1 354 ? 12.523 -5.695 -1.302 1 96.25 354 ILE A N 1
ATOM 2848 C CA . ILE A 1 354 ? 11.656 -4.727 -1.968 1 96.25 354 ILE A CA 1
ATOM 2849 C C . ILE A 1 354 ? 10.547 -4.289 -1.017 1 96.25 354 ILE A C 1
ATOM 2851 O O . ILE A 1 354 ? 10.234 -3.1 -0.93 1 96.25 354 ILE A O 1
ATOM 2855 N N . GLU A 1 355 ? 9.969 -5.258 -0.287 1 95.62 355 GLU A N 1
ATOM 2856 C CA . GLU A 1 355 ? 8.914 -4.938 0.675 1 95.62 355 GLU A CA 1
ATOM 2857 C C . GLU A 1 355 ? 9.391 -3.898 1.688 1 95.62 355 GLU A C 1
ATOM 2859 O O . GLU A 1 355 ? 8.656 -2.973 2.029 1 95.62 355 GLU A O 1
ATOM 2864 N N . ASN A 1 356 ? 10.555 -4.066 2.098 1 93.06 356 ASN A N 1
ATOM 2865 C CA . ASN A 1 356 ? 11.148 -3.129 3.049 1 93.06 356 ASN A CA 1
ATOM 2866 C C . ASN A 1 356 ? 11.328 -1.747 2.43 1 93.06 356 ASN A C 1
ATOM 2868 O O . ASN A 1 356 ? 11.023 -0.734 3.059 1 93.06 356 ASN A O 1
ATOM 2872 N N . GLU A 1 357 ? 11.758 -1.746 1.272 1 91.38 357 GLU A N 1
ATOM 2873 C CA . GLU A 1 357 ? 11.984 -0.479 0.583 1 91.38 357 GLU A CA 1
ATOM 2874 C C . GLU A 1 357 ? 10.672 0.248 0.318 1 91.38 357 GLU A C 1
ATOM 2876 O O . GLU A 1 357 ? 10.633 1.479 0.267 1 91.38 357 GLU A O 1
ATOM 2881 N N . LEU A 1 358 ? 9.625 -0.504 0.122 1 93.25 358 LEU A N 1
ATOM 2882 C CA . LEU A 1 358 ? 8.32 0.076 -0.183 1 93.25 358 LEU A CA 1
ATOM 2883 C C . LEU A 1 358 ? 7.605 0.509 1.094 1 93.25 358 LEU A C 1
ATOM 2885 O O . LEU A 1 358 ? 6.574 1.18 1.034 1 93.25 358 LEU A O 1
ATOM 2889 N N . GLY A 1 359 ? 8.047 0.079 2.258 1 90.38 359 GLY A N 1
ATOM 2890 C CA . GLY A 1 359 ? 7.457 0.442 3.533 1 90.38 359 GLY A CA 1
ATOM 2891 C C . GLY A 1 359 ? 6.375 -0.521 3.986 1 90.38 359 GLY A C 1
ATOM 2892 O O . GLY A 1 359 ? 5.488 -0.15 4.754 1 90.38 359 GLY A O 1
ATOM 2893 N N . LEU A 1 360 ? 6.312 -1.664 3.455 1 88.44 360 LEU A N 1
ATOM 2894 C CA . LEU A 1 360 ? 5.312 -2.656 3.836 1 88.44 360 LEU A CA 1
ATOM 2895 C C . LEU A 1 360 ? 5.715 -3.367 5.125 1 88.44 360 LEU A C 1
ATOM 2897 O O . LEU A 1 360 ? 4.879 -3.996 5.777 1 88.44 360 LEU A O 1
ATOM 2901 N N . LYS A 1 361 ? 6.949 -3.42 5.555 1 72.81 361 LYS A N 1
ATOM 2902 C CA . LYS A 1 361 ? 7.434 -4.074 6.766 1 72.81 361 LYS A CA 1
ATOM 2903 C C . LYS A 1 361 ? 8.352 -3.152 7.562 1 72.81 361 LYS A C 1
ATOM 2905 O O . LYS A 1 361 ? 9.008 -2.281 6.992 1 72.81 361 LYS A O 1
ATOM 2910 N N . MET B 1 1 ? 24.312 21.5 35.531 1 20.06 1 MET B N 1
ATOM 2911 C CA . MET B 1 1 ? 22.984 21.656 34.969 1 20.06 1 MET B CA 1
ATOM 2912 C C . MET B 1 1 ? 22.906 21.047 33.562 1 20.06 1 MET B C 1
ATOM 2914 O O . MET B 1 1 ? 23.625 21.484 32.656 1 20.06 1 MET B O 1
ATOM 2918 N N . LYS B 1 2 ? 22.703 19.75 33.406 1 28.72 2 LYS B N 1
ATOM 2919 C CA . LYS B 1 2 ? 22.75 18.922 32.219 1 28.72 2 LYS B CA 1
ATOM 2920 C C . LYS B 1 2 ? 21.969 19.562 31.078 1 28.72 2 LYS B C 1
ATOM 2922 O O . LYS B 1 2 ? 20.938 20.203 31.297 1 28.72 2 LYS B O 1
ATOM 2927 N N . ASP B 1 3 ? 22.75 20.109 30.219 1 31.73 3 ASP B N 1
ATOM 2928 C CA . ASP B 1 3 ? 22.234 20.578 28.938 1 31.73 3 ASP B CA 1
ATOM 2929 C C . ASP B 1 3 ? 20.938 19.875 28.562 1 31.73 3 ASP B C 1
ATOM 2931 O O . ASP B 1 3 ? 20.922 18.656 28.391 1 31.73 3 ASP B O 1
ATOM 2935 N N . MET B 1 4 ? 19.922 20.156 29.203 1 35.59 4 MET B N 1
ATOM 2936 C CA . MET B 1 4 ? 18.656 19.609 28.719 1 35.59 4 MET B CA 1
ATOM 2937 C C . MET B 1 4 ? 18.594 19.641 27.203 1 35.59 4 MET B C 1
ATOM 2939 O O . MET B 1 4 ? 18.641 20.719 26.594 1 35.59 4 MET B O 1
ATOM 2943 N N . LYS B 1 5 ? 19.297 18.719 26.562 1 38.5 5 LYS B N 1
ATOM 2944 C CA . LYS B 1 5 ? 19.453 18.422 25.141 1 38.5 5 LYS B CA 1
ATOM 2945 C C . LYS B 1 5 ? 18.219 18.797 24.344 1 38.5 5 LYS B C 1
ATOM 2947 O O . LYS B 1 5 ? 17.109 18.375 24.672 1 38.5 5 LYS B O 1
ATOM 2952 N N . SER B 1 6 ? 18.016 20.125 23.828 1 43.94 6 SER B N 1
ATOM 2953 C CA . SER B 1 6 ? 17.234 20.625 22.703 1 43.94 6 SER B CA 1
ATOM 2954 C C . SER B 1 6 ? 16.922 19.5 21.719 1 43.94 6 SER B C 1
ATOM 2956 O O . SER B 1 6 ? 16.344 19.766 20.656 1 43.94 6 SER B O 1
ATOM 2958 N N . GLU B 1 7 ? 17.375 18.453 21.844 1 52.69 7 GLU B N 1
ATOM 2959 C CA . GLU B 1 7 ? 17.234 17.391 20.875 1 52.69 7 GLU B CA 1
ATOM 2960 C C . GLU B 1 7 ? 15.812 16.828 20.875 1 52.69 7 GLU B C 1
ATOM 2962 O O . GLU B 1 7 ? 15.273 16.5 21.938 1 52.69 7 GLU B O 1
ATOM 2967 N N . GLY B 1 8 ? 14.867 17.203 19.875 1 67.62 8 GLY B N 1
ATOM 2968 C CA . GLY B 1 8 ? 13.641 16.5 19.547 1 67.62 8 GLY B CA 1
ATOM 2969 C C . GLY B 1 8 ? 12.383 17.297 19.844 1 67.62 8 GLY B C 1
ATOM 2970 O O . GLY B 1 8 ? 11.367 16.75 20.266 1 67.62 8 GLY B O 1
ATOM 2971 N N . LEU B 1 9 ? 12.5 18.703 19.859 1 83.25 9 LEU B N 1
ATOM 2972 C CA . LEU B 1 9 ? 11.305 19.484 20.172 1 83.25 9 LEU B CA 1
ATOM 2973 C C . LEU B 1 9 ? 10.312 19.453 19.016 1 83.25 9 LEU B C 1
ATOM 2975 O O . LEU B 1 9 ? 10.703 19.609 17.859 1 83.25 9 LEU B O 1
ATOM 2979 N N . TYR B 1 10 ? 9.117 19.359 19.406 1 88.38 10 TYR B N 1
ATOM 2980 C CA . TYR B 1 10 ? 8.031 19.219 18.438 1 88.38 10 TYR B CA 1
ATOM 2981 C C . TYR B 1 10 ? 7.754 20.547 17.75 1 88.38 10 TYR B C 1
ATOM 2983 O O . TYR B 1 10 ? 7.805 21.609 18.375 1 88.38 10 TYR B O 1
ATOM 2991 N N . ARG B 1 11 ? 7.492 20.5 16.453 1 89.81 11 ARG B N 1
ATOM 2992 C CA . ARG B 1 11 ? 7.078 21.656 15.68 1 89.81 11 ARG B CA 1
ATOM 2993 C C . ARG B 1 11 ? 6.047 21.281 14.625 1 89.81 11 ARG B C 1
ATOM 2995 O O . ARG B 1 11 ? 6.121 20.203 14.039 1 89.81 11 ARG B O 1
ATOM 3002 N N . ARG B 1 12 ? 5.129 22.172 14.438 1 91.56 12 ARG B N 1
ATOM 3003 C CA . ARG B 1 12 ? 4.09 21.984 13.43 1 91.56 12 ARG B CA 1
ATOM 3004 C C . ARG B 1 12 ? 3.762 23.297 12.734 1 91.56 12 ARG B C 1
ATOM 3006 O O . ARG B 1 12 ? 3.479 24.297 13.391 1 91.56 12 ARG B O 1
ATOM 3013 N N . ASN B 1 13 ? 3.766 23.234 11.406 1 91.12 13 ASN B N 1
ATOM 3014 C CA . ASN B 1 13 ? 3.613 24.453 10.633 1 91.12 13 ASN B CA 1
ATOM 3015 C C . ASN B 1 13 ? 2.203 24.594 10.07 1 91.12 13 ASN B C 1
ATOM 3017 O O . ASN B 1 13 ? 1.594 23.609 9.656 1 91.12 13 ASN B O 1
ATOM 3021 N N . GLY B 1 14 ? 1.716 25.844 10.125 1 91.69 14 GLY B N 1
ATOM 3022 C CA . GLY B 1 14 ? 0.499 26.219 9.422 1 91.69 14 GLY B CA 1
ATOM 3023 C C . GLY B 1 14 ? 0.733 27.234 8.328 1 91.69 14 GLY B C 1
ATOM 3024 O O . GLY B 1 14 ? 1.838 27.344 7.793 1 91.69 14 GLY B O 1
ATOM 3025 N N . LYS B 1 15 ? -0.288 27.938 7.98 1 89.94 15 LYS B N 1
ATOM 3026 C CA . LYS B 1 15 ? -0.193 28.969 6.945 1 89.94 15 LYS B CA 1
ATOM 3027 C C . LYS B 1 15 ? 0.347 30.281 7.512 1 89.94 15 LYS B C 1
ATOM 3029 O O . LYS B 1 15 ? 1.256 30.875 6.938 1 89.94 15 LYS B O 1
ATOM 3034 N N . LYS B 1 16 ? -0.147 30.609 8.68 1 91.62 16 LYS B N 1
ATOM 3035 C CA . LYS B 1 16 ? 0.165 31.922 9.25 1 91.62 16 LYS B CA 1
ATOM 3036 C C . LYS B 1 16 ? 1.128 31.781 10.43 1 91.62 16 LYS B C 1
ATOM 3038 O O . LYS B 1 16 ? 1.883 32.719 10.727 1 91.62 16 LYS B O 1
ATOM 3043 N N . VAL B 1 17 ? 0.967 30.641 11.055 1 94 17 VAL B N 1
ATOM 3044 C CA . VAL B 1 17 ? 1.786 30.453 12.25 1 94 17 VAL B CA 1
ATOM 3045 C C . VAL B 1 17 ? 2.314 29.031 12.297 1 94 17 VAL B C 1
ATOM 3047 O O . VAL B 1 17 ? 1.867 28.156 11.539 1 94 17 VAL B O 1
ATOM 3050 N N . TYR B 1 18 ? 3.336 28.797 13.062 1 92.69 18 TYR B N 1
ATOM 3051 C CA . TYR B 1 18 ? 3.715 27.453 13.477 1 92.69 18 TYR B CA 1
ATOM 3052 C C . TYR B 1 18 ? 3.768 27.359 15 1 92.69 18 TYR B C 1
ATOM 3054 O O . TYR B 1 18 ? 3.92 28.359 15.688 1 92.69 18 TYR B O 1
ATOM 3062 N N . ILE B 1 19 ? 3.48 26.188 15.5 1 95.5 19 ILE B N 1
ATOM 3063 C CA . ILE B 1 19 ? 3.605 25.938 16.938 1 95.5 19 ILE B CA 1
ATOM 3064 C C . ILE B 1 19 ? 4.84 25.078 17.203 1 95.5 19 ILE B C 1
ATOM 3066 O O . ILE B 1 19 ? 5.184 24.203 16.406 1 95.5 19 ILE B O 1
ATOM 3070 N N . LYS B 1 20 ? 5.473 25.406 18.297 1 93.75 20 LYS B N 1
ATOM 3071 C CA . LYS B 1 20 ? 6.707 24.703 18.641 1 93.75 20 LYS B CA 1
ATOM 3072 C C . LYS B 1 20 ? 6.891 24.609 20.141 1 93.75 20 LYS B C 1
ATOM 3074 O O . LYS B 1 20 ? 6.598 25.547 20.875 1 93.75 20 LYS B O 1
ATOM 3079 N N . GLN B 1 21 ? 7.289 23.375 20.516 1 93.75 21 GLN B N 1
ATOM 3080 C CA . GLN B 1 21 ? 7.73 23.297 21.906 1 93.75 21 GLN B CA 1
ATOM 3081 C C . GLN B 1 21 ? 8.914 24.234 22.156 1 93.75 21 GLN B C 1
ATOM 3083 O O . GLN B 1 21 ? 9.852 24.281 21.359 1 93.75 21 GLN B O 1
ATOM 3088 N N . PRO B 1 22 ? 8.859 24.938 23.281 1 95.19 22 PRO B N 1
ATOM 3089 C CA . PRO B 1 22 ? 9.875 25.969 23.516 1 95.19 22 PRO B CA 1
ATOM 3090 C C . PRO B 1 22 ? 11.203 25.391 24.016 1 95.19 22 PRO B C 1
ATOM 3092 O O . PRO B 1 22 ? 11.203 24.422 24.766 1 95.19 22 PRO B O 1
ATOM 3095 N N . GLU B 1 23 ? 12.195 26.094 23.484 1 92.75 23 GLU B N 1
ATOM 3096 C CA . GLU B 1 23 ? 13.453 25.922 24.203 1 92.75 23 GLU B CA 1
ATOM 3097 C C . GLU B 1 23 ? 13.375 26.531 25.609 1 92.75 23 GLU B C 1
ATOM 3099 O O . GLU B 1 23 ? 12.547 27.406 25.859 1 92.75 23 GLU B O 1
ATOM 3104 N N . TYR B 1 24 ? 14.312 26.047 26.406 1 93.94 24 TYR B N 1
ATOM 3105 C CA . TYR B 1 24 ? 14.266 26.5 27.797 1 93.94 24 TYR B CA 1
ATOM 3106 C C . TYR B 1 24 ? 14.367 28.016 27.875 1 93.94 24 TYR B C 1
ATOM 3108 O O . TYR B 1 24 ? 13.656 28.641 28.656 1 93.94 24 TYR B O 1
ATOM 3116 N N . SER B 1 25 ? 15.25 28.609 27.062 1 94.25 25 SER B N 1
ATOM 3117 C CA . SER B 1 25 ? 15.477 30.047 27.094 1 94.25 25 SER B CA 1
ATOM 3118 C C . SER B 1 25 ? 14.234 30.812 26.641 1 94.25 25 SER B C 1
ATOM 3120 O O . SER B 1 25 ? 14.078 32 26.938 1 94.25 25 SER B O 1
ATOM 3122 N N . GLU B 1 26 ? 13.336 30.203 25.938 1 95.69 26 GLU B N 1
ATOM 3123 C CA . GLU B 1 26 ? 12.148 30.844 25.391 1 95.69 26 GLU B CA 1
ATOM 3124 C C . GLU B 1 26 ? 11.07 31.016 26.453 1 95.69 26 GLU B C 1
ATOM 3126 O O . GLU B 1 26 ? 10.047 31.656 26.219 1 95.69 26 GLU B O 1
ATOM 3131 N N . MET B 1 27 ? 11.336 30.5 27.656 1 96.5 27 MET B N 1
ATOM 3132 C CA . MET B 1 27 ? 10.445 30.75 28.781 1 96.5 27 MET B CA 1
ATOM 3133 C C . MET B 1 27 ? 10.383 32.25 29.109 1 96.5 27 MET B C 1
ATOM 3135 O O . MET B 1 27 ? 9.422 32.719 29.719 1 96.5 27 MET B O 1
ATOM 3139 N N . ALA B 1 28 ? 11.422 32.906 28.672 1 96.69 28 ALA B N 1
ATOM 3140 C CA . ALA B 1 28 ? 11.43 34.375 28.844 1 96.69 28 ALA B CA 1
ATOM 3141 C C . ALA B 1 28 ? 10.203 35 28.203 1 96.69 28 ALA B C 1
ATOM 3143 O O . ALA B 1 28 ? 9.625 35.938 28.75 1 96.69 28 ALA B O 1
ATOM 3144 N N . TYR B 1 29 ? 9.883 34.5 27.109 1 97.38 29 TYR B N 1
ATOM 3145 C CA . TYR B 1 29 ? 8.703 35.031 26.422 1 97.38 29 TYR B CA 1
ATOM 3146 C C . TYR B 1 29 ? 7.438 34.719 27.203 1 97.38 29 TYR B C 1
ATOM 3148 O O . TYR B 1 29 ? 6.516 35.562 27.266 1 97.38 29 TYR B O 1
ATOM 3156 N N . VAL B 1 30 ? 7.332 33.562 27.75 1 97.38 30 VAL B N 1
ATOM 3157 C CA . VAL B 1 30 ? 6.172 33.188 28.562 1 97.38 30 VAL B CA 1
ATOM 3158 C C . VAL B 1 30 ? 6.02 34.156 29.719 1 97.38 30 VAL B C 1
ATOM 3160 O O . VAL B 1 30 ? 4.91 34.594 30.031 1 97.38 30 VAL B O 1
ATOM 3163 N N . SER B 1 31 ? 7.117 34.438 30.312 1 97.25 31 SER B N 1
ATOM 3164 C CA . SER B 1 31 ? 7.121 35.406 31.391 1 97.25 31 SER B CA 1
ATOM 3165 C C . SER B 1 31 ? 6.57 36.75 30.938 1 97.25 31 SER B C 1
ATOM 3167 O O . SER B 1 31 ? 5.766 37.375 31.641 1 97.25 31 SER B O 1
ATOM 3169 N N . GLU B 1 32 ? 6.984 37.156 29.812 1 96.81 32 GLU B N 1
ATOM 3170 C CA . GLU B 1 32 ? 6.504 38.406 29.234 1 96.81 32 GLU B CA 1
ATOM 3171 C C . GLU B 1 32 ? 5.008 38.344 28.938 1 96.81 32 GLU B C 1
ATOM 3173 O O . GLU B 1 32 ? 4.262 39.281 29.25 1 96.81 32 GLU B O 1
ATOM 3178 N N . LEU B 1 33 ? 4.598 37.312 28.359 1 96.94 33 LEU B N 1
ATOM 3179 C CA . LEU B 1 33 ? 3.209 37.125 27.969 1 96.94 33 LEU B CA 1
ATOM 3180 C C . LEU B 1 33 ? 2.285 37.156 29.188 1 96.94 33 LEU B C 1
ATOM 3182 O O . LEU B 1 33 ? 1.242 37.812 29.156 1 96.94 33 LEU B O 1
ATOM 3186 N N . TRP B 1 34 ? 2.686 36.531 30.234 1 96.5 34 TRP B N 1
ATOM 3187 C CA . TRP B 1 34 ? 1.849 36.375 31.422 1 96.5 34 TRP B CA 1
ATOM 3188 C C . TRP B 1 34 ? 1.853 37.656 32.25 1 96.5 34 TRP B C 1
ATOM 3190 O O . TRP B 1 34 ? 1.002 37.844 33.125 1 96.5 34 TRP B O 1
ATOM 3200 N N . SER B 1 35 ? 2.828 38.531 31.938 1 96.06 35 SER B N 1
ATOM 3201 C CA . SER B 1 35 ? 2.906 39.781 32.688 1 96.06 35 SER B CA 1
ATOM 3202 C C . SER B 1 35 ? 2.25 40.938 31.906 1 96.06 35 SER B C 1
ATOM 3204 O O . SER B 1 35 ? 2.162 42.062 32.406 1 96.06 35 SER B O 1
ATOM 3206 N N . ASP B 1 36 ? 1.825 40.625 30.781 1 95.56 36 ASP B N 1
ATOM 3207 C CA . ASP B 1 36 ? 1.192 41.656 29.969 1 95.56 36 ASP B CA 1
ATOM 3208 C C . ASP B 1 36 ? -0.256 41.875 30.391 1 95.56 36 ASP B C 1
ATOM 3210 O O . ASP B 1 36 ? -1.098 41 30.25 1 95.56 36 ASP B O 1
ATOM 3214 N N . GLU B 1 37 ? -0.628 43.031 30.828 1 94.62 37 GLU B N 1
ATOM 3215 C CA . GLU B 1 37 ? -1.933 43.344 31.406 1 94.62 37 GLU B CA 1
ATOM 3216 C C . GLU B 1 37 ? -3.045 43.188 30.375 1 94.62 37 GLU B C 1
ATOM 3218 O O . GLU B 1 37 ? -4.09 42.625 30.656 1 94.62 37 GLU B O 1
ATOM 3223 N N . ALA B 1 38 ? -2.768 43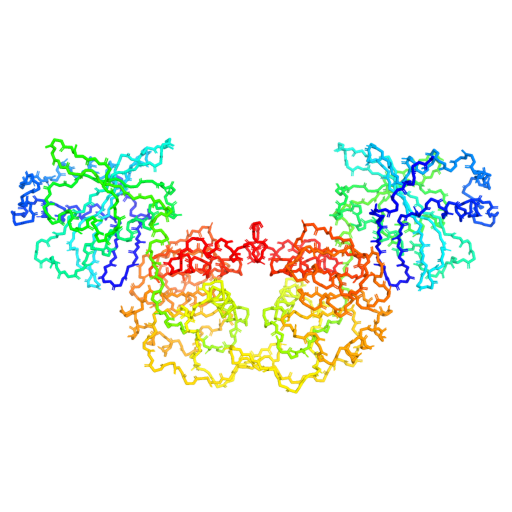.719 29.25 1 93.56 38 ALA B N 1
ATOM 3224 C CA . ALA B 1 38 ? -3.783 43.656 28.203 1 93.56 38 ALA B CA 1
ATOM 3225 C C . ALA B 1 38 ? -4.102 42.219 27.812 1 93.56 38 ALA B C 1
ATOM 3227 O O . ALA B 1 38 ? -5.262 41.875 27.594 1 93.56 38 ALA B O 1
ATOM 3228 N N . THR B 1 39 ? -3.158 41.406 27.828 1 93 39 THR B N 1
ATOM 3229 C CA . THR B 1 39 ? -3.309 40 27.422 1 93 39 THR B CA 1
ATOM 3230 C C . THR B 1 39 ? -4.043 39.219 28.5 1 93 39 THR B C 1
ATOM 3232 O O . THR B 1 39 ? -4.879 38.344 28.203 1 93 39 THR B O 1
ATOM 3235 N N . MET B 1 40 ? -3.793 39.531 29.703 1 91.75 40 MET B N 1
ATOM 3236 C CA . MET B 1 40 ? -4.27 38.719 30.797 1 91.75 40 MET B CA 1
ATOM 3237 C C . MET B 1 40 ? -5.586 39.25 31.359 1 91.75 40 MET B C 1
ATOM 3239 O O . MET B 1 40 ? -6.191 38.625 32.25 1 91.75 40 MET B O 1
ATOM 3243 N N . GLU B 1 41 ? -6 40.25 30.734 1 86.38 41 GLU B N 1
ATOM 3244 C CA . GLU B 1 41 ? -7.258 40.844 31.188 1 86.38 41 GLU B CA 1
ATOM 3245 C C . GLU B 1 41 ? -8.414 39.844 30.984 1 86.38 41 GLU B C 1
ATOM 3247 O O . GLU B 1 41 ? -8.602 39.312 29.891 1 86.38 41 GLU B O 1
ATOM 3252 N N . GLY B 1 42 ? -9.164 39.562 31.984 1 75.44 42 GLY B N 1
ATOM 3253 C CA . GLY B 1 42 ? -10.336 38.719 31.891 1 75.44 42 GLY B CA 1
ATOM 3254 C C . GLY B 1 42 ? -10.031 37.25 32.062 1 75.44 42 GLY B C 1
ATOM 3255 O O . GLY B 1 42 ? -10.938 36.406 32.094 1 75.44 42 GLY B O 1
ATOM 3256 N N . ILE B 1 43 ? -8.68 36.969 32.031 1 78.31 43 ILE B N 1
ATOM 3257 C CA . ILE B 1 43 ? -8.336 35.562 32.188 1 78.31 43 ILE B CA 1
ATOM 3258 C C . ILE B 1 43 ? -7.496 35.344 33.438 1 78.31 43 ILE B C 1
ATOM 3260 O O . ILE B 1 43 ? -6.477 34.656 33.406 1 78.31 43 ILE B O 1
ATOM 3264 N N . GLY B 1 44 ? -7.777 35.938 34.531 1 78.44 44 GLY B N 1
ATOM 3265 C CA . GLY B 1 44 ? -7.164 35.688 35.844 1 78.44 44 GLY B CA 1
ATOM 3266 C C . GLY B 1 44 ? -6.137 36.75 36.219 1 78.44 44 GLY B C 1
ATOM 3267 O O . GLY B 1 44 ? -5.574 36.688 37.312 1 78.44 44 GLY B O 1
ATOM 3268 N N . GLY B 1 45 ? -5.855 37.688 35.312 1 86.19 45 GLY B N 1
ATOM 3269 C CA . GLY B 1 45 ? -4.914 38.75 35.625 1 86.19 45 GLY B CA 1
ATOM 3270 C C . GLY B 1 45 ? -3.469 38.375 35.406 1 86.19 45 GLY B C 1
ATOM 3271 O O . GLY B 1 45 ? -3.182 37.219 35.031 1 86.19 45 GLY B O 1
ATOM 3272 N N . VAL B 1 46 ? -2.602 39.344 35.656 1 91.31 46 VAL B N 1
ATOM 3273 C CA . VAL B 1 46 ? -1.186 39.156 35.375 1 91.31 46 VAL B CA 1
ATOM 3274 C C . VAL B 1 46 ? -0.586 38.156 36.375 1 91.31 46 VAL B C 1
ATOM 3276 O O . VAL B 1 46 ? -1.072 38.031 37.5 1 91.31 46 VAL B O 1
ATOM 3279 N N . PHE B 1 47 ? 0.382 37.469 35.938 1 92.56 47 PHE B N 1
ATOM 3280 C CA . PHE B 1 47 ? 1.097 36.5 36.75 1 92.56 47 PHE B CA 1
ATOM 3281 C C . PHE B 1 47 ? 2.604 36.719 36.656 1 92.56 47 PHE B C 1
ATOM 3283 O O . PHE B 1 47 ? 3.146 36.844 35.562 1 92.56 47 PHE B O 1
ATOM 3290 N N . ASN B 1 48 ? 3.232 36.844 37.844 1 93.69 48 ASN B N 1
ATOM 3291 C CA . ASN B 1 48 ? 4.688 36.938 37.875 1 93.69 48 ASN B CA 1
ATOM 3292 C C . ASN B 1 48 ? 5.359 35.594 37.688 1 93.69 48 ASN B C 1
ATOM 3294 O O . ASN B 1 48 ? 5.582 34.875 38.656 1 93.69 48 ASN B O 1
ATOM 3298 N N . PHE B 1 49 ? 5.762 35.281 36.5 1 95.5 49 PHE B N 1
ATOM 3299 C CA . PHE B 1 49 ? 6.441 34.062 36.125 1 95.5 49 PHE B CA 1
ATOM 3300 C C . PHE B 1 49 ? 7.953 34.25 36.125 1 95.5 49 PHE B C 1
ATOM 3302 O O . PHE B 1 49 ? 8.586 34.281 35.094 1 95.5 49 PHE B O 1
ATOM 3309 N N . SER B 1 50 ? 8.477 34.25 37.406 1 94.56 50 SER B N 1
ATOM 3310 C CA . SER B 1 50 ? 9.898 34.5 37.594 1 94.56 50 SER B CA 1
ATOM 3311 C C . SER B 1 50 ? 10.734 33.281 37.219 1 94.56 50 SER B C 1
ATOM 3313 O O . SER B 1 50 ? 10.203 32.156 37.094 1 94.56 50 SER B O 1
ATOM 3315 N N . GLU B 1 51 ? 11.953 33.438 37.062 1 95.06 51 GLU B N 1
ATOM 3316 C CA . GLU B 1 51 ? 12.859 32.406 36.531 1 95.06 51 GLU B CA 1
ATOM 3317 C C . GLU B 1 51 ? 12.867 31.172 37.438 1 95.06 51 GLU B C 1
ATOM 3319 O O . GLU B 1 51 ? 13.055 30.047 36.969 1 95.06 51 GLU B O 1
ATOM 3324 N N . ASP B 1 52 ? 12.672 31.344 38.656 1 94.31 52 ASP B N 1
ATOM 3325 C CA . ASP B 1 52 ? 12.672 30.234 39.594 1 94.31 52 ASP B CA 1
ATOM 3326 C C . ASP B 1 52 ? 11.516 29.266 39.312 1 94.31 52 ASP B C 1
ATOM 3328 O O . ASP B 1 52 ? 11.547 28.109 39.719 1 94.31 52 ASP B O 1
ATOM 3332 N N . LYS B 1 53 ? 10.562 29.703 38.625 1 96.19 53 LYS B N 1
ATOM 3333 C CA . LYS B 1 53 ? 9.383 28.906 38.312 1 96.19 53 LYS B CA 1
ATOM 3334 C C . LYS B 1 53 ? 9.523 28.219 36.969 1 96.19 53 LYS B C 1
ATOM 3336 O O . LYS B 1 53 ? 8.695 27.375 36.625 1 96.19 53 LYS B O 1
ATOM 3341 N N . TRP B 1 54 ? 10.555 28.547 36.25 1 96.06 54 TRP B N 1
ATOM 3342 C CA . TRP B 1 54 ? 10.68 28.062 34.875 1 96.06 54 TRP B CA 1
ATOM 3343 C C . TRP B 1 54 ? 10.93 26.562 34.844 1 96.06 54 TRP B C 1
ATOM 3345 O O . TRP B 1 54 ? 10.281 25.828 34.094 1 96.06 54 TRP B O 1
ATOM 3355 N N . GLU B 1 55 ? 11.773 26.141 35.594 1 94.31 55 GLU B N 1
ATOM 3356 C CA . GLU B 1 55 ? 12.203 24.75 35.531 1 94.31 55 GLU B CA 1
ATOM 3357 C C . GLU B 1 55 ? 11.047 23.812 35.875 1 94.31 55 GLU B C 1
ATOM 3359 O O . GLU B 1 55 ? 10.758 22.875 35.125 1 94.31 55 GLU B O 1
ATOM 3364 N N . PRO B 1 56 ? 10.406 24.016 36.969 1 94.88 56 PRO B N 1
ATOM 3365 C CA . PRO B 1 56 ? 9.273 23.141 37.281 1 94.88 56 PRO B CA 1
ATOM 3366 C C . PRO B 1 56 ? 8.211 23.156 36.188 1 94.88 56 PRO B C 1
ATOM 3368 O O . PRO B 1 56 ? 7.645 22.125 35.844 1 94.88 56 PRO B O 1
ATOM 3371 N N . PHE B 1 57 ? 7.965 24.281 35.688 1 95.5 57 PHE B N 1
ATOM 3372 C CA . PHE B 1 57 ? 6.984 24.406 34.594 1 95.5 57 PHE B CA 1
ATOM 3373 C C . PHE B 1 57 ? 7.434 23.641 33.375 1 95.5 57 PHE B C 1
ATOM 3375 O O . PHE B 1 57 ? 6.648 22.906 32.781 1 95.5 57 PHE B O 1
ATOM 3382 N N . TYR B 1 58 ? 8.609 23.844 33.031 1 95.38 58 TYR B N 1
ATOM 3383 C CA . TYR B 1 58 ? 9.156 23.219 31.844 1 95.38 58 TYR B CA 1
ATOM 3384 C C . TYR B 1 58 ? 9.086 21.703 31.938 1 95.38 58 TYR B C 1
ATOM 3386 O O . TYR B 1 58 ? 8.672 21.031 30.984 1 95.38 58 TYR B O 1
ATOM 3394 N N . LYS B 1 59 ? 9.406 21.109 33.031 1 93.31 59 LYS B N 1
ATOM 3395 C CA . LYS B 1 59 ? 9.375 19.672 33.25 1 93.31 59 LYS B CA 1
ATOM 3396 C C . LYS B 1 59 ? 7.949 19.141 33.219 1 93.31 59 LYS B C 1
ATOM 3398 O O . LYS B 1 59 ? 7.703 18.031 32.75 1 93.31 59 LYS B O 1
ATOM 3403 N N . LYS B 1 60 ? 7.125 20 33.625 1 93.75 60 LYS B N 1
ATOM 3404 C CA . LYS B 1 60 ? 5.738 19.562 33.75 1 93.75 60 LYS B CA 1
ATOM 3405 C C . LYS B 1 60 ? 5.008 19.688 32.406 1 93.75 60 LYS B C 1
ATOM 3407 O O . LYS B 1 60 ? 4.227 18.812 32.031 1 93.75 60 LYS B O 1
ATOM 3412 N N . MET B 1 61 ? 5.305 20.812 31.703 1 92.75 61 MET B N 1
ATOM 3413 C CA . MET B 1 61 ? 4.445 21.156 30.578 1 92.75 61 MET B CA 1
ATOM 3414 C C . MET B 1 61 ? 5.125 20.828 29.25 1 92.75 61 MET B C 1
ATOM 3416 O O . MET B 1 61 ? 4.457 20.5 28.266 1 92.75 61 MET B O 1
ATOM 3420 N N . VAL B 1 62 ? 6.375 20.859 29.141 1 92.44 62 VAL B N 1
ATOM 3421 C CA . VAL B 1 62 ? 7.098 20.703 27.891 1 92.44 62 VAL B CA 1
ATOM 3422 C C . VAL B 1 62 ? 7.715 19.312 27.797 1 92.44 62 VAL B C 1
ATOM 3424 O O . VAL B 1 62 ? 7.68 18.672 26.75 1 92.44 62 VAL B O 1
ATOM 3427 N N . SER B 1 63 ? 8.211 18.844 28.875 1 89.69 63 SER B N 1
ATOM 3428 C CA . SER B 1 63 ? 8.82 17.516 28.922 1 89.69 63 SER B CA 1
ATOM 3429 C C . SER B 1 63 ? 8.242 16.703 30.078 1 89.69 63 SER B C 1
ATOM 3431 O O . SER B 1 63 ? 8.984 16.234 30.938 1 89.69 63 SER B O 1
ATOM 3433 N N . PRO B 1 64 ? 7.02 16.531 29.922 1 89.75 64 PRO B N 1
ATOM 3434 C CA . PRO B 1 64 ? 6.406 15.805 31.047 1 89.75 64 PRO B CA 1
ATOM 3435 C C . PRO B 1 64 ? 6.828 14.336 31.094 1 89.75 64 PRO B C 1
ATOM 3437 O O . PRO B 1 64 ? 6.891 13.672 30.047 1 89.75 64 PRO B O 1
ATOM 3440 N N . SER B 1 65 ? 6.996 13.773 32.219 1 87.12 65 SER B N 1
ATOM 3441 C CA . SER B 1 65 ? 7.363 12.375 32.375 1 87.12 65 SER B CA 1
ATOM 3442 C C . SER B 1 65 ? 6.137 11.469 32.312 1 87.12 65 SER B C 1
ATOM 3444 O O . SER B 1 65 ? 6.25 10.289 31.984 1 87.12 65 SER B O 1
ATOM 3446 N N . ASP B 1 66 ? 5.008 12.039 32.625 1 88.31 66 ASP B N 1
ATOM 3447 C CA . ASP B 1 66 ? 3.809 11.211 32.656 1 88.31 66 ASP B CA 1
ATOM 3448 C C . ASP B 1 66 ? 3.043 11.305 31.328 1 88.31 66 ASP B C 1
ATOM 3450 O O . ASP B 1 66 ? 2.01 10.656 31.156 1 88.31 66 ASP B O 1
ATOM 3454 N N . GLY B 1 67 ? 3.447 12.078 30.469 1 88.94 67 GLY B N 1
ATOM 3455 C CA . GLY B 1 67 ? 2.881 12.172 29.141 1 88.94 67 GLY B CA 1
ATOM 3456 C C . GLY B 1 67 ? 1.493 12.789 29.125 1 88.94 67 GLY B C 1
ATOM 3457 O O . GLY B 1 67 ? 0.716 12.555 28.188 1 88.94 67 GLY B O 1
ATOM 3458 N N . LYS B 1 68 ? 1.139 13.656 30.062 1 92.69 68 LYS B N 1
ATOM 3459 C CA . LYS B 1 68 ? -0.231 14.141 30.203 1 92.69 68 LYS B CA 1
ATOM 3460 C C . LYS B 1 68 ? -0.378 15.555 29.656 1 92.69 68 LYS B C 1
ATOM 3462 O O . LYS B 1 68 ? -1.495 16.047 29.484 1 92.69 68 LYS B O 1
ATOM 3467 N N . ASN B 1 69 ? 0.772 16.141 29.469 1 95.69 69 ASN B N 1
ATOM 3468 C CA . ASN B 1 69 ? 0.732 17.547 29.047 1 95.69 69 ASN B CA 1
ATOM 3469 C C . ASN B 1 69 ? 1.533 17.781 27.781 1 95.69 69 ASN B C 1
ATOM 3471 O O . ASN B 1 69 ? 2.432 17 27.453 1 95.69 69 ASN B O 1
ATOM 3475 N N . PHE B 1 70 ? 1.144 18.75 27.016 1 96 70 PHE B N 1
ATOM 3476 C CA . PHE B 1 70 ? 1.797 19.188 25.797 1 96 70 PHE B CA 1
ATOM 3477 C C . PHE B 1 70 ? 1.709 20.703 25.641 1 96 70 PHE B C 1
ATOM 3479 O O . PHE B 1 70 ? 0.616 21.266 25.672 1 96 70 PHE B O 1
ATOM 3486 N N . TYR B 1 71 ? 2.904 21.328 25.562 1 97.5 71 TYR B N 1
ATOM 3487 C CA . TYR B 1 71 ? 2.959 22.797 25.578 1 97.5 71 TYR B CA 1
ATOM 3488 C C . TYR B 1 71 ? 3.793 23.328 24.422 1 97.5 71 TYR B C 1
ATOM 3490 O O . TYR B 1 71 ? 4.938 22.906 24.234 1 97.5 71 TYR B O 1
ATOM 3498 N N . CYS B 1 72 ? 3.184 24.281 23.719 1 97.25 72 CYS B N 1
ATOM 3499 C CA . CYS B 1 72 ? 3.883 24.922 22.609 1 97.25 72 CYS B CA 1
ATOM 3500 C C . CYS B 1 72 ? 3.736 26.438 22.672 1 97.25 72 CYS B C 1
ATOM 3502 O O . CYS B 1 72 ? 2.762 26.938 23.219 1 97.25 72 CYS B O 1
ATOM 3504 N N . LEU B 1 73 ? 4.719 27.094 22.125 1 98 73 LEU B N 1
ATOM 3505 C CA . LEU B 1 73 ? 4.574 28.5 21.766 1 98 73 LEU B CA 1
ATOM 3506 C C . LEU B 1 73 ? 4.094 28.656 20.328 1 98 73 LEU B C 1
ATOM 3508 O O . LEU B 1 73 ? 4.301 27.766 19.5 1 98 73 LEU B O 1
ATOM 3512 N N . ILE B 1 74 ? 3.387 29.75 20.078 1 97.94 74 ILE B N 1
ATOM 3513 C CA . ILE B 1 74 ? 2.924 30.094 18.75 1 97.94 74 ILE B CA 1
ATOM 3514 C C . ILE B 1 74 ? 3.873 31.109 18.125 1 97.94 74 ILE B C 1
ATOM 3516 O O . ILE B 1 74 ? 4.168 32.156 18.734 1 97.94 74 ILE B O 1
ATOM 3520 N N . TYR B 1 75 ? 4.387 30.812 16.922 1 95.5 75 TYR B N 1
ATOM 3521 C CA . TYR B 1 75 ? 5.242 31.734 16.188 1 95.5 75 TYR B CA 1
ATOM 3522 C C . TYR B 1 75 ? 4.605 32.125 14.859 1 95.5 75 TYR B C 1
ATOM 3524 O O . TYR B 1 75 ? 3.988 31.312 14.188 1 95.5 75 TYR B O 1
ATOM 3532 N N . ASN B 1 76 ? 4.754 33.406 14.531 1 93.69 76 ASN B N 1
ATOM 3533 C CA . ASN B 1 76 ? 4.355 33.781 13.18 1 93.69 76 ASN B CA 1
ATOM 3534 C C . ASN B 1 76 ? 5.445 33.438 12.164 1 93.69 76 ASN B C 1
ATOM 3536 O O . ASN B 1 76 ? 6.48 32.875 12.516 1 93.69 76 ASN B O 1
ATOM 3540 N N . ASN B 1 77 ? 5.238 33.781 10.898 1 85.81 77 ASN B N 1
ATOM 3541 C CA . ASN B 1 77 ? 6.133 33.375 9.82 1 85.81 77 ASN B CA 1
ATOM 3542 C C . ASN B 1 77 ? 7.445 34.156 9.867 1 85.81 77 ASN B C 1
ATOM 3544 O O . ASN B 1 77 ? 8.406 33.781 9.188 1 85.81 77 ASN B O 1
ATOM 3548 N N . LYS B 1 78 ? 7.555 35.156 10.68 1 88.62 78 LYS B N 1
ATOM 3549 C CA . LYS B 1 78 ? 8.789 35.906 10.875 1 88.62 78 LYS B CA 1
ATOM 3550 C C . LYS B 1 78 ? 9.539 35.406 12.117 1 88.62 78 LYS B C 1
ATOM 3552 O O . LYS B 1 78 ? 10.438 36.094 12.617 1 88.62 78 LYS B O 1
ATOM 3557 N N . ASP B 1 79 ? 9.047 34.375 12.688 1 90.12 79 ASP B N 1
ATOM 3558 C CA . ASP B 1 79 ? 9.656 33.688 13.828 1 90.12 79 ASP B CA 1
ATOM 3559 C C . ASP B 1 79 ? 9.547 34.531 15.094 1 90.12 79 ASP B C 1
ATOM 3561 O O . ASP B 1 79 ? 10.461 34.531 15.922 1 90.12 79 ASP B O 1
ATOM 3565 N N . ILE B 1 80 ? 8.539 35.281 15.094 1 95.25 80 ILE B N 1
ATOM 3566 C CA . ILE B 1 80 ? 8.219 36.031 16.297 1 95.25 80 ILE B CA 1
ATOM 3567 C C . ILE B 1 80 ? 7.172 35.312 17.125 1 95.25 80 ILE B C 1
ATOM 3569 O O . ILE B 1 80 ? 6.125 34.906 16.594 1 95.25 80 ILE B O 1
ATOM 3573 N N . PRO B 1 81 ? 7.516 35.062 18.422 1 97.62 81 PRO B N 1
ATOM 3574 C CA . PRO B 1 81 ? 6.484 34.438 19.25 1 97.62 81 PRO B CA 1
ATOM 3575 C C . PRO B 1 81 ? 5.262 35.312 19.453 1 97.62 81 PRO B C 1
ATOM 3577 O O . PRO B 1 81 ? 5.406 36.531 19.703 1 97.62 81 PRO B O 1
ATOM 3580 N N . VAL B 1 82 ? 4.094 34.75 19.344 1 98.06 82 VAL B N 1
ATOM 3581 C CA . VAL B 1 82 ? 2.893 35.562 19.375 1 98.06 82 VAL B CA 1
ATOM 3582 C C . VAL B 1 82 ? 1.913 35.031 20.406 1 98.06 82 VAL B C 1
ATOM 3584 O O . VAL B 1 82 ? 0.831 35.594 20.594 1 98.06 82 VAL B O 1
ATOM 3587 N N . GLY B 1 83 ? 2.191 33.969 21.031 1 97.75 83 GLY B N 1
ATOM 3588 C CA . GLY B 1 83 ? 1.305 33.375 22.031 1 97.75 83 GLY B CA 1
ATOM 3589 C C . GLY B 1 83 ? 1.7 31.969 22.438 1 97.75 83 GLY B C 1
ATOM 3590 O O . GLY B 1 83 ? 2.842 31.547 22.219 1 97.75 83 GLY B O 1
ATOM 3591 N N . GLU B 1 84 ? 0.759 31.297 23.156 1 97.81 84 GLU B N 1
ATOM 3592 C CA . GLU B 1 84 ? 0.967 29.922 23.609 1 97.81 84 GLU B CA 1
ATOM 3593 C C . GLU B 1 84 ? -0.279 29.078 23.375 1 97.81 84 GLU B C 1
ATOM 3595 O O . GLU B 1 84 ? -1.393 29.594 23.328 1 97.81 84 GLU B O 1
ATOM 3600 N N . VAL B 1 85 ? -0.083 27.828 23.156 1 96.62 85 VAL B N 1
ATOM 3601 C CA . VAL B 1 85 ? -1.164 26.859 23.031 1 96.62 85 VAL B CA 1
ATOM 3602 C C . VAL B 1 85 ? -0.738 25.516 23.641 1 96.62 85 VAL B C 1
ATOM 3604 O O . VAL B 1 85 ? 0.426 25.125 23.531 1 96.62 85 VAL B O 1
ATOM 3607 N N . SER B 1 86 ? -1.692 24.906 24.344 1 97.12 86 SER B N 1
ATOM 3608 C CA . SER B 1 86 ? -1.329 23.672 25.062 1 97.12 86 SER B CA 1
ATOM 3609 C C . SER B 1 86 ? -2.562 22.844 25.391 1 97.12 86 SER B C 1
ATOM 3611 O O . SER B 1 86 ? -3.693 23.312 25.25 1 97.12 86 SER B O 1
ATOM 3613 N N . PHE B 1 87 ? -2.283 21.609 25.625 1 96.62 87 PHE B N 1
ATOM 3614 C CA . PHE B 1 87 ? -3.295 20.812 26.328 1 96.62 87 PHE B CA 1
ATOM 3615 C C . PHE B 1 87 ? -2.707 20.156 27.562 1 96.62 87 PHE B C 1
ATOM 3617 O O . PHE B 1 87 ? -1.488 20.016 27.688 1 96.62 87 PHE B O 1
ATOM 3624 N N . HIS B 1 88 ? -3.607 19.859 28.531 1 95.69 88 HIS B N 1
ATOM 3625 C CA . HIS B 1 88 ? -3.168 19.297 29.812 1 95.69 88 HIS B CA 1
ATOM 3626 C C . HIS B 1 88 ? -4.211 18.344 30.391 1 95.69 88 HIS B C 1
ATOM 3628 O O . HIS B 1 88 ? -5.363 18.344 29.953 1 95.69 88 HIS B O 1
ATOM 3634 N N . GLY B 1 89 ? -3.701 17.516 31.234 1 95.25 89 GLY B N 1
ATOM 3635 C CA . GLY B 1 89 ? -4.594 16.625 31.953 1 95.25 89 GLY B CA 1
ATOM 3636 C C . GLY B 1 89 ? -5.102 15.477 31.094 1 95.25 89 GLY B C 1
ATOM 3637 O O . GLY B 1 89 ? -6.266 15.078 31.219 1 95.25 89 GLY B O 1
ATOM 3638 N N . TYR B 1 90 ? -4.297 15.031 30.188 1 95.62 90 TYR B N 1
ATOM 3639 C CA . TYR B 1 90 ? -4.695 13.914 29.344 1 95.62 90 TYR B CA 1
ATOM 3640 C C . TYR B 1 90 ? -5.02 12.68 30.172 1 95.62 90 TYR B C 1
ATOM 3642 O O . TYR B 1 90 ? -4.207 12.25 31 1 95.62 90 TYR B O 1
ATOM 3650 N N . ASP B 1 91 ? -6.16 12.211 29.969 1 95.19 91 ASP B N 1
ATOM 3651 C CA . ASP B 1 91 ? -6.602 10.984 30.625 1 95.19 91 ASP B CA 1
ATOM 3652 C C . ASP B 1 91 ? -6.438 9.773 29.688 1 95.19 91 ASP B C 1
ATOM 3654 O O . ASP B 1 91 ? -7.082 9.695 28.656 1 95.19 91 ASP B O 1
ATOM 3658 N N . LEU B 1 92 ? -5.699 8.805 30.094 1 92.81 92 LEU B N 1
ATOM 3659 C CA . LEU B 1 92 ? -5.352 7.656 29.266 1 92.81 92 LEU B CA 1
ATOM 3660 C C . LEU B 1 92 ? -6.574 6.773 29.031 1 92.81 92 LEU B C 1
ATOM 3662 O O . LEU B 1 92 ? -6.641 6.059 28.031 1 92.81 92 LEU B O 1
ATOM 3666 N N . VAL B 1 93 ? -7.461 6.758 29.891 1 94 93 VAL B N 1
ATOM 3667 C CA . VAL B 1 93 ? -8.617 5.871 29.812 1 94 93 VAL B CA 1
ATOM 3668 C C . VAL B 1 93 ? -9.656 6.469 28.859 1 94 93 VAL B C 1
ATOM 3670 O O . VAL B 1 93 ? -10.086 5.816 27.906 1 94 93 VAL B O 1
ATOM 3673 N N . THR B 1 94 ? -9.992 7.734 29.109 1 94.19 94 THR B N 1
ATOM 3674 C CA . THR B 1 94 ? -11.039 8.367 28.312 1 94.19 94 THR B CA 1
ATOM 3675 C C . THR B 1 94 ? -10.461 9.031 27.078 1 94.19 94 THR B C 1
ATOM 3677 O O . THR B 1 94 ? -11.195 9.422 26.172 1 94.19 94 THR B O 1
ATOM 3680 N N . LYS B 1 95 ? -9.086 9.148 27.094 1 96.81 95 LYS B N 1
ATOM 3681 C CA . LYS B 1 95 ? -8.383 9.812 26.016 1 96.81 95 LYS B CA 1
ATOM 3682 C C . LYS B 1 95 ? -8.859 11.258 25.844 1 96.81 95 LYS B C 1
ATOM 3684 O O . LYS B 1 95 ? -9.141 11.695 24.734 1 96.81 95 LYS B O 1
ATOM 3689 N N . THR B 1 96 ? -9.039 11.93 26.984 1 96.31 96 THR B N 1
ATOM 3690 C CA . THR B 1 96 ? -9.562 13.289 27.047 1 96.31 96 THR B CA 1
ATOM 3691 C C . THR B 1 96 ? -8.531 14.242 27.641 1 96.31 96 THR B C 1
ATOM 3693 O O . THR B 1 96 ? -7.793 13.859 28.562 1 96.31 96 THR B O 1
ATOM 3696 N N . ALA B 1 97 ? -8.461 15.445 27.125 1 96.75 97 ALA B N 1
ATOM 3697 C CA . ALA B 1 97 ? -7.625 16.516 27.672 1 96.75 97 ALA B CA 1
ATOM 3698 C C . ALA B 1 97 ? -8.328 17.859 27.562 1 96.75 97 ALA B C 1
ATOM 3700 O O . ALA B 1 97 ? -9.414 17.969 27 1 96.75 97 ALA B O 1
ATOM 3701 N N . ARG B 1 98 ? -7.762 18.844 28.219 1 93.12 98 ARG B N 1
ATOM 3702 C CA . ARG B 1 98 ? -8.219 20.234 28.156 1 93.12 98 ARG B CA 1
ATOM 3703 C C . ARG B 1 98 ? -7.168 21.125 27.484 1 93.12 98 ARG B C 1
ATOM 3705 O O . ARG B 1 98 ? -5.965 20.922 27.688 1 93.12 98 ARG B O 1
ATOM 3712 N N . PHE B 1 99 ? -7.676 22.047 26.703 1 91.44 99 PHE B N 1
ATOM 3713 C CA . PHE B 1 99 ? -6.652 22.844 26.031 1 91.44 99 PHE B CA 1
ATOM 3714 C C . PHE B 1 99 ? -6.703 24.281 26.516 1 91.44 99 PHE B C 1
ATOM 3716 O O . PHE B 1 99 ? -7.645 24.688 27.203 1 91.44 99 PHE B O 1
ATOM 3723 N N . ASN B 1 100 ? -5.613 24.984 26.312 1 90.25 100 ASN B N 1
ATOM 3724 C CA . ASN B 1 100 ? -5.457 26.391 26.625 1 90.25 100 ASN B CA 1
ATOM 3725 C C . ASN B 1 100 ? -4.77 27.141 25.484 1 90.25 100 ASN B C 1
ATOM 3727 O O . ASN B 1 100 ? -3.873 26.609 24.828 1 90.25 100 ASN B O 1
ATOM 3731 N N . ILE B 1 101 ? -5.266 28.328 25.281 1 92.25 101 ILE B N 1
ATOM 3732 C CA . ILE B 1 101 ? -4.641 29.188 24.281 1 92.25 101 ILE B CA 1
ATOM 3733 C C . ILE B 1 101 ? -4.559 30.609 24.812 1 92.25 101 ILE B C 1
ATOM 3735 O O . ILE B 1 101 ? -5.461 31.078 25.5 1 92.25 101 ILE B O 1
ATOM 3739 N N . LYS B 1 102 ? -3.441 31.219 24.578 1 92.94 102 LYS B N 1
ATOM 3740 C CA . LYS B 1 102 ? -3.227 32.625 24.891 1 92.94 102 LYS B CA 1
ATOM 3741 C C . LYS B 1 102 ? -2.475 33.344 23.766 1 92.94 102 LYS B C 1
ATOM 3743 O O . LYS B 1 102 ? -1.34 32.969 23.438 1 92.94 102 LYS B O 1
ATOM 3748 N N . VAL B 1 103 ? -3.121 34.312 23.156 1 94.38 103 VAL B N 1
ATOM 3749 C CA . VAL B 1 103 ? -2.463 35.094 22.141 1 94.38 103 VAL B CA 1
ATOM 3750 C C . VAL B 1 103 ? -2.137 36.5 22.688 1 94.38 103 VAL B C 1
ATOM 3752 O O . VAL B 1 103 ? -2.98 37.125 23.328 1 94.38 103 VAL B O 1
ATOM 3755 N N . HIS B 1 104 ? -0.897 36.906 22.453 1 96.44 104 HIS B N 1
ATOM 3756 C CA . HIS B 1 104 ? -0.493 38.25 22.859 1 96.44 104 HIS B CA 1
ATOM 3757 C C . HIS B 1 104 ? -1.43 39.312 22.281 1 96.44 104 HIS B C 1
ATOM 3759 O O . HIS B 1 104 ? -1.739 39.281 21.094 1 96.44 104 HIS B O 1
ATOM 3765 N N . ASP B 1 105 ? -1.852 40.125 23.078 1 94.31 105 ASP B N 1
ATOM 3766 C CA . ASP B 1 105 ? -2.873 41.125 22.734 1 94.31 105 ASP B CA 1
ATOM 3767 C C . ASP B 1 105 ? -2.492 41.875 21.469 1 94.31 105 ASP B C 1
ATOM 3769 O O . ASP B 1 105 ? -3.322 42.062 20.562 1 94.31 105 ASP B O 1
ATOM 3773 N N . LYS B 1 106 ? -1.28 42.312 21.297 1 94.94 106 LYS B N 1
ATOM 3774 C CA . LYS B 1 106 ? -0.824 43.125 20.172 1 94.94 106 LYS B CA 1
ATOM 3775 C C . LYS B 1 106 ? -0.879 42.344 18.875 1 94.94 106 LYS B C 1
ATOM 3777 O O . LYS B 1 106 ? -0.76 42.906 17.781 1 94.94 106 LYS B O 1
ATOM 3782 N N . HIS B 1 107 ? -1.08 41.031 18.984 1 95.12 107 HIS B N 1
ATOM 3783 C CA . HIS B 1 107 ? -1.08 40.188 17.797 1 95.12 107 HIS B CA 1
ATOM 3784 C C . HIS B 1 107 ? -2.453 39.594 17.562 1 95.12 107 HIS B C 1
ATOM 3786 O O . HIS B 1 107 ? -2.6 38.688 16.719 1 95.12 107 HIS B O 1
ATOM 3792 N N . ARG B 1 108 ? -3.445 39.938 18.281 1 91.19 108 ARG B N 1
ATOM 3793 C CA . ARG B 1 108 ? -4.766 39.344 18.188 1 91.19 108 ARG B CA 1
ATOM 3794 C C . ARG B 1 108 ? -5.508 39.812 16.938 1 91.19 108 ARG B C 1
ATOM 3796 O O . ARG B 1 108 ? -5.062 40.719 16.266 1 91.19 108 ARG B O 1
ATOM 3803 N N . ARG B 1 109 ? -6.523 39 16.547 1 88.75 109 ARG B N 1
ATOM 3804 C CA . ARG B 1 109 ? -7.43 39.312 15.453 1 88.75 109 ARG B CA 1
ATOM 3805 C C . ARG B 1 109 ? -6.711 39.219 14.109 1 88.75 109 ARG B C 1
ATOM 3807 O O . ARG B 1 109 ? -6.957 40 13.203 1 88.75 109 ARG B O 1
ATOM 3814 N N . ARG B 1 110 ? -5.762 38.312 14.086 1 91.56 110 ARG B N 1
ATOM 3815 C CA . ARG B 1 110 ? -5.027 38.062 12.852 1 91.56 110 ARG B CA 1
ATOM 3816 C C . ARG B 1 110 ? -5.184 36.594 12.43 1 91.56 110 ARG B C 1
ATOM 3818 O O . ARG B 1 110 ? -4.508 36.125 11.508 1 91.56 110 ARG B O 1
ATOM 3825 N N . GLY B 1 111 ? -5.957 35.938 13.164 1 90.69 111 GLY B N 1
ATOM 3826 C CA . GLY B 1 111 ? -6.215 34.531 12.828 1 90.69 111 GLY B CA 1
ATOM 3827 C C . GLY B 1 111 ? -5.188 33.594 13.406 1 90.69 111 GLY B C 1
ATOM 3828 O O . GLY B 1 111 ? -5.246 32.375 13.164 1 90.69 111 GLY B O 1
ATOM 3829 N N . TYR B 1 112 ? -4.23 34.062 14.211 1 94.19 112 TYR B N 1
ATOM 3830 C CA . TYR B 1 112 ? -3.16 33.25 14.766 1 94.19 112 TYR B CA 1
ATOM 3831 C C . TYR B 1 112 ? -3.711 32.219 15.742 1 94.19 112 TYR B C 1
ATOM 3833 O O . TYR B 1 112 ? -3.326 31.047 15.703 1 94.19 112 TYR B O 1
ATOM 3841 N N . GLY B 1 113 ? -4.617 32.656 16.562 1 91.94 113 GLY B N 1
ATOM 3842 C CA . GLY B 1 113 ? -5.199 31.766 17.547 1 91.94 113 GLY B CA 1
ATOM 3843 C C . GLY B 1 113 ? -5.957 30.609 16.922 1 91.94 113 GLY B C 1
ATOM 3844 O O . GLY B 1 113 ? -5.77 29.453 17.312 1 91.94 113 GLY B O 1
ATOM 3845 N N . LYS B 1 114 ? -6.766 30.969 15.969 1 90.38 114 LYS B N 1
ATOM 3846 C CA . LYS B 1 114 ? -7.555 29.953 15.289 1 90.38 114 LYS B CA 1
ATOM 3847 C C . LYS B 1 114 ? -6.656 28.875 14.664 1 90.38 114 LYS B C 1
ATOM 3849 O O . LYS B 1 114 ? -6.898 27.688 14.828 1 90.38 114 LYS B O 1
ATOM 3854 N N . GLU B 1 115 ? -5.695 29.281 13.977 1 93.25 115 GLU B N 1
ATOM 3855 C CA . GLU B 1 115 ? -4.793 28.344 13.32 1 93.25 115 GLU B CA 1
ATOM 3856 C C . GLU B 1 115 ? -3.996 27.531 14.336 1 93.25 115 GLU B C 1
ATOM 3858 O O . GLU B 1 115 ? -3.77 26.344 14.148 1 93.25 115 GLU B O 1
ATOM 3863 N N . ALA B 1 116 ? -3.58 28.172 15.406 1 95.12 116 ALA B N 1
ATOM 3864 C CA . ALA B 1 116 ? -2.818 27.469 16.438 1 95.12 116 ALA B CA 1
ATOM 3865 C C . ALA B 1 116 ? -3.645 26.359 17.078 1 95.12 116 ALA B C 1
ATOM 3867 O O . ALA B 1 116 ? -3.139 25.25 17.297 1 95.12 116 ALA B O 1
ATOM 3868 N N . ILE B 1 117 ? -4.883 26.656 17.312 1 93.38 117 ILE B N 1
ATOM 3869 C CA . ILE B 1 117 ? -5.77 25.641 17.891 1 93.38 117 ILE B CA 1
ATOM 3870 C C . ILE B 1 117 ? -5.93 24.484 16.922 1 93.38 117 ILE B C 1
ATOM 3872 O O . ILE B 1 117 ? -5.879 23.312 17.328 1 93.38 117 ILE B O 1
ATOM 3876 N N . ASN B 1 118 ? -6.125 24.828 15.695 1 92.81 118 ASN B N 1
ATOM 3877 C CA . ASN B 1 118 ? -6.262 23.781 14.68 1 92.81 118 ASN B CA 1
ATOM 3878 C C . ASN B 1 118 ? -5.035 22.875 14.633 1 92.81 118 ASN B C 1
ATOM 3880 O O . ASN B 1 118 ? -5.164 21.656 14.562 1 92.81 118 ASN B O 1
ATOM 3884 N N . LEU B 1 119 ? -3.891 23.469 14.641 1 94.88 119 LEU B N 1
ATOM 3885 C CA . LEU B 1 119 ? -2.646 22.703 14.625 1 94.88 119 LEU B CA 1
ATOM 3886 C C . LEU B 1 119 ? -2.543 21.812 15.859 1 94.88 119 LEU B C 1
ATOM 3888 O O . LEU B 1 119 ? -2.139 20.656 15.758 1 94.88 119 LEU B O 1
ATOM 3892 N N . LEU B 1 120 ? -2.928 22.344 17 1 95.88 120 LEU B N 1
ATOM 3893 C CA . LEU B 1 120 ? -2.893 21.562 18.234 1 95.88 120 LEU B CA 1
ATOM 3894 C C . LEU B 1 120 ? -3.857 20.391 18.172 1 95.88 120 LEU B C 1
ATOM 3896 O O . LEU B 1 120 ? -3.504 19.266 18.547 1 95.88 120 LEU B O 1
ATOM 3900 N N . LEU B 1 121 ? -5.043 20.688 17.734 1 94.06 121 LEU B N 1
ATOM 3901 C CA . LEU B 1 121 ? -6.066 19.656 17.656 1 94.06 121 LEU B CA 1
ATOM 3902 C C . LEU B 1 121 ? -5.668 18.562 16.672 1 94.06 121 LEU B C 1
ATOM 3904 O O . LEU B 1 121 ? -5.906 17.375 16.922 1 94.06 121 LEU B O 1
ATOM 3908 N N . GLU B 1 122 ? -5.141 18.938 15.594 1 93.44 122 GLU B N 1
ATOM 3909 C CA . GLU B 1 122 ? -4.656 17.953 14.633 1 93.44 122 GLU B CA 1
ATOM 3910 C C . GLU B 1 122 ? -3.633 17.016 15.273 1 93.44 122 GLU B C 1
ATOM 3912 O O . GLU B 1 122 ? -3.723 15.797 15.125 1 93.44 122 GLU B O 1
ATOM 3917 N N . TYR B 1 123 ? -2.693 17.609 15.883 1 93.69 123 TYR B N 1
ATOM 3918 C CA . TYR B 1 123 ? -1.692 16.797 16.562 1 93.69 123 TYR B CA 1
ATOM 3919 C C . TYR B 1 123 ? -2.344 15.883 17.594 1 93.69 123 TYR B C 1
ATOM 3921 O O . TYR B 1 123 ? -2.033 14.688 17.672 1 93.69 123 TYR B O 1
ATOM 3929 N N . TYR B 1 124 ? -3.213 16.438 18.406 1 95.44 124 TYR B N 1
ATOM 3930 C CA . TYR B 1 124 ? -3.863 15.719 19.5 1 95.44 124 TYR B CA 1
ATOM 3931 C C . TYR B 1 124 ? -4.641 14.516 18.984 1 95.44 124 TYR B C 1
ATOM 3933 O O . TYR B 1 124 ? -4.52 13.414 19.531 1 95.44 124 TYR B O 1
ATOM 3941 N N . PHE B 1 125 ? -5.352 14.688 17.953 1 93.5 125 PHE B N 1
ATOM 3942 C CA . PHE B 1 125 ? -6.246 13.648 17.453 1 93.5 125 PHE B CA 1
ATOM 3943 C C . PHE B 1 125 ? -5.504 12.688 16.531 1 93.5 125 PHE B C 1
ATOM 3945 O O . PHE B 1 125 ? -5.801 11.492 16.5 1 93.5 125 PHE B O 1
ATOM 3952 N N . GLN B 1 126 ? -4.586 13.141 15.812 1 89.94 126 GLN B N 1
ATOM 3953 C CA . GLN B 1 126 ? -3.98 12.32 14.766 1 89.94 126 GLN B CA 1
ATOM 3954 C C . GLN B 1 126 ? -2.74 11.602 15.289 1 89.94 126 GLN B C 1
ATOM 3956 O O . GLN B 1 126 ? -2.459 10.469 14.883 1 89.94 126 GLN B O 1
ATOM 3961 N N . GLU B 1 127 ? -2.012 12.25 16.125 1 89.06 127 GLU B N 1
ATOM 3962 C CA . GLU B 1 127 ? -0.697 11.711 16.469 1 89.06 127 GLU B CA 1
ATOM 3963 C C . GLU B 1 127 ? -0.625 11.32 17.938 1 89.06 127 GLU B C 1
ATOM 3965 O O . GLU B 1 127 ? -0.082 10.266 18.281 1 89.06 127 GLU B O 1
ATOM 3970 N N . PHE B 1 128 ? -1.17 12.172 18.75 1 92.44 128 PHE B N 1
ATOM 3971 C CA . PHE B 1 128 ? -1.051 11.961 20.188 1 92.44 128 PHE B CA 1
ATOM 3972 C C . PHE B 1 128 ? -1.934 10.797 20.641 1 92.44 128 PHE B C 1
ATOM 3974 O O . PHE B 1 128 ? -1.604 10.094 21.594 1 92.44 128 PHE B O 1
ATOM 3981 N N . GLY B 1 129 ? -3.059 10.664 19.938 1 92 129 GLY B N 1
ATOM 3982 C CA . GLY B 1 129 ? -3.947 9.562 20.25 1 92 129 GLY B CA 1
ATOM 3983 C C . GLY B 1 129 ? -5.156 9.977 21.062 1 92 129 GLY B C 1
ATOM 3984 O O . GLY B 1 129 ? -5.828 9.133 21.656 1 92 129 GLY B O 1
ATOM 3985 N N . GLY B 1 130 ? -5.441 11.242 21.109 1 95.94 130 GLY B N 1
ATOM 3986 C CA . GLY B 1 130 ? -6.605 11.742 21.828 1 95.94 130 GLY B CA 1
ATOM 3987 C C . GLY B 1 130 ? -7.906 11.5 21.094 1 95.94 130 GLY B C 1
ATOM 3988 O O . GLY B 1 130 ? -7.914 11.352 19.875 1 95.94 130 GLY B O 1
ATOM 3989 N N . ASN B 1 131 ? -9 11.555 21.938 1 96.38 131 ASN B N 1
ATOM 3990 C CA . ASN B 1 131 ? -10.312 11.336 21.328 1 96.38 131 ASN B CA 1
ATOM 3991 C C . ASN B 1 131 ? -11.25 12.508 21.594 1 96.38 131 ASN B C 1
ATOM 3993 O O . ASN B 1 131 ? -12.18 12.742 20.812 1 96.38 131 ASN B O 1
ATOM 3997 N N . ILE B 1 132 ? -11.039 13.141 22.75 1 96.12 132 ILE B N 1
ATOM 3998 C CA . ILE B 1 132 ? -11.914 14.25 23.125 1 96.12 132 ILE B CA 1
ATOM 3999 C C . ILE B 1 132 ? -11.078 15.406 23.672 1 96.12 132 ILE B C 1
ATOM 4001 O O . ILE B 1 132 ? -10.164 15.195 24.484 1 96.12 132 ILE B O 1
ATOM 4005 N N . MET B 1 133 ? -11.281 16.562 23.141 1 95.62 133 MET B N 1
ATOM 4006 C CA . MET B 1 133 ? -10.719 17.797 23.703 1 95.62 133 MET B CA 1
ATOM 4007 C C . MET B 1 133 ? -11.812 18.656 24.328 1 95.62 133 MET B C 1
ATOM 4009 O O . MET B 1 133 ? -12.852 18.891 23.703 1 95.62 133 MET B O 1
ATOM 4013 N N . MET B 1 134 ? -11.547 19.062 25.562 1 92.06 134 MET B N 1
ATOM 4014 C CA . MET B 1 134 ? -12.531 19.859 26.281 1 92.06 134 MET B CA 1
ATOM 4015 C C . MET B 1 134 ? -11.969 21.234 26.641 1 92.06 134 MET B C 1
ATOM 4017 O O . MET B 1 134 ? -10.75 21.422 26.672 1 92.06 134 MET B O 1
ATOM 4021 N N . ASP B 1 135 ? -12.836 22.094 26.797 1 84.19 135 ASP B N 1
ATOM 4022 C CA . ASP B 1 135 ? -12.469 23.422 27.297 1 84.19 135 ASP B CA 1
ATOM 4023 C C . ASP B 1 135 ? -13.625 24.047 28.078 1 84.19 135 ASP B C 1
ATOM 4025 O O . ASP B 1 135 ? -14.789 23.688 27.875 1 84.19 135 ASP B O 1
ATOM 4029 N N . THR B 1 136 ? -13.289 24.734 29.047 1 81.44 136 THR B N 1
ATOM 4030 C CA . THR B 1 136 ? -14.281 25.547 29.75 1 81.44 136 THR B CA 1
ATOM 4031 C C . THR B 1 136 ? -14.086 27.031 29.438 1 81.44 136 THR B C 1
ATOM 4033 O O . THR B 1 136 ? -13.055 27.609 29.797 1 81.44 136 THR B O 1
ATOM 4036 N N . VAL B 1 137 ? -14.992 27.547 28.781 1 79.12 137 VAL B N 1
ATOM 4037 C CA . VAL B 1 137 ? -14.875 28.922 28.328 1 79.12 137 VAL B CA 1
ATOM 4038 C C . VAL B 1 137 ? -15.711 29.844 29.219 1 79.12 137 VAL B C 1
ATOM 4040 O O . VAL B 1 137 ? -16.844 29.516 29.562 1 79.12 137 VAL B O 1
ATOM 4043 N N . ARG B 1 138 ? -15.07 30.984 29.562 1 75.12 138 ARG B N 1
ATOM 4044 C CA . ARG B 1 138 ? -15.719 31.906 30.484 1 75.12 138 ARG B CA 1
ATOM 4045 C C . ARG B 1 138 ? -16.031 33.25 29.828 1 75.12 138 ARG B C 1
ATOM 4047 O O . ARG B 1 138 ? -16.875 34 30.297 1 75.12 138 ARG B O 1
ATOM 4054 N N . THR B 1 139 ? -15.367 33.5 28.734 1 75.56 139 THR B N 1
ATOM 4055 C CA . THR B 1 139 ? -15.531 34.781 28.078 1 75.56 139 THR B CA 1
ATOM 4056 C C . THR B 1 139 ? -16.359 34.656 26.812 1 75.56 139 THR B C 1
ATOM 4058 O O . THR B 1 139 ? -16.484 33.562 26.266 1 75.56 139 THR B O 1
ATOM 4061 N N . GLU B 1 140 ? -16.969 35.75 26.469 1 77.19 140 GLU B N 1
ATOM 4062 C CA . GLU B 1 140 ? -17.734 35.75 25.219 1 77.19 140 GLU B CA 1
ATOM 4063 C C . GLU B 1 140 ? -16.844 35.438 24.031 1 77.19 140 GLU B C 1
ATOM 4065 O O . GLU B 1 140 ? -17.281 34.719 23.109 1 77.19 140 GLU B O 1
ATOM 4070 N N . LYS B 1 141 ? -15.695 35.969 24.125 1 75.38 141 LYS B N 1
ATOM 4071 C CA . LYS B 1 141 ? -14.75 35.688 23.031 1 75.38 141 LYS B CA 1
ATOM 4072 C C . LYS B 1 141 ? -14.383 34.219 22.953 1 75.38 141 LYS B C 1
ATOM 4074 O O . LYS B 1 141 ? -14.258 33.656 21.875 1 75.38 141 LYS B O 1
ATOM 4079 N N . GLY B 1 142 ? -14.312 33.688 24.078 1 75.44 142 GLY B N 1
ATOM 4080 C CA . GLY B 1 142 ? -14.023 32.25 24.125 1 75.44 142 GLY B CA 1
ATOM 4081 C C . GLY B 1 142 ? -15.148 31.406 23.578 1 75.44 142 GLY B C 1
ATOM 4082 O O . GLY B 1 142 ? -14.891 30.406 22.891 1 75.44 142 GLY B O 1
ATOM 4083 N N . ILE B 1 143 ? -16.281 31.844 23.844 1 76.94 143 ILE B N 1
ATOM 4084 C CA . ILE B 1 143 ? -17.453 31.125 23.344 1 76.94 143 ILE B CA 1
ATOM 4085 C C . ILE B 1 143 ? -17.5 31.219 21.828 1 76.94 143 ILE B C 1
ATOM 4087 O O . ILE B 1 143 ? -17.781 30.219 21.141 1 76.94 143 ILE B O 1
ATOM 4091 N N . GLU B 1 144 ? -17.25 32.344 21.375 1 78.88 144 GLU B N 1
ATOM 4092 C CA . GLU B 1 144 ? -17.234 32.531 19.922 1 78.88 144 GLU B CA 1
ATOM 4093 C C . GLU B 1 144 ? -16.188 31.656 19.266 1 78.88 144 GLU B C 1
ATOM 4095 O O . GLU B 1 144 ? -16.422 31.078 18.203 1 78.88 144 GLU B O 1
ATOM 4100 N N . LEU B 1 145 ? -15.047 31.609 19.875 1 77.5 145 LEU B N 1
ATOM 4101 C CA . LEU B 1 145 ? -13.961 30.781 19.344 1 77.5 145 LEU B CA 1
ATOM 4102 C C . LEU B 1 145 ? -14.344 29.312 19.359 1 77.5 145 LEU B C 1
ATOM 4104 O O . LEU B 1 145 ? -14.062 28.594 18.391 1 77.5 145 LEU B O 1
ATOM 4108 N N . SER B 1 146 ? -14.953 28.953 20.375 1 79.25 146 SER B N 1
ATOM 4109 C CA . SER B 1 146 ? -15.383 27.562 20.5 1 79.25 146 SER B CA 1
ATOM 4110 C C . SER B 1 146 ? -16.391 27.203 19.422 1 79.25 146 SER B C 1
ATOM 4112 O O . SER B 1 146 ? -16.359 26.094 18.875 1 79.25 146 SER B O 1
ATOM 4114 N N . LYS B 1 147 ? -17.234 28.141 19.141 1 77.69 147 LYS B N 1
ATOM 4115 C CA . LYS B 1 147 ? -18.234 27.906 18.109 1 77.69 147 LYS B CA 1
ATOM 4116 C C . LYS B 1 147 ? -17.578 27.797 16.734 1 77.69 147 LYS B C 1
ATOM 4118 O O . LYS B 1 147 ? -18 27 15.898 1 77.69 147 LYS B O 1
ATOM 4123 N N . LYS B 1 148 ? -16.625 28.578 16.578 1 76.75 148 LYS B N 1
ATOM 4124 C CA . LYS B 1 148 ? -15.922 28.578 15.297 1 76.75 148 LYS B CA 1
ATOM 4125 C C . LYS B 1 148 ? -15.266 27.234 15.031 1 76.75 148 LYS B C 1
ATOM 4127 O O . LYS B 1 148 ? -15.148 26.812 13.883 1 76.75 148 LYS B O 1
ATOM 4132 N N . PHE B 1 149 ? -14.859 26.609 16.047 1 78.44 149 PHE B N 1
ATOM 4133 C CA . PHE B 1 149 ? -14.18 25.328 15.914 1 78.44 149 PHE B CA 1
ATOM 4134 C C . PHE B 1 149 ? -15.172 24.172 16.078 1 78.44 149 PHE B C 1
ATOM 4136 O O . PHE B 1 149 ? -14.773 23.016 16.172 1 78.44 149 PHE B O 1
ATOM 4143 N N . LYS B 1 150 ? -16.406 24.484 16.109 1 78.31 150 LYS B N 1
ATOM 4144 C CA . LYS B 1 150 ? -17.5 23.531 16.125 1 78.31 150 LYS B CA 1
ATOM 4145 C C . LYS B 1 150 ? -17.469 22.672 17.391 1 78.31 150 LYS B C 1
ATOM 4147 O O . LYS B 1 150 ? -17.75 21.484 17.344 1 78.31 150 LYS B O 1
ATOM 4152 N N . PHE B 1 151 ? -17.016 23.297 18.406 1 84.56 151 PHE B N 1
ATOM 4153 C CA . PHE B 1 151 ? -17.156 22.641 19.703 1 84.56 151 PHE B CA 1
ATOM 4154 C C . PHE B 1 151 ? -18.609 22.531 20.109 1 84.56 151 PHE B C 1
ATOM 4156 O O . PHE B 1 151 ? -19.406 23.453 19.859 1 84.56 151 PHE B O 1
ATOM 4163 N N . GLU B 1 152 ? -18.875 21.469 20.672 1 86.31 152 GLU B N 1
ATOM 4164 C CA . GLU B 1 152 ? -20.234 21.281 21.188 1 86.31 152 GLU B CA 1
ATOM 4165 C C . GLU B 1 152 ? -20.312 21.703 22.656 1 86.31 152 GLU B C 1
ATOM 4167 O O . GLU B 1 152 ? -19.438 21.391 23.453 1 86.31 152 GLU B O 1
ATOM 4172 N N . GLN B 1 153 ? -21.391 22.359 22.891 1 83.81 153 GLN B N 1
ATOM 4173 C CA . GLN B 1 153 ? -21.625 22.734 24.281 1 83.81 153 GLN B CA 1
ATOM 4174 C C . GLN B 1 153 ? -22.25 21.594 25.078 1 83.81 153 GLN B C 1
ATOM 4176 O O . GLN B 1 153 ? -23.281 21.062 24.672 1 83.81 153 GLN B O 1
ATOM 4181 N N . ILE B 1 154 ? -21.625 21.188 26.094 1 82.31 154 ILE B N 1
ATOM 4182 C CA . ILE B 1 154 ? -22.125 20 26.797 1 82.31 154 ILE B CA 1
ATOM 4183 C C . ILE B 1 154 ? -22.672 20.406 28.172 1 82.31 154 ILE B C 1
ATOM 4185 O O . ILE B 1 154 ? -23.328 19.609 28.844 1 82.31 154 ILE B O 1
ATOM 4189 N N . GLY B 1 155 ? -22.422 21.484 28.656 1 77 155 GLY B N 1
ATOM 4190 C CA . GLY B 1 155 ? -22.984 21.875 29.938 1 77 155 GLY B CA 1
ATOM 4191 C C . GLY B 1 155 ? -22.562 23.25 30.391 1 77 155 GLY B C 1
ATOM 4192 O O . GLY B 1 155 ? -21.703 23.875 29.75 1 77 155 GLY B O 1
ATOM 4193 N N . LYS B 1 156 ? -23.484 23.828 31.297 1 76.19 156 LYS B N 1
ATOM 4194 C CA . LYS B 1 156 ? -23.188 25.109 31.953 1 76.19 156 LYS B CA 1
ATOM 4195 C C . LYS B 1 156 ? -22.547 24.891 33.312 1 76.19 156 LYS B C 1
ATOM 4197 O O . LYS B 1 156 ? -23.016 24.062 34.094 1 76.19 156 LYS B O 1
ATOM 4202 N N . ALA B 1 157 ? -21.219 25.266 33.312 1 63.72 157 ALA B N 1
ATOM 4203 C CA . ALA B 1 157 ? -20.578 25.203 34.625 1 63.72 157 ALA B CA 1
ATOM 4204 C C . ALA B 1 157 ? -20.656 26.547 35.344 1 63.72 157 ALA B C 1
ATOM 4206 O O . ALA B 1 157 ? -21.094 27.547 34.781 1 63.72 157 ALA B O 1
ATOM 4207 N N . LYS B 1 158 ? -20.531 26.516 36.719 1 63.12 158 LYS B N 1
ATOM 4208 C CA . LYS B 1 158 ? -20.562 27.703 37.562 1 63.12 158 LYS B CA 1
ATOM 4209 C C . LYS B 1 158 ? -19.719 28.828 36.969 1 63.12 158 LYS B C 1
ATOM 4211 O O . LYS B 1 158 ? -20.109 30 37.031 1 63.12 158 LYS B O 1
ATOM 4216 N N . GLU B 1 159 ? -18.609 28.453 36.312 1 66.31 159 GLU B N 1
ATOM 4217 C CA . GLU B 1 159 ? -17.641 29.453 35.875 1 66.31 159 GLU B CA 1
ATOM 4218 C C . GLU B 1 159 ? -17.594 29.562 34.344 1 66.31 159 GLU B C 1
ATOM 4220 O O . GLU B 1 159 ? -16.75 30.281 33.812 1 66.31 159 GLU B O 1
ATOM 4225 N N . GLY B 1 160 ? -18.547 28.906 33.656 1 76.94 160 GLY B N 1
ATOM 4226 C CA . GLY B 1 160 ? -18.516 29.031 32.219 1 76.94 160 GLY B CA 1
ATOM 4227 C C . GLY B 1 160 ? -19.219 27.891 31.484 1 76.94 160 GLY B C 1
ATOM 4228 O O . GLY B 1 160 ? -20 27.156 32.094 1 76.94 160 GLY B O 1
ATOM 4229 N N . ILE B 1 161 ? -19.109 27.906 30.266 1 84.06 161 ILE B N 1
ATOM 4230 C CA . ILE B 1 161 ? -19.719 26.891 29.406 1 84.06 161 ILE B CA 1
ATOM 4231 C C . ILE B 1 161 ? -18.672 25.859 29 1 84.06 161 ILE B C 1
ATOM 4233 O O . ILE B 1 161 ? -17.594 26.203 28.516 1 84.06 161 ILE B O 1
ATOM 4237 N N . THR B 1 162 ? -18.906 24.641 29.375 1 86.19 162 THR B N 1
ATOM 4238 C CA . THR B 1 162 ? -18.016 23.562 28.969 1 86.19 162 THR B CA 1
ATOM 4239 C C . THR B 1 162 ? -18.312 23.109 27.547 1 86.19 162 THR B C 1
ATOM 4241 O O . THR B 1 162 ? -19.469 22.844 27.219 1 86.19 162 THR B O 1
ATOM 4244 N N . CYS B 1 163 ? -17.266 23.141 26.781 1 89.31 163 CYS B N 1
ATOM 4245 C CA . CYS B 1 163 ? -17.391 22.703 25.391 1 89.31 163 CYS B CA 1
ATOM 4246 C C . CYS B 1 163 ? -16.438 21.562 25.094 1 89.31 163 CYS B C 1
ATOM 4248 O O . CYS B 1 163 ? -15.438 21.375 25.781 1 89.31 163 CYS B O 1
ATOM 4250 N N . ARG B 1 164 ? -16.875 20.734 24.172 1 91.88 164 ARG B N 1
ATOM 4251 C CA . ARG B 1 164 ? -16 19.625 23.797 1 91.88 164 ARG B CA 1
ATOM 4252 C C . ARG B 1 164 ? -16.016 19.391 22.297 1 91.88 164 ARG B C 1
ATOM 4254 O O . ARG B 1 164 ? -16.969 19.781 21.609 1 91.88 164 ARG B O 1
ATOM 4261 N N . ILE B 1 165 ? -14.984 18.781 21.781 1 92.44 165 ILE B N 1
ATOM 4262 C CA . ILE B 1 165 ? -14.922 18.312 20.406 1 92.44 165 ILE B CA 1
ATOM 4263 C C . ILE B 1 165 ? -14.297 16.922 20.359 1 92.44 165 ILE B C 1
ATOM 4265 O O . ILE B 1 165 ? -13.344 16.641 21.078 1 92.44 165 ILE B O 1
ATOM 4269 N N . THR B 1 166 ? -15 16.109 19.578 1 93.69 166 THR B N 1
ATOM 4270 C CA . THR B 1 166 ? -14.484 14.75 19.422 1 93.69 166 THR B CA 1
ATOM 4271 C C . THR B 1 166 ? -13.633 14.633 18.172 1 93.69 166 THR B C 1
ATOM 4273 O O . THR B 1 166 ? -13.734 15.461 17.266 1 93.69 166 THR B O 1
ATOM 4276 N N . LYS B 1 167 ? -12.789 13.602 18.172 1 92.94 167 LYS B N 1
ATOM 4277 C CA . LYS B 1 167 ? -11.953 13.297 17.016 1 92.94 167 LYS B CA 1
ATOM 4278 C C . LYS B 1 167 ? -12.789 13.188 15.742 1 92.94 167 LYS B C 1
ATOM 4280 O O . LYS B 1 167 ? -12.438 13.758 14.711 1 92.94 167 LYS B O 1
ATOM 4285 N N . GLU B 1 168 ? -13.867 12.523 15.805 1 90.56 168 GLU B N 1
ATOM 4286 C CA . GLU B 1 168 ? -14.75 12.312 14.664 1 90.56 168 GLU B CA 1
ATOM 4287 C C . GLU B 1 168 ? -15.328 13.633 14.164 1 90.56 168 GLU B C 1
ATOM 4289 O O . GLU B 1 168 ? -15.32 13.906 12.961 1 90.56 168 GLU B O 1
ATOM 4294 N N . LYS B 1 169 ? -15.758 14.406 15.062 1 89.81 169 LYS B N 1
ATOM 4295 C CA . LYS B 1 169 ? -16.359 15.68 14.688 1 89.81 169 LYS B CA 1
ATOM 4296 C C . LYS B 1 169 ? -15.312 16.625 14.102 1 89.81 169 LYS B C 1
ATOM 4298 O O . LYS B 1 169 ? -15.594 17.359 13.148 1 89.81 169 LYS B O 1
ATOM 4303 N N . PHE B 1 170 ? -14.172 16.625 14.625 1 90.62 170 PHE B N 1
ATOM 4304 C CA . PHE B 1 170 ? -13.102 17.484 14.148 1 90.62 170 PHE B CA 1
ATOM 4305 C C . PHE B 1 170 ? -12.773 17.188 12.695 1 90.62 170 PHE B C 1
ATOM 4307 O O . PHE B 1 170 ? -12.672 18.109 11.875 1 90.62 170 PHE B O 1
ATOM 4314 N N . PHE B 1 171 ? -12.703 15.938 12.32 1 88.38 171 PHE B N 1
ATOM 4315 C CA . PHE B 1 171 ? -12.281 15.57 10.977 1 88.38 171 PHE B CA 1
ATOM 4316 C C . PHE B 1 171 ? -13.469 15.586 10.016 1 88.38 171 PHE B C 1
ATOM 4318 O O . PHE B 1 171 ? -13.289 15.664 8.797 1 88.38 171 PHE B O 1
ATOM 4325 N N . ASN B 1 172 ? -14.617 15.555 10.531 1 84.19 172 ASN B N 1
ATOM 4326 C CA . ASN B 1 172 ? -15.758 15.492 9.633 1 84.19 172 ASN B CA 1
ATOM 4327 C C . ASN B 1 172 ? -16.438 16.844 9.5 1 84.19 172 ASN B C 1
ATOM 4329 O O . ASN B 1 172 ? -17.391 17 8.734 1 84.19 172 ASN B O 1
ATOM 4333 N N . SER B 1 173 ? -16.016 17.734 10.312 1 70.88 173 SER B N 1
ATOM 4334 C CA . SER B 1 173 ? -16.656 19.047 10.273 1 70.88 173 SER B CA 1
ATOM 4335 C C . SER B 1 173 ? -16.172 19.859 9.086 1 70.88 173 SER B C 1
ATOM 4337 O O . SER B 1 173 ? -16.844 20.797 8.648 1 70.88 173 SER B O 1
ATOM 4339 N N . ASN B 1 174 ? -15.062 19.609 8.711 1 60.94 174 ASN B N 1
ATOM 4340 C CA . ASN B 1 174 ? -14.469 20.453 7.68 1 60.94 174 ASN B CA 1
ATOM 4341 C C . ASN B 1 174 ? -14.945 20.047 6.285 1 60.94 174 ASN B C 1
ATOM 4343 O O . ASN B 1 174 ? -14.578 18.984 5.785 1 60.94 174 ASN B O 1
ATOM 4347 N N . LYS B 1 175 ? -16.328 20.453 5.953 1 59.41 175 LYS B N 1
ATOM 4348 C CA . LYS B 1 175 ? -16.812 20.156 4.609 1 59.41 175 LYS B CA 1
ATOM 4349 C C . LYS B 1 175 ? -16.078 21 3.564 1 59.41 175 LYS B C 1
ATOM 4351 O O . LYS B 1 175 ? -15.906 22.203 3.74 1 59.41 175 LYS B O 1
ATOM 4356 N N . GLY B 1 176 ? -15.367 20.312 2.588 1 60.41 176 GLY B N 1
ATOM 4357 C CA . GLY B 1 176 ? -14.352 20.391 1.554 1 60.41 176 GLY B CA 1
ATOM 4358 C C . GLY B 1 176 ? -14.562 21.562 0.604 1 60.41 176 GLY B C 1
ATOM 4359 O O . GLY B 1 176 ? -15.625 21.688 -0.012 1 60.41 176 GLY B O 1
ATOM 4360 N N . SER B 1 177 ? -13.984 22.797 0.95 1 79.38 177 SER B N 1
ATOM 4361 C CA . SER B 1 177 ? -13.82 23.766 -0.129 1 79.38 177 SER B CA 1
ATOM 4362 C C . SER B 1 177 ? -12.891 23.234 -1.215 1 79.38 177 SER B C 1
ATOM 4364 O O . SER B 1 177 ? -12.086 22.328 -0.965 1 79.38 177 SER B O 1
ATOM 4366 N N . LYS B 1 178 ? -13.211 23.688 -2.365 1 91.62 178 LYS B N 1
ATOM 4367 C CA . LYS B 1 178 ? -12.422 23.297 -3.525 1 91.62 178 LYS B CA 1
ATOM 4368 C C . LYS B 1 178 ? -10.93 23.547 -3.295 1 91.62 178 LYS B C 1
ATOM 4370 O O . LYS B 1 178 ? -10.555 24.594 -2.764 1 91.62 178 LYS B O 1
ATOM 4375 N N . LYS B 1 179 ? -10.148 22.594 -3.49 1 95.12 179 LYS B N 1
ATOM 4376 C CA . LYS B 1 179 ? -8.695 22.688 -3.373 1 95.12 179 LYS B CA 1
ATOM 4377 C C . LYS B 1 179 ? -8.023 22.484 -4.727 1 95.12 179 LYS B C 1
ATOM 4379 O O . LYS B 1 179 ? -8.32 21.531 -5.441 1 95.12 179 LYS B O 1
ATOM 4384 N N . TYR B 1 180 ? -7.223 23.453 -5.031 1 95.06 180 TYR B N 1
ATOM 4385 C CA . TYR B 1 180 ? -6.41 23.328 -6.234 1 95.06 180 TYR B CA 1
ATOM 4386 C C . TYR B 1 180 ? -5.078 22.656 -5.926 1 95.06 180 TYR B C 1
ATOM 4388 O O . TYR B 1 180 ? -4.289 23.172 -5.125 1 95.06 180 TYR B O 1
ATOM 4396 N N . VAL B 1 181 ? -4.875 21.469 -6.582 1 96 181 VAL B N 1
ATOM 4397 C CA . VAL B 1 181 ? -3.674 20.672 -6.344 1 96 181 VAL B CA 1
ATOM 4398 C C . VAL B 1 181 ? -2.762 20.734 -7.566 1 96 181 VAL B C 1
ATOM 4400 O O . VAL B 1 181 ? -3.209 20.5 -8.695 1 96 181 VAL B O 1
ATOM 4403 N N . GLU B 1 182 ? -1.545 21.062 -7.332 1 94.81 182 GLU B N 1
ATOM 4404 C CA . GLU B 1 182 ? -0.569 21.031 -8.414 1 94.81 182 GLU B CA 1
ATOM 4405 C C . GLU B 1 182 ? 0.528 20.016 -8.156 1 94.81 182 GLU B C 1
ATOM 4407 O O . GLU B 1 182 ? 1.24 20.094 -7.152 1 94.81 182 GLU B O 1
ATOM 4412 N N . VAL B 1 183 ? 0.616 19.062 -9.055 1 94.62 183 VAL B N 1
ATOM 4413 C CA . VAL B 1 183 ? 1.685 18.078 -9.016 1 94.62 183 VAL B CA 1
ATOM 4414 C C . VAL B 1 183 ? 2.797 18.469 -9.977 1 94.62 183 VAL B C 1
ATOM 4416 O O . VAL B 1 183 ? 2.549 18.688 -11.172 1 94.62 183 VAL B O 1
ATOM 4419 N N . LEU B 1 184 ? 3.99 18.578 -9.492 1 92.69 184 LEU B N 1
ATOM 4420 C CA . LEU B 1 184 ? 5.102 19 -10.328 1 92.69 184 LEU B CA 1
ATOM 4421 C C . LEU B 1 184 ? 5.574 17.875 -11.242 1 92.69 184 LEU B C 1
ATOM 4423 O O . LEU B 1 184 ? 5.605 16.719 -10.828 1 92.69 184 LEU B O 1
ATOM 4427 N N . VAL B 1 185 ? 5.91 18.234 -12.438 1 90.69 185 VAL B N 1
ATOM 4428 C CA . VAL B 1 185 ? 6.52 17.312 -13.391 1 90.69 185 VAL B CA 1
ATOM 4429 C C . VAL B 1 185 ? 8.016 17.594 -13.508 1 90.69 185 VAL B C 1
ATOM 4431 O O . VAL B 1 185 ? 8.414 18.688 -13.938 1 90.69 185 VAL B O 1
ATOM 4434 N N . LEU B 1 186 ? 8.766 16.656 -13.086 1 88 186 LEU B N 1
ATOM 4435 C CA . LEU B 1 186 ? 10.219 16.812 -13.023 1 88 186 LEU B CA 1
ATOM 4436 C C . LEU B 1 186 ? 10.922 15.75 -13.859 1 88 186 LEU B C 1
ATOM 4438 O O . LEU B 1 186 ? 10.375 14.664 -14.07 1 88 186 LEU B O 1
ATOM 4442 N N . ASP B 1 187 ? 12.109 16.062 -14.227 1 83.12 187 ASP B N 1
ATOM 4443 C CA . ASP B 1 187 ? 12.875 15.109 -15.023 1 83.12 187 ASP B CA 1
ATOM 4444 C C . ASP B 1 187 ? 13.227 13.875 -14.203 1 83.12 187 ASP B C 1
ATOM 4446 O O . ASP B 1 187 ? 13.727 13.984 -13.086 1 83.12 187 ASP B O 1
ATOM 4450 N N . GLY B 1 188 ? 12.93 12.734 -14.812 1 81.62 188 GLY B N 1
ATOM 4451 C CA . GLY B 1 188 ? 13.305 11.484 -14.164 1 81.62 188 GLY B CA 1
ATOM 4452 C C . GLY B 1 188 ? 12.406 11.125 -12.992 1 81.62 188 GLY B C 1
ATOM 4453 O O . GLY B 1 188 ? 12.719 10.219 -12.219 1 81.62 188 GLY B O 1
ATOM 4454 N N . MET B 1 189 ? 11.336 11.773 -12.891 1 87 189 MET B N 1
ATOM 4455 C CA . MET B 1 189 ? 10.461 11.539 -11.742 1 87 189 MET B CA 1
ATOM 4456 C C . MET B 1 189 ? 9.883 10.133 -11.781 1 87 189 MET B C 1
ATOM 4458 O O . MET B 1 189 ? 9.828 9.508 -12.844 1 87 189 MET B O 1
ATOM 4462 N N . ASN B 1 190 ? 9.594 9.656 -10.609 1 88.5 190 ASN B N 1
ATOM 4463 C CA . ASN B 1 190 ? 8.891 8.391 -10.469 1 88.5 190 ASN B CA 1
ATOM 4464 C C . ASN B 1 190 ? 7.418 8.523 -10.859 1 88.5 190 ASN B C 1
ATOM 4466 O O . ASN B 1 190 ? 6.684 9.312 -10.266 1 88.5 190 ASN B O 1
ATOM 4470 N N . VAL B 1 191 ? 7.027 7.766 -11.75 1 87 191 VAL B N 1
ATOM 4471 C CA . VAL B 1 191 ? 5.695 7.898 -12.328 1 87 191 VAL B CA 1
ATOM 4472 C C . VAL B 1 191 ? 4.645 7.508 -11.289 1 87 191 VAL B C 1
ATOM 4474 O O . VAL B 1 191 ? 3.553 8.086 -11.258 1 87 191 VAL B O 1
ATOM 4477 N N . LEU B 1 192 ? 4.93 6.582 -10.461 1 89.75 192 LEU B N 1
ATOM 4478 C CA . LEU B 1 192 ? 3.988 6.195 -9.414 1 89.75 192 LEU B CA 1
ATOM 4479 C C . LEU B 1 192 ? 3.736 7.352 -8.453 1 89.75 192 LEU B C 1
ATOM 4481 O O . LEU B 1 192 ? 2.59 7.629 -8.094 1 89.75 192 LEU B O 1
ATOM 4485 N N . ASP B 1 193 ? 4.805 7.996 -8.102 1 91.88 193 ASP B N 1
ATOM 4486 C CA . ASP B 1 193 ? 4.699 9.164 -7.234 1 91.88 193 ASP B CA 1
ATOM 4487 C C . ASP B 1 193 ? 3.834 10.25 -7.875 1 91.88 193 ASP B C 1
ATOM 4489 O O . ASP B 1 193 ? 3.08 10.938 -7.184 1 91.88 193 ASP B O 1
ATOM 4493 N N . TYR B 1 194 ? 4.016 10.352 -9.133 1 90.94 194 TYR B N 1
ATOM 4494 C CA . TYR B 1 194 ? 3.289 11.375 -9.867 1 90.94 194 TYR B CA 1
ATOM 4495 C C . TYR B 1 194 ? 1.811 11.023 -9.977 1 90.94 194 TYR B C 1
ATOM 4497 O O . TYR B 1 194 ? 0.946 11.891 -9.805 1 90.94 194 TYR B O 1
ATOM 4505 N N . SER B 1 195 ? 1.496 9.859 -10.25 1 90.31 195 SER B N 1
ATOM 4506 C CA . SER B 1 195 ? 0.137 9.453 -10.586 1 90.31 195 SER B CA 1
ATOM 4507 C C . SER B 1 195 ? -0.699 9.203 -9.336 1 90.31 195 SER B C 1
ATOM 4509 O O . SER B 1 195 ? -1.923 9.352 -9.359 1 90.31 195 SER B O 1
ATOM 4511 N N . MET B 1 196 ? -0.095 8.906 -8.266 1 93.88 196 MET B N 1
ATOM 4512 C CA . MET B 1 196 ? -0.793 8.5 -7.051 1 93.88 196 MET B CA 1
ATOM 4513 C C . MET B 1 196 ? -1.744 9.594 -6.578 1 93.88 196 MET B C 1
ATOM 4515 O O . MET B 1 196 ? -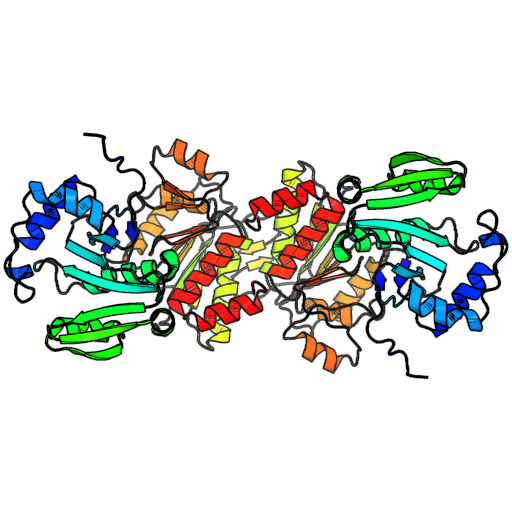2.922 9.336 -6.324 1 93.88 196 MET B O 1
ATOM 4519 N N . PRO B 1 197 ? -1.308 10.836 -6.5 1 96 197 PRO B N 1
ATOM 4520 C CA . PRO B 1 197 ? -2.229 11.883 -6.059 1 96 197 PRO B CA 1
ATOM 4521 C C . PRO B 1 197 ? -3.459 12 -6.957 1 96 197 PRO B C 1
ATOM 4523 O O . PRO B 1 197 ? -4.574 12.18 -6.465 1 96 197 PRO B O 1
ATOM 4526 N N . PHE B 1 198 ? -3.25 11.898 -8.266 1 92.81 198 PHE B N 1
ATOM 4527 C CA . PHE B 1 198 ? -4.367 11.992 -9.195 1 92.81 198 PHE B CA 1
ATOM 4528 C C . PHE B 1 198 ? -5.406 10.914 -8.906 1 92.81 198 PHE B C 1
ATOM 4530 O O . PHE B 1 198 ? -6.605 11.195 -8.875 1 92.81 198 PHE B O 1
ATOM 4537 N N . GLU B 1 199 ? -4.922 9.766 -8.664 1 91.94 199 GLU B N 1
ATOM 4538 C CA . GLU B 1 199 ? -5.816 8.641 -8.438 1 91.94 199 GLU B CA 1
ATOM 4539 C C . GLU B 1 199 ? -6.578 8.789 -7.125 1 91.94 199 GLU B C 1
ATOM 4541 O O . GLU B 1 199 ? -7.805 8.664 -7.094 1 91.94 199 GLU B O 1
ATOM 4546 N N . ILE B 1 200 ? -5.902 9.07 -6.09 1 96.12 200 ILE B N 1
ATOM 4547 C CA . ILE B 1 200 ? -6.488 9.117 -4.754 1 96.12 200 ILE B CA 1
ATOM 4548 C C . ILE B 1 200 ? -7.461 10.289 -4.656 1 96.12 200 ILE B C 1
ATOM 4550 O O . ILE B 1 200 ? -8.578 10.133 -4.145 1 96.12 200 ILE B O 1
ATOM 4554 N N . PHE B 1 201 ? -7.102 11.438 -5.156 1 96.69 201 PHE B N 1
ATOM 4555 C CA . PHE B 1 201 ? -7.945 12.625 -5.047 1 96.69 201 PHE B CA 1
ATOM 4556 C C . PHE B 1 201 ? -9.156 12.516 -5.961 1 96.69 201 PHE B C 1
ATOM 4558 O O . PHE B 1 201 ? -10.234 13.008 -5.629 1 96.69 201 PHE B O 1
ATOM 4565 N N . ASN B 1 202 ? -8.945 11.859 -7.098 1 93.75 202 ASN B N 1
ATOM 4566 C CA . ASN B 1 202 ? -10.102 11.594 -7.949 1 93.75 202 ASN B CA 1
ATOM 4567 C C . ASN B 1 202 ? -11.094 10.648 -7.27 1 93.75 202 ASN B C 1
ATOM 4569 O O . ASN B 1 202 ? -12.305 10.836 -7.383 1 93.75 202 ASN B O 1
ATOM 4573 N N . LYS B 1 203 ? -10.602 9.656 -6.637 1 93.88 203 LYS B N 1
ATOM 4574 C CA . LYS B 1 203 ? -11.469 8.75 -5.887 1 93.88 203 LYS B CA 1
ATOM 4575 C C . LYS B 1 203 ? -12.242 9.492 -4.805 1 93.88 203 LYS B C 1
ATOM 4577 O O . LYS B 1 203 ? -13.422 9.227 -4.586 1 93.88 203 LYS B O 1
ATOM 4582 N N . ALA B 1 204 ? -11.562 10.414 -4.129 1 95.81 204 ALA B N 1
ATOM 4583 C CA . ALA B 1 204 ? -12.219 11.234 -3.115 1 95.81 204 ALA B CA 1
ATOM 4584 C C . ALA B 1 204 ? -13.367 12.039 -3.721 1 95.81 204 ALA B C 1
ATOM 4586 O O . ALA B 1 204 ? -14.461 12.094 -3.158 1 95.81 204 ALA B O 1
ATOM 4587 N N . ASN B 1 205 ? -13.109 12.633 -4.891 1 95.88 205 ASN B N 1
ATOM 4588 C CA . ASN B 1 205 ? -14.133 13.398 -5.586 1 95.88 205 ASN B CA 1
ATOM 4589 C C . ASN B 1 205 ? -15.344 12.531 -5.918 1 95.88 205 ASN B C 1
ATOM 4591 O O . ASN B 1 205 ? -16.484 12.953 -5.73 1 95.88 205 ASN B O 1
ATOM 4595 N N . ASN B 1 206 ? -15.062 11.32 -6.367 1 94.38 206 ASN B N 1
ATOM 4596 C CA . ASN B 1 206 ? -16.125 10.406 -6.77 1 94.38 206 ASN B CA 1
ATOM 4597 C C . ASN B 1 206 ? -16.984 9.992 -5.578 1 94.38 206 ASN B C 1
ATOM 4599 O O . ASN B 1 206 ? -18.219 9.977 -5.672 1 94.38 206 ASN B O 1
ATOM 4603 N N . ILE B 1 207 ? -16.359 9.672 -4.531 1 93.75 207 ILE B N 1
ATOM 4604 C CA . ILE B 1 207 ? -17.078 9.242 -3.336 1 93.75 207 ILE B CA 1
ATOM 4605 C C . ILE B 1 207 ? -17.875 10.406 -2.77 1 93.75 207 ILE B C 1
ATOM 4607 O O . ILE B 1 207 ? -19.031 10.234 -2.363 1 93.75 207 ILE B O 1
ATOM 4611 N N . ALA B 1 208 ? -17.266 11.578 -2.826 1 93.44 208 ALA B N 1
ATOM 4612 C CA . ALA B 1 208 ? -17.922 12.773 -2.299 1 93.44 208 ALA B CA 1
ATOM 4613 C C . ALA B 1 208 ? -18.969 13.305 -3.279 1 93.44 208 ALA B C 1
ATOM 4615 O O . ALA B 1 208 ? -19.781 14.148 -2.92 1 93.44 208 ALA B O 1
ATOM 4616 N N . LYS B 1 209 ? -18.922 12.844 -4.535 1 93.94 209 LYS B N 1
ATOM 4617 C CA . LYS B 1 209 ? -19.781 13.32 -5.621 1 93.94 209 LYS B CA 1
ATOM 4618 C C . LYS B 1 209 ? -19.641 14.828 -5.812 1 93.94 209 LYS B C 1
ATOM 4620 O O . LYS B 1 209 ? -20.641 15.523 -6.02 1 93.94 209 LYS B O 1
ATOM 4625 N N . GLU B 1 210 ? -18.5 15.289 -5.555 1 93.44 210 GLU B N 1
ATOM 4626 C CA . GLU B 1 210 ? -18.109 16.688 -5.68 1 93.44 210 GLU B CA 1
ATOM 4627 C C . GLU B 1 210 ? -16.641 16.828 -6.07 1 93.44 210 GLU B C 1
ATOM 4629 O O . GLU B 1 210 ? -15.812 16.016 -5.668 1 93.44 210 GLU B O 1
ATOM 4634 N N . GLU B 1 211 ? -16.359 17.828 -6.855 1 93.5 211 GLU B N 1
ATOM 4635 C CA . GLU B 1 211 ? -14.961 18.078 -7.195 1 93.5 211 GLU B CA 1
ATOM 4636 C C . GLU B 1 211 ? -14.258 18.875 -6.094 1 93.5 211 GLU B C 1
ATOM 4638 O O . GLU B 1 211 ? -14.031 20.078 -6.238 1 93.5 211 GLU B O 1
ATOM 4643 N N . ILE B 1 212 ? -13.922 18.234 -5.18 1 95.38 212 ILE B N 1
ATOM 4644 C CA . ILE B 1 212 ? -13.234 18.859 -4.059 1 95.38 212 ILE B CA 1
ATOM 4645 C C . ILE B 1 212 ? -11.789 19.156 -4.445 1 95.38 212 ILE B C 1
ATOM 4647 O O . ILE B 1 212 ? -11.281 20.266 -4.195 1 95.38 212 ILE B O 1
ATOM 4651 N N . PHE B 1 213 ? -11.211 18.203 -5.078 1 95.75 213 PHE B N 1
ATOM 4652 C CA . PHE B 1 213 ? -9.844 18.375 -5.543 1 95.75 213 PHE B CA 1
ATOM 4653 C C . PHE B 1 213 ? -9.805 18.609 -7.047 1 95.75 213 PHE B C 1
ATOM 4655 O O . PHE B 1 213 ? -10.297 17.797 -7.824 1 95.75 213 PHE B O 1
ATOM 4662 N N . ASN B 1 214 ? -9.297 19.703 -7.406 1 94.44 214 ASN B N 1
ATOM 4663 C CA . ASN B 1 214 ? -8.922 19.969 -8.789 1 94.44 214 ASN B CA 1
ATOM 4664 C C . ASN B 1 214 ? -7.422 19.797 -9.008 1 94.44 214 ASN B C 1
ATOM 4666 O O . ASN B 1 214 ? -6.641 20.719 -8.758 1 94.44 214 ASN B O 1
ATOM 4670 N N . THR B 1 215 ? -7.016 18.625 -9.508 1 93.44 215 THR B N 1
ATOM 4671 C CA . THR B 1 215 ? -5.605 18.25 -9.586 1 93.44 215 THR B CA 1
ATOM 4672 C C . THR B 1 215 ? -5.062 18.516 -10.992 1 93.44 215 THR B C 1
ATOM 4674 O O . THR B 1 215 ? -5.66 18.094 -11.984 1 93.44 215 THR B O 1
ATOM 4677 N N . SER B 1 216 ? -3.994 19.234 -11.047 1 91.25 216 SER B N 1
ATOM 4678 C CA . SER B 1 216 ? -3.33 19.531 -12.312 1 91.25 216 SER B CA 1
ATOM 4679 C C . SER B 1 216 ? -1.816 19.391 -12.195 1 91.25 216 SER B C 1
ATOM 4681 O O . SER B 1 216 ? -1.297 19.156 -11.102 1 91.25 216 SER B O 1
ATOM 4683 N N . SER B 1 217 ? -1.166 19.453 -13.336 1 90.38 217 SER B N 1
ATOM 4684 C CA . SER B 1 217 ? 0.287 19.328 -13.352 1 90.38 217 SER B CA 1
ATOM 4685 C C . SER B 1 217 ? 0.965 20.641 -13.719 1 90.38 217 SER B C 1
ATOM 4687 O O . SER B 1 217 ? 0.401 21.453 -14.453 1 90.38 217 SER B O 1
ATOM 4689 N N . VAL B 1 218 ? 2.109 20.859 -13.133 1 89.38 218 VAL B N 1
ATOM 4690 C CA . VAL B 1 218 ? 3 21.938 -13.508 1 89.38 218 VAL B CA 1
ATOM 4691 C C . VAL B 1 218 ? 4.355 21.391 -13.938 1 89.38 218 VAL B C 1
ATOM 4693 O O . VAL B 1 218 ? 5.074 20.797 -13.125 1 89.38 218 VAL B O 1
ATOM 4696 N N . SER B 1 219 ? 4.676 21.609 -15.172 1 87.94 219 SER B N 1
ATOM 4697 C CA . SER B 1 219 ? 5.863 20.984 -15.734 1 87.94 219 SER B CA 1
ATOM 4698 C C . SER B 1 219 ? 7.07 21.922 -15.664 1 87.94 219 SER B C 1
ATOM 4700 O O . SER B 1 219 ? 6.969 23.094 -16 1 87.94 219 SER B O 1
ATOM 4702 N N . PHE B 1 220 ? 8.156 21.359 -15.25 1 85.81 220 PHE B N 1
ATOM 4703 C CA . PHE B 1 220 ? 9.422 22.078 -15.234 1 85.81 220 PHE B CA 1
ATOM 4704 C C . PHE B 1 220 ? 10.383 21.516 -16.281 1 85.81 220 PHE B C 1
ATOM 4706 O O . PHE B 1 220 ? 11.547 21.938 -16.344 1 85.81 220 PHE B O 1
ATOM 4713 N N . VAL B 1 221 ? 9.867 20.531 -17.031 1 80.38 221 VAL B N 1
ATOM 4714 C CA . VAL B 1 221 ? 10.656 19.922 -18.094 1 80.38 221 VAL B CA 1
ATOM 4715 C C . VAL B 1 221 ? 9.828 19.812 -19.359 1 80.38 221 VAL B C 1
ATOM 4717 O O . VAL B 1 221 ? 8.594 19.844 -19.312 1 80.38 221 VAL B O 1
ATOM 4720 N N . ASP B 1 222 ? 10.531 19.641 -20.422 1 71.94 222 ASP B N 1
ATOM 4721 C CA . ASP B 1 222 ? 9.852 19.531 -21.719 1 71.94 222 ASP B CA 1
ATOM 4722 C C . ASP B 1 222 ? 9.438 18.078 -21.984 1 71.94 222 ASP B C 1
ATOM 4724 O O . ASP B 1 222 ? 8.406 17.844 -22.609 1 71.94 222 ASP B O 1
ATOM 4728 N N . LYS B 1 223 ? 10.344 17.188 -21.625 1 68.25 223 LYS B N 1
ATOM 4729 C CA . LYS B 1 223 ? 10.07 15.766 -21.844 1 68.25 223 LYS B CA 1
ATOM 4730 C C . LYS B 1 223 ? 10.508 14.93 -20.641 1 68.25 223 LYS B C 1
ATOM 4732 O O . LYS B 1 223 ? 11.547 15.203 -20.031 1 68.25 223 LYS B O 1
ATOM 4737 N N . ILE B 1 224 ? 9.539 14.125 -20.281 1 67.88 224 ILE B N 1
ATOM 4738 C CA . ILE B 1 224 ? 9.922 13.203 -19.219 1 67.88 224 ILE B CA 1
ATOM 4739 C C . ILE B 1 224 ? 10.453 11.906 -19.828 1 67.88 224 ILE B C 1
ATOM 4741 O O . ILE B 1 224 ? 9.852 11.352 -20.734 1 67.88 224 ILE B O 1
ATOM 4745 N N . LYS B 1 225 ? 11.742 11.586 -19.469 1 63.41 225 LYS B N 1
ATOM 4746 C CA . LYS B 1 225 ? 12.336 10.32 -19.875 1 63.41 225 LYS B CA 1
ATOM 4747 C C . LYS B 1 225 ? 11.914 9.188 -18.938 1 63.41 225 LYS B C 1
ATOM 4749 O O . LYS B 1 225 ? 11.742 9.406 -17.75 1 63.41 225 LYS B O 1
ATOM 4754 N N . GLY B 1 226 ? 11.078 8.117 -19.406 1 60.47 226 GLY B N 1
ATOM 4755 C CA . GLY B 1 226 ? 10.883 7.008 -18.484 1 60.47 226 GLY B CA 1
ATOM 4756 C C . GLY B 1 226 ? 10.875 5.656 -19.172 1 60.47 226 GLY B C 1
ATOM 4757 O O . GLY B 1 226 ? 10.758 5.578 -20.406 1 60.47 226 GLY B O 1
ATOM 4758 N N . ASN B 1 227 ? 11.25 4.652 -18.359 1 62.09 227 ASN B N 1
ATOM 4759 C CA . ASN B 1 227 ? 11.344 3.283 -18.859 1 62.09 227 ASN B CA 1
ATOM 4760 C C . ASN B 1 227 ? 9.969 2.727 -19.219 1 62.09 227 ASN B C 1
ATOM 4762 O O . ASN B 1 227 ? 9.875 1.683 -19.875 1 62.09 227 ASN B O 1
ATOM 4766 N N . SER B 1 228 ? 8.992 3.447 -18.875 1 65.75 228 SER B N 1
ATOM 4767 C CA . SER B 1 228 ? 7.641 2.924 -19.078 1 65.75 228 SER B CA 1
ATOM 4768 C C . SER B 1 228 ? 7.031 3.453 -20.375 1 65.75 228 SER B C 1
ATOM 4770 O O . SER B 1 228 ? 5.914 3.08 -20.734 1 65.75 228 SER B O 1
ATOM 4772 N N . GLY B 1 229 ? 7.754 4.27 -21.109 1 73.44 229 GLY B N 1
ATOM 4773 C CA . GLY B 1 229 ? 7.195 4.871 -22.312 1 73.44 229 GLY B CA 1
ATOM 4774 C C . GLY B 1 229 ? 6.168 5.949 -22.016 1 73.44 229 GLY B C 1
ATOM 4775 O O . GLY B 1 229 ? 5.512 6.453 -22.938 1 73.44 229 GLY B O 1
ATOM 4776 N N . ILE B 1 230 ? 6.102 6.312 -20.766 1 77.94 230 ILE B N 1
ATOM 4777 C CA . ILE B 1 230 ? 5.117 7.309 -20.359 1 77.94 230 ILE B CA 1
ATOM 4778 C C . ILE B 1 230 ? 5.656 8.711 -20.641 1 77.94 230 ILE B C 1
ATOM 4780 O O . ILE B 1 230 ? 6.812 9.008 -20.328 1 77.94 230 ILE B O 1
ATOM 4784 N N . GLU B 1 231 ? 4.797 9.43 -21.281 1 79.19 231 GLU B N 1
ATOM 4785 C CA . GLU B 1 231 ? 5.055 10.852 -21.484 1 79.19 231 GLU B CA 1
ATOM 4786 C C . GLU B 1 231 ? 3.969 11.711 -20.844 1 79.19 231 GLU B C 1
ATOM 4788 O O . GLU B 1 231 ? 2.797 11.336 -20.844 1 79.19 231 GLU B O 1
ATOM 4793 N N . ILE B 1 232 ? 4.438 12.797 -20.281 1 77 232 ILE B N 1
ATOM 4794 C CA . ILE B 1 232 ? 3.471 13.711 -19.688 1 77 232 ILE B CA 1
ATOM 4795 C C . ILE B 1 232 ? 3.375 14.984 -20.516 1 77 232 ILE B C 1
ATOM 4797 O O . ILE B 1 232 ? 4.395 15.594 -20.844 1 77 232 ILE B O 1
ATOM 4801 N N . LYS B 1 233 ? 2.078 15.25 -20.891 1 73.25 233 LYS B N 1
ATOM 4802 C CA . LYS B 1 233 ? 1.852 16.469 -21.656 1 73.25 233 LYS B CA 1
ATOM 4803 C C . LYS B 1 233 ? 1.929 17.703 -20.766 1 73.25 233 LYS B C 1
ATOM 4805 O O . LYS B 1 233 ? 1.433 17.688 -19.625 1 73.25 233 LYS B O 1
ATOM 4810 N N . ARG B 1 234 ? 2.551 18.656 -21.344 1 65.06 234 ARG B N 1
ATOM 4811 C CA . ARG B 1 234 ? 2.668 19.938 -20.625 1 65.06 234 ARG B CA 1
ATOM 4812 C C . ARG B 1 234 ? 1.3 20.578 -20.422 1 65.06 234 ARG B C 1
ATOM 4814 O O . ARG B 1 234 ? 0.49 20.641 -21.344 1 65.06 234 ARG B O 1
ATOM 4821 N N . SER B 1 235 ? 0.873 20.562 -19.281 1 64 235 SER B N 1
ATOM 4822 C CA . SER B 1 235 ? -0.321 21.375 -19.047 1 64 235 SER B CA 1
ATOM 4823 C C . SER B 1 235 ? 0.04 22.75 -18.484 1 64 235 SER B C 1
ATOM 4825 O O . SER B 1 235 ? 1.065 22.906 -17.812 1 64 235 SER B O 1
ATOM 4827 N N . ALA B 1 236 ? -0.641 23.797 -19.094 1 59.59 236 ALA B N 1
ATOM 4828 C CA . ALA B 1 236 ? -0.506 25.125 -18.484 1 59.59 236 ALA B CA 1
ATOM 4829 C C . ALA B 1 236 ? -1.041 25.125 -17.062 1 59.59 236 ALA B C 1
ATOM 4831 O O . ALA B 1 236 ? -2.057 24.5 -16.766 1 59.59 236 ALA B O 1
ATOM 4832 N N . GLY B 1 237 ? -0.133 25.031 -16.016 1 62.12 237 GLY B N 1
ATOM 4833 C CA . GLY B 1 237 ? -0.586 25.188 -14.641 1 62.12 237 GLY B CA 1
ATOM 4834 C C . GLY B 1 237 ? -1.903 25.938 -14.523 1 62.12 237 GLY B C 1
ATOM 4835 O O . GLY B 1 237 ? -2.4 26.484 -15.508 1 62.12 237 GLY B O 1
ATOM 4836 N N . SER B 1 238 ? -2.656 25.625 -13.469 1 67.12 238 SER B N 1
ATOM 4837 C CA . SER B 1 238 ? -3.891 26.344 -13.18 1 67.12 238 SER B CA 1
ATOM 4838 C C . SER B 1 238 ? -3.631 27.844 -13.023 1 67.12 238 SER B C 1
ATOM 4840 O O . SER B 1 238 ? -2.545 28.25 -12.602 1 67.12 238 SER B O 1
ATOM 4842 N N . GLU B 1 239 ? -4.547 28.609 -13.516 1 75.94 239 GLU B N 1
ATOM 4843 C CA . GLU B 1 239 ? -4.5 30.047 -13.273 1 75.94 239 GLU B CA 1
ATOM 4844 C C . GLU B 1 239 ? -4.684 30.375 -11.789 1 75.94 239 GLU B C 1
ATOM 4846 O O . GLU B 1 239 ? -4.277 31.438 -11.32 1 75.94 239 GLU B O 1
ATOM 4851 N N . GLN B 1 240 ? -5.125 29.438 -11.133 1 85.56 240 GLN B N 1
ATOM 4852 C CA . GLN B 1 240 ? -5.367 29.641 -9.703 1 85.56 240 GLN B CA 1
ATOM 4853 C C . GLN B 1 240 ? -4.152 29.234 -8.875 1 85.56 240 GLN B C 1
ATOM 4855 O O . GLN B 1 240 ? -3.43 28.297 -9.242 1 85.56 240 GLN B O 1
ATOM 4860 N N . LYS B 1 241 ? -4.02 29.984 -7.824 1 91.19 241 LYS B N 1
ATOM 4861 C CA . LYS B 1 241 ? -2.947 29.641 -6.895 1 91.19 241 LYS B CA 1
ATOM 4862 C C . LYS B 1 241 ? -3.213 28.281 -6.242 1 91.19 241 LYS B C 1
ATOM 4864 O O . LYS B 1 241 ? -4.336 28 -5.824 1 91.19 241 LYS B O 1
ATOM 4869 N N . PRO B 1 242 ? -2.168 27.531 -6.184 1 95.06 242 PRO B N 1
ATOM 4870 C CA . PRO B 1 242 ? -2.383 26.188 -5.617 1 95.06 242 PRO B CA 1
ATOM 4871 C C . PRO B 1 242 ? -2.578 26.219 -4.102 1 95.06 242 PRO B C 1
ATOM 4873 O O . PRO B 1 242 ? -1.931 27 -3.404 1 95.06 242 PRO B O 1
ATOM 4876 N N . ASN B 1 243 ? -3.516 25.375 -3.674 1 95.62 243 ASN B N 1
ATOM 4877 C CA . ASN B 1 243 ? -3.674 25.109 -2.246 1 95.62 243 ASN B CA 1
ATOM 4878 C C . ASN B 1 243 ? -2.723 24.016 -1.767 1 95.62 243 ASN B C 1
ATOM 4880 O O . ASN B 1 243 ? -2.338 23.984 -0.597 1 95.62 243 ASN B O 1
ATOM 4884 N N . ILE B 1 244 ? -2.428 23.125 -2.686 1 97.19 244 ILE B N 1
ATOM 4885 C CA . ILE B 1 244 ? -1.566 21.984 -2.373 1 97.19 244 ILE B CA 1
ATOM 4886 C C . ILE B 1 244 ? -0.522 21.812 -3.473 1 97.19 244 ILE B C 1
ATOM 4888 O O . ILE B 1 244 ? -0.858 21.812 -4.66 1 97.19 244 ILE B O 1
ATOM 4892 N N . ILE B 1 245 ? 0.695 21.688 -3.107 1 96.94 245 ILE B N 1
ATOM 4893 C CA . ILE B 1 245 ? 1.78 21.406 -4.039 1 96.94 245 ILE B CA 1
ATOM 4894 C C . ILE B 1 245 ? 2.395 20.047 -3.707 1 96.94 245 ILE B C 1
ATOM 4896 O O . ILE B 1 245 ? 2.684 19.75 -2.543 1 96.94 245 ILE B O 1
ATOM 4900 N N . ILE B 1 246 ? 2.561 19.234 -4.707 1 97.38 246 ILE B N 1
ATOM 4901 C CA . ILE B 1 246 ? 3.129 17.906 -4.516 1 97.38 246 ILE B CA 1
ATOM 4902 C C . ILE B 1 246 ? 4.391 17.766 -5.363 1 97.38 246 ILE B C 1
ATOM 4904 O O . ILE B 1 246 ? 4.363 17.984 -6.574 1 97.38 246 ILE B O 1
ATOM 4908 N N . ILE B 1 247 ? 5.457 17.391 -4.734 1 95.62 247 ILE B N 1
ATOM 4909 C CA . ILE B 1 247 ? 6.746 17.188 -5.387 1 95.62 247 ILE B CA 1
ATOM 4910 C C . ILE B 1 247 ? 7.055 15.688 -5.441 1 95.62 247 ILE B C 1
ATOM 4912 O O . ILE B 1 247 ? 7.414 15.086 -4.43 1 95.62 247 ILE B O 1
ATOM 4916 N N . PRO B 1 248 ? 7.02 15.062 -6.633 1 94.12 248 PRO B N 1
ATOM 4917 C CA . PRO B 1 248 ? 7.289 13.625 -6.754 1 94.12 248 PRO B CA 1
ATOM 4918 C C . PRO B 1 248 ? 8.766 13.289 -6.566 1 94.12 248 PRO B C 1
ATOM 4920 O O . PRO B 1 248 ? 9.617 14.172 -6.625 1 94.12 248 PRO B O 1
ATOM 4923 N N . GLY B 1 249 ? 9.023 11.977 -6.305 1 90.06 249 GLY B N 1
ATOM 4924 C CA . GLY B 1 249 ? 10.391 11.492 -6.176 1 90.06 249 GLY B CA 1
ATOM 4925 C C . GLY B 1 249 ? 10.977 11 -7.484 1 90.06 249 GLY B C 1
ATOM 4926 O O . GLY B 1 249 ? 10.461 11.312 -8.562 1 90.06 249 GLY B O 1
ATOM 4927 N N . GLY B 1 250 ? 12.219 10.273 -7.398 1 78.81 250 GLY B N 1
ATOM 4928 C CA . GLY B 1 250 ? 12.898 9.672 -8.539 1 78.81 250 GLY B CA 1
ATOM 4929 C C . GLY B 1 250 ? 13.758 10.664 -9.305 1 78.81 250 GLY B C 1
ATOM 4930 O O . GLY B 1 250 ? 14.086 10.43 -10.469 1 78.81 250 GLY B O 1
ATOM 4931 N N . ILE B 1 251 ? 13.961 11.75 -8.742 1 71.88 251 ILE B N 1
ATOM 4932 C CA . ILE B 1 251 ? 14.617 12.828 -9.453 1 71.88 251 ILE B CA 1
ATOM 4933 C C . ILE B 1 251 ? 16.078 12.93 -9.008 1 71.88 251 ILE B C 1
ATOM 4935 O O . ILE B 1 251 ? 16.422 12.516 -7.902 1 71.88 251 ILE B O 1
ATOM 4939 N N . ASP B 1 252 ? 16.828 13.266 -10.094 1 66.94 252 ASP B N 1
ATOM 4940 C CA . ASP B 1 252 ? 18.188 13.672 -9.773 1 66.94 252 ASP B CA 1
ATOM 4941 C C . ASP B 1 252 ? 18.25 15.156 -9.422 1 66.94 252 ASP B C 1
ATOM 4943 O O . ASP B 1 252 ? 17.922 16.016 -10.25 1 66.94 252 ASP B O 1
ATOM 4947 N N . THR B 1 253 ? 18.281 15.5 -8.227 1 62.66 253 THR B N 1
ATOM 4948 C CA . THR B 1 253 ? 18.078 16.828 -7.66 1 62.66 253 THR B CA 1
ATOM 4949 C C . THR B 1 253 ? 19.172 17.781 -8.133 1 62.66 253 THR B C 1
ATOM 4951 O O . THR B 1 253 ? 19.109 18.984 -7.855 1 62.66 253 THR B O 1
ATOM 4954 N N . LYS B 1 254 ? 20.125 17.453 -8.852 1 61.31 254 LYS B N 1
ATOM 4955 C CA . LYS B 1 254 ? 21.203 18.359 -9.172 1 61.31 254 LYS B CA 1
ATOM 4956 C C . LYS B 1 254 ? 20.75 19.406 -10.188 1 61.31 254 LYS B C 1
ATOM 4958 O O . LYS B 1 254 ? 21.172 20.562 -10.117 1 61.31 254 LYS B O 1
ATOM 4963 N N . GLU B 1 255 ? 19.797 19.047 -11.031 1 60.59 255 GLU B N 1
ATOM 4964 C CA . GLU B 1 255 ? 19.453 20 -12.086 1 60.59 255 GLU B CA 1
ATOM 4965 C C . GLU B 1 255 ? 18.172 20.75 -11.758 1 60.59 255 GLU B C 1
ATOM 4967 O O . GLU B 1 255 ? 17.25 20.188 -11.172 1 60.59 255 GLU B O 1
ATOM 4972 N N . ASN B 1 256 ? 17.969 22.094 -11.953 1 68.44 256 ASN B N 1
ATOM 4973 C CA . ASN B 1 256 ? 16.828 23 -11.93 1 68.44 256 ASN B CA 1
ATOM 4974 C C . ASN B 1 256 ? 16.266 23.156 -10.516 1 68.44 256 ASN B C 1
ATOM 4976 O O . ASN B 1 256 ? 15.094 23.484 -10.336 1 68.44 256 ASN B O 1
ATOM 4980 N N . SER B 1 257 ? 17.109 22.969 -9.625 1 82.19 257 SER B N 1
ATOM 4981 C CA . SER B 1 257 ? 16.703 23.016 -8.227 1 82.19 257 SER B CA 1
ATOM 4982 C C . SER B 1 257 ? 16.234 24.406 -7.828 1 82.19 257 SER B C 1
ATOM 4984 O O . SER B 1 257 ? 15.242 24.562 -7.109 1 82.19 257 SER B O 1
ATOM 4986 N N . LYS B 1 258 ? 16.844 25.422 -8.43 1 86.56 258 LYS B N 1
ATOM 4987 C CA . LYS B 1 258 ? 16.531 26.781 -8.039 1 86.56 258 LYS B CA 1
ATOM 4988 C C . LYS B 1 258 ? 15.125 27.172 -8.469 1 86.56 258 LYS B C 1
ATOM 4990 O O . LYS B 1 258 ? 14.367 27.766 -7.691 1 86.56 258 LYS B O 1
ATOM 4995 N N . ASN B 1 259 ? 14.758 26.812 -9.68 1 88.94 259 ASN B N 1
ATOM 4996 C CA . ASN B 1 259 ? 13.438 27.172 -10.203 1 88.94 259 ASN B CA 1
ATOM 4997 C C . ASN B 1 259 ? 12.32 26.5 -9.414 1 88.94 259 ASN B C 1
ATOM 4999 O O . ASN B 1 259 ? 11.273 27.094 -9.164 1 88.94 259 ASN B O 1
ATOM 5003 N N . ILE B 1 260 ? 12.602 25.312 -9.078 1 90.5 260 ILE B N 1
ATOM 5004 C CA . ILE B 1 260 ? 11.609 24.531 -8.336 1 90.5 260 ILE B CA 1
ATOM 5005 C C . ILE B 1 260 ? 11.445 25.125 -6.934 1 90.5 260 ILE B C 1
ATOM 5007 O O . ILE B 1 260 ? 10.32 25.344 -6.473 1 90.5 260 ILE B O 1
ATOM 5011 N N . ILE B 1 261 ? 12.531 25.438 -6.34 1 90.56 261 ILE B N 1
ATOM 5012 C CA . ILE B 1 261 ? 12.523 26 -4.996 1 90.56 261 ILE B CA 1
ATOM 5013 C C . ILE B 1 261 ? 11.828 27.375 -5.016 1 90.56 261 ILE B C 1
ATOM 5015 O O . ILE B 1 261 ? 11.008 27.672 -4.148 1 90.56 261 ILE B O 1
ATOM 5019 N N . ASP B 1 262 ? 12.148 28.156 -6.023 1 91.44 262 ASP B N 1
ATOM 5020 C CA . ASP B 1 262 ? 11.523 29.469 -6.164 1 91.44 262 ASP B CA 1
ATOM 5021 C C . ASP B 1 262 ? 10.008 29.344 -6.293 1 91.44 262 ASP B C 1
ATOM 5023 O O . ASP B 1 262 ? 9.258 30.141 -5.719 1 91.44 262 ASP B O 1
ATOM 5027 N N . TYR B 1 263 ? 9.625 28.406 -7.02 1 91.62 263 TYR B N 1
ATOM 5028 C CA . TYR B 1 263 ? 8.195 28.172 -7.211 1 91.62 263 TYR B CA 1
ATOM 5029 C C . TYR B 1 263 ? 7.523 27.812 -5.891 1 91.62 263 TYR B C 1
ATOM 5031 O O . TYR B 1 263 ? 6.449 28.328 -5.574 1 91.62 263 TYR B O 1
ATOM 5039 N N . ILE B 1 264 ? 8.109 26.922 -5.164 1 91.5 264 ILE B N 1
ATOM 5040 C CA . ILE B 1 264 ? 7.574 26.484 -3.879 1 91.5 264 ILE B CA 1
ATOM 5041 C C . ILE B 1 264 ? 7.473 27.688 -2.93 1 91.5 264 ILE B C 1
ATOM 5043 O O . ILE B 1 264 ? 6.43 27.906 -2.305 1 91.5 264 ILE B O 1
ATOM 5047 N N . LEU B 1 265 ? 8.5 28.5 -2.867 1 88.88 265 LEU B N 1
ATOM 5048 C CA . LEU B 1 265 ? 8.562 29.625 -1.942 1 88.88 265 LEU B CA 1
ATOM 5049 C C . LEU B 1 265 ? 7.551 30.703 -2.33 1 88.88 265 LEU B C 1
ATOM 5051 O O . LEU B 1 265 ? 6.953 31.328 -1.461 1 88.88 265 LEU B O 1
ATOM 5055 N N . LYS B 1 266 ? 7.41 30.844 -3.625 1 91.06 266 LYS B N 1
ATOM 5056 C CA . LYS B 1 266 ? 6.461 31.844 -4.125 1 91.06 266 LYS B CA 1
ATOM 5057 C C . LYS B 1 266 ? 5.039 31.5 -3.684 1 91.06 266 LYS B C 1
ATOM 5059 O O . LYS B 1 266 ? 4.238 32.406 -3.426 1 91.06 266 LYS B O 1
ATOM 5064 N N . ASN B 1 267 ? 4.805 30.234 -3.555 1 91.5 267 ASN B N 1
ATOM 5065 C CA . ASN B 1 267 ? 3.445 29.812 -3.238 1 91.5 267 ASN B CA 1
ATOM 5066 C C . ASN B 1 267 ? 3.326 29.359 -1.786 1 91.5 267 ASN B C 1
ATOM 5068 O O . ASN B 1 267 ? 2.25 28.953 -1.345 1 91.5 267 ASN B O 1
ATOM 5072 N N . TYR B 1 268 ? 4.32 29.469 -1.025 1 88.44 268 TYR B N 1
ATOM 5073 C CA . TYR B 1 268 ? 4.398 28.891 0.314 1 88.44 268 TYR B CA 1
ATOM 5074 C C . TYR B 1 268 ? 3.301 29.453 1.21 1 88.44 268 TYR B C 1
ATOM 5076 O O . TYR B 1 268 ? 2.598 28.703 1.89 1 88.44 268 TYR B O 1
ATOM 5084 N N . ILE B 1 269 ? 3.133 30.719 1.146 1 84.25 269 ILE B N 1
ATOM 5085 C CA . ILE B 1 269 ? 2.236 31.406 2.074 1 84.25 269 ILE B CA 1
ATOM 5086 C C . ILE B 1 269 ? 0.793 30.984 1.798 1 84.25 269 ILE B C 1
ATOM 5088 O O . ILE B 1 269 ? 0.029 30.719 2.729 1 84.25 269 ILE B O 1
ATOM 5092 N N . GLU B 1 270 ? 0.457 30.828 0.611 1 87.94 270 GLU B N 1
ATOM 5093 C CA . GLU B 1 270 ? -0.932 30.578 0.243 1 87.94 270 GLU B CA 1
ATOM 5094 C C . GLU B 1 270 ? -1.258 29.094 0.311 1 87.94 270 GLU B C 1
ATOM 5096 O O . GLU B 1 270 ? -2.422 28.703 0.453 1 87.94 270 GLU B O 1
ATOM 5101 N N . CYS B 1 271 ? -0.283 28.281 0.261 1 92.88 271 CYS B N 1
ATOM 5102 C CA . CYS B 1 271 ? -0.509 26.828 0.224 1 92.88 271 CYS B CA 1
ATOM 5103 C C . CYS B 1 271 ? -0.941 26.312 1.59 1 92.88 271 CYS B C 1
ATOM 5105 O O . CYS B 1 271 ? -0.395 26.719 2.615 1 92.88 271 CYS B O 1
ATOM 5107 N N . ASP B 1 272 ? -1.938 25.453 1.493 1 93.31 272 ASP B N 1
ATOM 5108 C CA . ASP B 1 272 ? -2.338 24.734 2.699 1 93.31 272 ASP B CA 1
ATOM 5109 C C . ASP B 1 272 ? -1.346 23.609 3.029 1 93.31 272 ASP B C 1
ATOM 5111 O O . ASP B 1 272 ? -0.998 23.406 4.195 1 93.31 272 ASP B O 1
ATOM 5115 N N . TYR B 1 273 ? -0.932 22.938 1.989 1 96 273 TYR B N 1
ATOM 5116 C CA . TYR B 1 273 ? -0.022 21.812 2.168 1 96 273 TYR B CA 1
ATOM 5117 C C . TYR B 1 273 ? 1.044 21.797 1.08 1 96 273 TYR B C 1
ATOM 5119 O O . TYR B 1 273 ? 0.767 22.125 -0.075 1 96 273 TYR B O 1
ATOM 5127 N N . ILE B 1 274 ? 2.184 21.453 1.463 1 96.12 274 ILE B N 1
ATOM 5128 C CA . ILE B 1 274 ? 3.303 21.172 0.571 1 96.12 274 ILE B CA 1
ATOM 5129 C C . ILE B 1 274 ? 3.846 19.766 0.852 1 96.12 274 ILE B C 1
ATOM 5131 O O . ILE B 1 274 ? 4.344 19.5 1.946 1 96.12 274 ILE B O 1
ATOM 5135 N N . CYS B 1 275 ? 3.75 18.938 -0.146 1 97.38 275 CYS B N 1
ATOM 5136 C CA . CYS B 1 275 ? 4.098 17.531 0.027 1 97.38 275 CYS B CA 1
ATOM 5137 C C . CYS B 1 275 ? 5.293 17.156 -0.842 1 97.38 275 CYS B C 1
ATOM 5139 O O . CYS B 1 275 ? 5.398 17.594 -1.985 1 97.38 275 CYS B O 1
ATOM 5141 N N . ALA B 1 276 ? 6.145 16.406 -0.285 1 95.38 276 ALA B N 1
ATOM 5142 C CA . ALA B 1 276 ? 7.281 15.898 -1.046 1 95.38 276 ALA B CA 1
ATOM 5143 C C . ALA B 1 276 ? 7.465 14.406 -0.829 1 95.38 276 ALA B C 1
ATOM 5145 O O . ALA B 1 276 ? 7.34 13.914 0.295 1 95.38 276 ALA B O 1
ATOM 5146 N N . PHE B 1 277 ? 7.734 13.75 -1.971 1 95.44 277 PHE B N 1
ATOM 5147 C CA . PHE B 1 277 ? 7.895 12.305 -1.942 1 95.44 277 PHE B CA 1
ATOM 5148 C C . PHE B 1 277 ? 9.336 11.906 -2.238 1 95.44 277 PHE B C 1
ATOM 5150 O O . PHE B 1 277 ? 9.945 12.422 -3.184 1 95.44 277 PHE B O 1
ATOM 5157 N N . SER B 1 278 ? 9.914 10.953 -1.396 1 91.81 278 SER B N 1
ATOM 5158 C CA . SER B 1 278 ? 11.234 10.367 -1.632 1 91.81 278 SER B CA 1
ATOM 5159 C C . SER B 1 278 ? 12.266 11.445 -1.956 1 91.81 278 SER B C 1
ATOM 5161 O O . SER B 1 278 ? 12.422 12.406 -1.205 1 91.81 278 SER B O 1
ATOM 5163 N N . GLU B 1 279 ? 12.953 11.375 -3.051 1 88.88 279 GLU B N 1
ATOM 5164 C CA . GLU B 1 279 ? 14.031 12.305 -3.377 1 88.88 279 GLU B CA 1
ATOM 5165 C C . GLU B 1 279 ? 13.508 13.727 -3.543 1 88.88 279 GLU B C 1
ATOM 5167 O O . GLU B 1 279 ? 14.281 14.688 -3.5 1 88.88 279 GLU B O 1
ATOM 5172 N N . GLY B 1 280 ? 12.211 13.852 -3.703 1 91.06 280 GLY B N 1
ATOM 5173 C CA . GLY B 1 280 ? 11.625 15.188 -3.773 1 91.06 280 GLY B CA 1
ATOM 5174 C C . GLY B 1 280 ? 11.805 15.984 -2.498 1 91.06 280 GLY B C 1
ATOM 5175 O O . GLY B 1 280 ? 11.75 17.219 -2.518 1 91.06 280 GLY B O 1
ATOM 5176 N N . ILE B 1 281 ? 12.016 15.344 -1.412 1 90.31 281 ILE B N 1
ATOM 5177 C CA . ILE B 1 281 ? 12.219 15.961 -0.108 1 90.31 281 ILE B CA 1
ATOM 5178 C C . ILE B 1 281 ? 13.461 16.859 -0.147 1 90.31 281 ILE B C 1
ATOM 5180 O O . ILE B 1 281 ? 13.539 17.844 0.579 1 90.31 281 ILE B O 1
ATOM 5184 N N . SER B 1 282 ? 14.352 16.562 -1.018 1 86.69 282 SER B N 1
ATOM 5185 C CA . SER B 1 282 ? 15.609 17.297 -1.1 1 86.69 282 SER B CA 1
ATOM 5186 C C . SER B 1 282 ? 15.375 18.766 -1.439 1 86.69 282 SER B C 1
ATOM 5188 O O . SER B 1 282 ? 16.156 19.641 -1.036 1 86.69 282 SER B O 1
ATOM 5190 N N . TYR B 1 283 ? 14.328 19.094 -2.148 1 87.5 283 TYR B N 1
ATOM 5191 C CA . TYR B 1 283 ? 14.016 20.469 -2.494 1 87.5 283 TYR B CA 1
ATOM 5192 C C . TYR B 1 283 ? 13.586 21.266 -1.263 1 87.5 283 TYR B C 1
ATOM 5194 O O . TYR B 1 283 ? 13.883 22.453 -1.148 1 87.5 283 TYR B O 1
ATOM 5202 N N . LEU B 1 284 ? 12.945 20.531 -0.368 1 86.31 284 LEU B N 1
ATOM 5203 C CA . LEU B 1 284 ? 12.406 21.203 0.81 1 86.31 284 LEU B CA 1
ATOM 5204 C C . LEU B 1 284 ? 13.484 21.375 1.877 1 86.31 284 LEU B C 1
ATOM 5206 O O . LEU B 1 284 ? 13.469 22.359 2.629 1 86.31 284 LEU B O 1
ATOM 5210 N N . VAL B 1 285 ? 14.32 20.438 1.923 1 78.75 285 VAL B N 1
ATOM 5211 C CA . VAL B 1 285 ? 15.383 20.484 2.926 1 78.75 285 VAL B CA 1
ATOM 5212 C C . VAL B 1 285 ? 16.312 21.672 2.643 1 78.75 285 VAL B C 1
ATOM 5214 O O . VAL B 1 285 ? 16.969 22.188 3.551 1 78.75 285 VAL B O 1
ATOM 5217 N N . LYS B 1 286 ? 16.328 22.125 1.45 1 77.31 286 LYS B N 1
ATOM 5218 C CA . LYS B 1 286 ? 17.156 23.266 1.064 1 77.31 286 LYS B CA 1
ATOM 5219 C C . LYS B 1 286 ? 16.5 24.578 1.448 1 77.31 286 LYS B C 1
ATOM 5221 O O . LYS B 1 286 ? 17.141 25.641 1.407 1 77.31 286 LYS B O 1
ATOM 5226 N N . CYS B 1 287 ? 15.273 24.484 1.877 1 77.38 287 CYS B N 1
ATOM 5227 C CA . CYS B 1 287 ? 14.516 25.672 2.256 1 77.38 287 CYS B CA 1
ATOM 5228 C C . CYS B 1 287 ? 14.68 25.969 3.742 1 77.38 287 CYS B C 1
ATOM 5230 O O . CYS B 1 287 ? 14.289 25.156 4.586 1 77.38 287 CYS B O 1
ATOM 5232 N N . LYS B 1 288 ? 15.148 27.141 4.109 1 71.44 288 LYS B N 1
ATOM 5233 C CA . LYS B 1 288 ? 15.336 27.547 5.496 1 71.44 288 LYS B CA 1
ATOM 5234 C C . LYS B 1 288 ? 14 27.641 6.23 1 71.44 288 LYS B C 1
ATOM 5236 O O . LYS B 1 288 ? 13.93 27.422 7.441 1 71.44 288 LYS B O 1
ATOM 5241 N N . GLU B 1 289 ? 12.977 27.969 5.449 1 68.44 289 GLU B N 1
ATOM 5242 C CA . GLU B 1 289 ? 11.633 28.109 5.996 1 68.44 289 GLU B CA 1
ATOM 5243 C C . GLU B 1 289 ? 11.148 26.797 6.602 1 68.44 289 GLU B C 1
ATOM 5245 O O . GLU B 1 289 ? 10.195 26.781 7.391 1 68.44 289 GLU B O 1
ATOM 5250 N N . LEU B 1 290 ? 11.906 25.828 6.301 1 72.12 290 LEU B N 1
ATOM 5251 C CA . LEU B 1 290 ? 11.422 24.516 6.711 1 72.12 290 LEU B CA 1
ATOM 5252 C C . LEU B 1 290 ? 12.359 23.875 7.73 1 72.12 290 LEU B C 1
ATOM 5254 O O . LEU B 1 290 ? 12.367 22.656 7.895 1 72.12 290 LEU B O 1
ATOM 5258 N N . ASN B 1 291 ? 13.062 24.766 8.32 1 72.94 291 ASN B N 1
ATOM 5259 C CA . ASN B 1 291 ? 13.977 24.281 9.359 1 72.94 291 ASN B CA 1
ATOM 5260 C C . ASN B 1 291 ? 13.219 23.672 10.539 1 72.94 291 ASN B C 1
ATOM 5262 O O . ASN B 1 291 ? 12.148 24.156 10.914 1 72.94 291 ASN B O 1
ATOM 5266 N N . GLY B 1 292 ? 13.773 22.594 11.078 1 72.62 292 GLY B N 1
ATOM 5267 C CA . GLY B 1 292 ? 13.258 22.016 12.305 1 72.62 292 GLY B CA 1
ATOM 5268 C C . GLY B 1 292 ? 12.18 20.969 12.062 1 72.62 292 GLY B C 1
ATOM 5269 O O . GLY B 1 292 ? 11.531 20.516 13 1 72.62 292 GLY B O 1
ATOM 5270 N N . ILE B 1 293 ? 11.992 20.688 10.836 1 78.25 293 ILE B N 1
ATOM 5271 C CA . ILE B 1 293 ? 10.938 19.719 10.555 1 78.25 293 ILE B CA 1
ATOM 5272 C C . ILE B 1 293 ? 11.484 18.297 10.695 1 78.25 293 ILE B C 1
ATOM 5274 O O . ILE B 1 293 ? 12.703 18.094 10.656 1 78.25 293 ILE B O 1
ATOM 5278 N N . PHE B 1 294 ? 10.539 17.438 10.977 1 84.38 294 PHE B N 1
ATOM 5279 C CA . PHE B 1 294 ? 10.891 16.016 11.016 1 84.38 294 PHE B CA 1
ATOM 5280 C C . PHE B 1 294 ? 10.883 15.422 9.617 1 84.38 294 PHE B C 1
ATOM 5282 O O . PHE B 1 294 ? 10.055 15.797 8.781 1 84.38 294 PHE B O 1
ATOM 5289 N N . VAL B 1 295 ? 11.812 14.523 9.438 1 87.81 295 VAL B N 1
ATOM 5290 C CA . VAL B 1 295 ? 11.891 13.844 8.156 1 87.81 295 VAL B CA 1
ATOM 5291 C C . VAL B 1 295 ? 11.82 12.328 8.367 1 87.81 295 VAL B C 1
ATOM 5293 O O . VAL B 1 295 ? 12.43 11.797 9.289 1 87.81 295 VAL B O 1
ATOM 5296 N N . PRO B 1 296 ? 10.984 11.688 7.535 1 89.88 296 PRO B N 1
ATOM 5297 C CA . PRO B 1 296 ? 10.953 10.227 7.652 1 89.88 296 PRO B CA 1
ATOM 5298 C C . PRO B 1 296 ? 12.266 9.57 7.215 1 89.88 296 PRO B C 1
ATOM 5300 O O . PRO B 1 296 ? 12.992 10.133 6.387 1 89.88 296 PRO B O 1
ATOM 5303 N N . ASN B 1 297 ? 12.461 8.398 7.832 1 85.5 297 ASN B N 1
ATOM 5304 C CA . ASN B 1 297 ? 13.688 7.668 7.512 1 85.5 297 ASN B CA 1
ATOM 5305 C C . ASN B 1 297 ? 13.664 7.145 6.078 1 85.5 297 ASN B C 1
ATOM 5307 O O . ASN B 1 297 ? 12.602 6.859 5.531 1 85.5 297 ASN B O 1
ATOM 5311 N N . GLY B 1 298 ? 14.875 7.102 5.527 1 82.31 298 GLY B N 1
ATOM 5312 C CA . GLY B 1 298 ? 15.047 6.613 4.168 1 82.31 298 GLY B CA 1
ATOM 5313 C C . GLY B 1 298 ? 16.5 6.418 3.781 1 82.31 298 GLY B C 1
ATOM 5314 O O . GLY B 1 298 ? 17.391 6.984 4.414 1 82.31 298 GLY B O 1
ATOM 5315 N N . LYS B 1 299 ? 16.703 5.559 2.812 1 75.69 299 LYS B N 1
ATOM 5316 C CA . LYS B 1 299 ? 18.062 5.203 2.383 1 75.69 299 LYS B CA 1
ATOM 5317 C C . LYS B 1 299 ? 18.828 6.438 1.925 1 75.69 299 LYS B C 1
ATOM 5319 O O . LYS B 1 299 ? 20.016 6.586 2.229 1 75.69 299 LYS B O 1
ATOM 5324 N N . TRP B 1 300 ? 18.25 7.324 1.329 1 73.56 300 TRP B N 1
ATOM 5325 C CA . TRP B 1 300 ? 18.938 8.453 0.711 1 73.56 300 TRP B CA 1
ATOM 5326 C C . TRP B 1 300 ? 19.031 9.625 1.677 1 73.56 300 TRP B C 1
ATOM 5328 O O . TRP B 1 300 ? 19.797 10.57 1.442 1 73.56 300 TRP B O 1
ATOM 5338 N N . ILE B 1 301 ? 18.266 9.609 2.699 1 76 301 ILE B N 1
ATOM 5339 C CA . ILE B 1 301 ? 18.141 10.766 3.584 1 76 301 ILE B CA 1
ATOM 5340 C C . ILE B 1 301 ? 19.469 11.016 4.293 1 76 301 ILE B C 1
ATOM 5342 O O . ILE B 1 301 ? 19.844 12.164 4.535 1 76 301 ILE B O 1
ATOM 5346 N N . LYS B 1 302 ? 20.125 9.875 4.59 1 70.19 302 LYS B N 1
ATOM 5347 C CA . LYS B 1 302 ? 21.406 10.016 5.277 1 70.19 302 LYS B CA 1
ATOM 5348 C C . LYS B 1 302 ? 22.406 10.789 4.418 1 70.19 302 LYS B C 1
ATOM 5350 O O . LYS B 1 302 ? 23.156 11.625 4.926 1 70.19 302 LYS B O 1
ATOM 5355 N N . SER B 1 303 ? 22.312 10.492 3.18 1 71.5 303 SER B N 1
ATOM 5356 C CA . SER B 1 303 ? 23.234 11.172 2.271 1 71.5 303 SER B CA 1
ATOM 5357 C C . SER B 1 303 ? 22.875 12.656 2.146 1 71.5 303 SER B C 1
ATOM 5359 O O . SER B 1 303 ? 23.766 13.5 2.021 1 71.5 303 SER B O 1
ATOM 5361 N N . LEU B 1 304 ? 21.625 12.906 2.205 1 71.88 304 LEU B N 1
ATOM 5362 C CA . LEU B 1 304 ? 21.156 14.281 2.143 1 71.88 304 LEU B CA 1
ATOM 5363 C C . LEU B 1 304 ? 21.594 15.07 3.373 1 71.88 304 LEU B C 1
ATOM 5365 O O . LEU B 1 304 ? 21.953 16.25 3.266 1 71.88 304 LEU B O 1
ATOM 5369 N N . LEU B 1 305 ? 21.609 14.422 4.504 1 65.31 305 LEU B N 1
ATOM 5370 C CA . LEU B 1 305 ? 21.969 15.047 5.77 1 65.31 305 LEU B CA 1
ATOM 5371 C C . LEU B 1 305 ? 23.438 15.43 5.785 1 65.31 305 LEU B C 1
ATOM 5373 O O . LEU B 1 305 ? 23.812 16.469 6.328 1 65.31 305 LEU B O 1
ATOM 5377 N N . ASP B 1 306 ? 24.125 14.555 5.254 1 65.62 306 ASP B N 1
ATOM 5378 C CA . ASP B 1 306 ? 25.578 14.797 5.242 1 65.62 306 ASP B CA 1
ATOM 5379 C C . ASP B 1 306 ? 25.922 15.984 4.348 1 65.62 306 ASP B C 1
ATOM 5381 O O . ASP B 1 306 ? 26.844 16.734 4.648 1 65.62 306 ASP B O 1
ATOM 5385 N N . GLU B 1 307 ? 25.125 16.172 3.455 1 64.19 307 GLU B N 1
ATOM 5386 C CA . GLU B 1 307 ? 25.422 17.219 2.48 1 64.19 307 GLU B CA 1
ATOM 5387 C C . GLU B 1 307 ? 24.984 18.594 2.994 1 64.19 307 GLU B C 1
ATOM 5389 O O . GLU B 1 307 ? 25.672 19.578 2.785 1 64.19 307 GLU B O 1
ATOM 5394 N N . GLU B 1 308 ? 23.859 18.656 3.639 1 61.69 308 GLU B N 1
ATOM 5395 C CA . GLU B 1 308 ? 23.281 19.969 3.922 1 61.69 308 GLU B CA 1
ATOM 5396 C C . GLU B 1 308 ? 23.578 20.406 5.355 1 61.69 308 GLU B C 1
ATOM 5398 O O . GLU B 1 308 ? 23.281 21.531 5.738 1 61.69 308 GLU B O 1
ATOM 5403 N N . LYS B 1 309 ? 24.562 19.75 6.012 1 57.22 309 LYS B N 1
ATOM 5404 C CA . LYS B 1 309 ? 24.953 20.141 7.367 1 57.22 309 LYS B CA 1
ATOM 5405 C C . LYS B 1 309 ? 23.734 20.5 8.211 1 57.22 309 LYS B C 1
ATOM 5407 O O . LYS B 1 309 ? 23.781 21.438 9 1 57.22 309 LYS B O 1
ATOM 5412 N N . ARG B 1 310 ? 22.641 20.078 7.754 1 60.31 310 ARG B N 1
ATOM 5413 C CA . ARG B 1 310 ? 21.453 20.453 8.508 1 60.31 310 ARG B CA 1
ATOM 5414 C C . ARG B 1 310 ? 21.062 19.344 9.484 1 60.31 310 ARG B C 1
ATOM 5416 O O . ARG B 1 310 ? 21.375 18.172 9.258 1 60.31 310 ARG B O 1
ATOM 5423 N N . THR B 1 311 ? 20.797 19.797 10.688 1 60.66 311 THR B N 1
ATOM 5424 C CA . THR B 1 311 ? 20.344 18.875 11.719 1 60.66 311 THR B CA 1
ATOM 5425 C C . THR B 1 311 ? 18.891 18.438 11.445 1 60.66 311 THR B C 1
ATOM 5427 O O . THR B 1 311 ? 17.969 19.219 11.625 1 60.66 311 THR B O 1
ATOM 5430 N N . LEU B 1 312 ? 18.766 17.516 10.516 1 69.19 312 LEU B N 1
ATOM 5431 C CA . LEU B 1 312 ? 17.422 16.984 10.297 1 69.19 312 LEU B CA 1
ATOM 5432 C C . LEU B 1 312 ? 17.062 15.969 11.375 1 69.19 312 LEU B C 1
ATOM 5434 O O . LEU B 1 312 ? 17.938 15.227 11.852 1 69.19 312 LEU B O 1
ATOM 5438 N N . ARG B 1 313 ? 15.891 16.109 11.875 1 78 313 ARG B N 1
ATOM 5439 C CA . ARG B 1 313 ? 15.359 15.133 12.812 1 78 313 ARG B CA 1
ATOM 5440 C C . ARG B 1 313 ? 14.688 13.977 12.07 1 78 313 ARG B C 1
ATOM 5442 O O . ARG B 1 313 ? 13.656 14.164 11.422 1 78 313 ARG B O 1
ATOM 5449 N N . ILE B 1 314 ? 15.25 12.805 12.25 1 82.81 314 ILE B N 1
ATOM 5450 C CA . ILE B 1 314 ? 14.797 11.656 11.484 1 82.81 314 ILE B CA 1
ATOM 5451 C C . ILE B 1 314 ? 13.922 10.758 12.359 1 82.81 314 ILE B C 1
ATOM 5453 O O . ILE B 1 314 ? 14.266 10.484 13.516 1 82.81 314 ILE B O 1
ATOM 5457 N N . LEU B 1 315 ? 12.734 10.438 11.891 1 84.88 315 LEU B N 1
ATOM 5458 C CA . LEU B 1 315 ? 11.844 9.492 12.555 1 84.88 315 LEU B CA 1
ATOM 5459 C C . LEU B 1 315 ? 11.633 8.25 11.695 1 84.88 315 LEU B C 1
ATOM 5461 O O . LEU B 1 315 ? 11.531 8.352 10.469 1 84.88 315 LEU B O 1
ATOM 5465 N N . ASN B 1 316 ? 11.477 7.102 12.305 1 86.44 316 ASN B N 1
ATOM 5466 C CA . ASN B 1 316 ? 11.266 5.844 11.594 1 86.44 316 ASN B CA 1
ATOM 5467 C C . ASN B 1 316 ? 9.789 5.609 11.281 1 86.44 316 ASN B C 1
ATOM 5469 O O . ASN B 1 316 ? 9.148 4.773 11.914 1 86.44 316 ASN B O 1
ATOM 5473 N N . LYS B 1 317 ? 9.273 6.352 10.352 1 90.62 317 LYS B N 1
ATOM 5474 C CA . LYS B 1 317 ? 7.91 6.289 9.836 1 90.62 317 LYS B CA 1
ATOM 5475 C C . LYS B 1 317 ? 7.898 6.355 8.312 1 90.62 317 LYS B C 1
ATOM 5477 O O . LYS B 1 317 ? 8.852 6.836 7.699 1 90.62 317 LYS B O 1
ATOM 5482 N N . ASN B 1 318 ? 6.863 5.797 7.711 1 91.94 318 ASN B N 1
ATOM 5483 C CA . ASN B 1 318 ? 6.734 5.848 6.262 1 91.94 318 ASN B CA 1
ATOM 5484 C C . ASN B 1 318 ? 6.48 7.27 5.77 1 91.94 318 ASN B C 1
ATOM 5486 O O . ASN B 1 318 ? 6.898 7.633 4.668 1 91.94 318 ASN B O 1
ATOM 5490 N N . TYR B 1 319 ? 5.773 8.008 6.543 1 94.75 319 TYR B N 1
ATOM 5491 C CA . TYR B 1 319 ? 5.527 9.406 6.219 1 94.75 319 TYR B CA 1
ATOM 5492 C C . TYR B 1 319 ? 5.395 10.242 7.484 1 94.75 319 TYR B C 1
ATOM 5494 O O . TYR B 1 319 ? 5.141 9.703 8.57 1 94.75 319 TYR B O 1
ATOM 5502 N N . ILE B 1 320 ? 5.602 11.547 7.367 1 93.25 320 ILE B N 1
ATOM 5503 C CA . ILE B 1 320 ? 5.492 12.469 8.5 1 93.25 320 ILE B CA 1
ATOM 5504 C C . ILE B 1 320 ? 4.633 13.664 8.102 1 93.25 320 ILE B C 1
ATOM 5506 O O . ILE B 1 320 ? 4.805 14.234 7.023 1 93.25 320 ILE B O 1
ATOM 5510 N N . ASP B 1 321 ? 3.684 13.945 8.898 1 94.56 321 ASP B N 1
ATOM 5511 C CA . ASP B 1 321 ? 2.832 15.125 8.781 1 94.56 321 ASP B CA 1
ATOM 5512 C C . ASP B 1 321 ? 3.303 16.234 9.711 1 94.56 321 ASP B C 1
ATOM 5514 O O . ASP B 1 321 ? 3.029 16.203 10.914 1 94.56 321 ASP B O 1
ATOM 5518 N N . ASN B 1 322 ? 3.984 17.281 9.195 1 91.44 322 ASN B N 1
ATOM 5519 C CA . ASN B 1 322 ? 4.434 18.438 9.969 1 91.44 322 ASN B CA 1
ATOM 5520 C C . ASN B 1 322 ? 3.439 19.578 9.883 1 91.44 322 ASN B C 1
ATOM 5522 O O . ASN B 1 322 ? 3.82 20.75 10.016 1 91.44 322 ASN B O 1
ATOM 5526 N N . GLY B 1 323 ? 2.223 19.266 9.602 1 92.81 323 GLY B N 1
ATOM 5527 C CA . GLY B 1 323 ? 1.211 20.297 9.375 1 92.81 323 GLY B CA 1
ATOM 5528 C C . GLY B 1 323 ? 1.105 20.719 7.926 1 92.81 323 GLY B C 1
ATOM 5529 O O . GLY B 1 323 ? 0.489 20.031 7.113 1 92.81 323 GLY B O 1
ATOM 5530 N N . LYS B 1 324 ? 1.774 21.781 7.598 1 92.88 324 LYS B N 1
ATOM 5531 C CA . LYS B 1 324 ? 1.788 22.281 6.227 1 92.88 324 LYS B CA 1
ATOM 5532 C C . LYS B 1 324 ? 2.674 21.406 5.336 1 92.88 324 LYS B C 1
ATOM 5534 O O . LYS B 1 324 ? 2.355 21.188 4.168 1 92.88 324 LYS B O 1
ATOM 5539 N N . ILE B 1 325 ? 3.719 20.922 5.922 1 93.25 325 ILE B N 1
ATOM 5540 C CA . ILE B 1 325 ? 4.703 20.141 5.184 1 93.25 325 ILE B CA 1
ATOM 5541 C C . ILE B 1 325 ? 4.512 18.656 5.488 1 93.25 325 ILE B C 1
ATOM 5543 O O . ILE B 1 325 ? 4.547 18.234 6.648 1 93.25 325 ILE B O 1
ATOM 5547 N N . MET B 1 326 ? 4.324 17.922 4.461 1 95.94 326 MET B N 1
ATOM 5548 C CA . MET B 1 326 ? 4.195 16.469 4.617 1 95.94 326 MET B CA 1
ATOM 5549 C C . MET B 1 326 ? 5.191 15.734 3.727 1 95.94 326 MET B C 1
ATOM 5551 O O . MET B 1 326 ? 5.359 16.078 2.557 1 95.94 326 MET B O 1
ATOM 5555 N N . LEU B 1 327 ? 5.855 14.742 4.336 1 95 327 LEU B N 1
ATOM 5556 C CA . LEU B 1 327 ? 6.961 14.078 3.652 1 95 327 LEU B CA 1
ATOM 5557 C C . LEU B 1 327 ? 6.793 12.562 3.701 1 95 327 LEU B C 1
ATOM 5559 O O . LEU B 1 327 ? 6.363 12.008 4.719 1 95 327 LEU B O 1
ATOM 5563 N N . SER B 1 328 ? 7.082 11.914 2.629 1 95.69 328 SER B N 1
ATOM 5564 C CA . SER B 1 328 ? 7.121 10.453 2.582 1 95.69 328 SER B CA 1
ATOM 5565 C C . SER B 1 328 ? 8.391 9.961 1.897 1 95.69 328 SER B C 1
ATOM 5567 O O . SER B 1 328 ? 8.977 10.664 1.071 1 95.69 328 SER B O 1
ATOM 5569 N N . THR B 1 329 ? 8.859 8.742 2.271 1 92.88 329 THR B N 1
ATOM 5570 C CA . THR B 1 329 ? 10.133 8.281 1.728 1 92.88 329 THR B CA 1
ATOM 5571 C C . THR B 1 329 ? 9.953 6.953 0.995 1 92.88 329 THR B C 1
ATOM 5573 O O . THR B 1 329 ? 10.93 6.363 0.53 1 92.88 329 THR B O 1
ATOM 5576 N N . ASN B 1 330 ? 8.766 6.457 0.924 1 92.56 330 ASN B N 1
ATOM 5577 C CA . ASN B 1 330 ? 8.5 5.211 0.213 1 92.56 330 ASN B CA 1
ATOM 5578 C C . ASN B 1 330 ? 7.066 5.16 -0.305 1 92.56 330 ASN B C 1
ATOM 5580 O O . ASN B 1 330 ? 6.266 6.051 -0.019 1 92.56 330 ASN B O 1
ATOM 5584 N N . LEU B 1 331 ? 6.77 4.188 -1.069 1 93 331 LEU B N 1
ATOM 5585 C CA . LEU B 1 331 ? 5.492 4.09 -1.77 1 93 331 LEU B CA 1
ATOM 5586 C C . LEU B 1 331 ? 4.332 4.059 -0.781 1 93 331 LEU B C 1
ATOM 5588 O O . LEU B 1 331 ? 3.334 4.758 -0.968 1 93 331 LEU B O 1
ATOM 5592 N N . MET B 1 332 ? 4.426 3.23 0.208 1 93.94 332 MET B N 1
ATOM 5593 C CA . MET B 1 332 ? 3.361 3.137 1.204 1 93.94 332 MET B CA 1
ATOM 5594 C C . MET B 1 332 ? 3.16 4.473 1.913 1 93.94 332 MET B C 1
ATOM 5596 O O . MET B 1 332 ? 2.025 4.887 2.158 1 93.94 332 MET B O 1
ATOM 5600 N N . GLY B 1 333 ? 4.242 5.09 2.26 1 95.38 333 GLY B N 1
ATOM 5601 C CA . GLY B 1 333 ? 4.156 6.406 2.865 1 95.38 333 GLY B CA 1
ATOM 5602 C C . GLY B 1 333 ? 3.443 7.422 1.988 1 95.38 333 GLY B C 1
ATOM 5603 O O . GLY B 1 333 ? 2.662 8.234 2.482 1 95.38 333 GLY B O 1
ATOM 5604 N N . THR B 1 334 ? 3.783 7.379 0.703 1 96.5 334 THR B N 1
ATOM 5605 C CA . THR B 1 334 ? 3.146 8.281 -0.251 1 96.5 334 THR B CA 1
ATOM 5606 C C . THR B 1 334 ? 1.64 8.039 -0.3 1 96.5 334 THR B C 1
ATOM 5608 O O . THR B 1 334 ? 0.853 8.984 -0.279 1 96.5 334 THR B O 1
ATOM 5611 N N . LEU B 1 335 ? 1.282 6.824 -0.36 1 96.5 335 LEU B N 1
ATOM 5612 C CA . LEU B 1 335 ? -0.13 6.457 -0.348 1 96.5 335 LEU B CA 1
ATOM 5613 C C . LEU B 1 335 ? -0.814 6.973 0.913 1 96.5 335 LEU B C 1
ATOM 5615 O O . LEU B 1 335 ? -1.854 7.629 0.835 1 96.5 335 LEU B O 1
ATOM 5619 N N . GLU B 1 336 ? -0.222 6.758 2.02 1 96 336 GLU B N 1
ATOM 5620 C CA . GLU B 1 336 ? -0.789 7.164 3.303 1 96 336 GLU B CA 1
ATOM 5621 C C . GLU B 1 336 ? -0.844 8.688 3.426 1 96 336 GLU B C 1
ATOM 5623 O O . GLU B 1 336 ? -1.778 9.234 4.012 1 96 336 GLU B O 1
ATOM 5628 N N . LEU B 1 337 ? 0.166 9.258 2.965 1 97.56 337 LEU B N 1
ATOM 5629 C CA . LEU B 1 337 ? 0.206 10.711 2.975 1 97.56 337 LEU B CA 1
ATOM 5630 C C . LEU B 1 337 ? -0.956 11.297 2.176 1 97.56 337 LEU B C 1
ATOM 5632 O O . LEU B 1 337 ? -1.633 12.219 2.639 1 97.56 337 LEU B O 1
ATOM 5636 N N . CYS B 1 338 ? -1.203 10.781 0.969 1 98.06 338 CYS B N 1
ATOM 5637 C CA . CYS B 1 338 ? -2.322 11.25 0.159 1 98.06 338 CYS B CA 1
ATOM 5638 C C . CYS B 1 338 ? -3.648 11.016 0.874 1 98.06 338 CYS B C 1
ATOM 5640 O O . CYS B 1 338 ? -4.531 11.875 0.843 1 98.06 338 CYS B O 1
ATOM 5642 N N . LEU B 1 339 ? -3.75 9.922 1.502 1 97.31 339 LEU B N 1
ATOM 5643 C CA . LEU B 1 339 ? -4.961 9.617 2.256 1 97.31 339 LEU B CA 1
ATOM 5644 C C . LEU B 1 339 ? -5.133 10.586 3.42 1 97.31 339 LEU B C 1
ATOM 5646 O O . LEU B 1 339 ? -6.258 10.984 3.746 1 97.31 339 LEU B O 1
ATOM 5650 N N . ASN B 1 340 ? -4.051 10.914 4.02 1 96.25 340 ASN B N 1
ATOM 5651 C CA . ASN B 1 340 ? -4.094 11.898 5.102 1 96.25 340 ASN B CA 1
ATOM 5652 C C . ASN B 1 340 ? -4.613 13.242 4.617 1 96.25 340 ASN B C 1
ATOM 5654 O O . ASN B 1 340 ? -5.379 13.906 5.316 1 96.25 340 ASN B O 1
ATOM 5658 N N . ILE B 1 341 ? -4.203 13.617 3.48 1 96.75 341 ILE B N 1
ATOM 5659 C CA . ILE B 1 341 ? -4.707 14.852 2.893 1 96.75 341 ILE B CA 1
ATOM 5660 C C . ILE B 1 341 ? -6.219 14.75 2.695 1 96.75 341 ILE B C 1
ATOM 5662 O O . ILE B 1 341 ? -6.957 15.695 3.002 1 96.75 341 ILE B O 1
ATOM 5666 N N . VAL B 1 342 ? -6.68 13.641 2.195 1 96.56 342 VAL B N 1
ATOM 5667 C CA . VAL B 1 342 ? -8.109 13.422 2.004 1 96.56 342 VAL B CA 1
ATOM 5668 C C . VAL B 1 342 ? -8.836 13.539 3.342 1 96.56 342 VAL B C 1
ATOM 5670 O O . VAL B 1 342 ? -9.891 14.172 3.43 1 96.56 342 VAL B O 1
ATOM 5673 N N . LYS B 1 343 ? -8.25 12.961 4.32 1 94.25 343 LYS B N 1
ATOM 5674 C CA . LYS B 1 343 ? -8.844 13.023 5.652 1 94.25 343 LYS B CA 1
ATOM 5675 C C . LYS B 1 343 ? -8.977 14.461 6.133 1 94.25 343 LYS B C 1
ATOM 5677 O O . LYS B 1 343 ? -10.031 14.867 6.621 1 94.25 343 LYS B O 1
ATOM 5682 N N . LYS B 1 344 ? -7.934 15.188 5.949 1 91.94 344 LYS B N 1
ATOM 5683 C CA . LYS B 1 344 ? -7.883 16.562 6.426 1 91.94 344 LYS B CA 1
ATOM 5684 C C . LYS B 1 344 ? -8.828 17.453 5.625 1 91.94 344 LYS B C 1
ATOM 5686 O O . LYS B 1 344 ? -9.414 18.391 6.168 1 91.94 344 LYS B O 1
ATOM 5691 N N . VAL B 1 345 ? -9.023 17.141 4.344 1 93.44 345 VAL B N 1
ATOM 5692 C CA . VAL B 1 345 ? -9.758 18.031 3.459 1 93.44 345 VAL B CA 1
ATOM 5693 C C . VAL B 1 345 ? -11.211 17.578 3.348 1 93.44 345 VAL B C 1
ATOM 5695 O O . VAL B 1 345 ? -12.133 18.391 3.375 1 93.44 345 VAL B O 1
ATOM 5698 N N . CYS B 1 346 ? -11.398 16.25 3.236 1 93.25 346 CYS B N 1
ATOM 5699 C CA . CYS B 1 346 ? -12.727 15.727 2.945 1 93.25 346 CYS B CA 1
ATOM 5700 C C . CYS B 1 346 ? -13.352 15.102 4.188 1 93.25 346 CYS B C 1
ATOM 5702 O O . CYS B 1 346 ? -14.562 14.891 4.238 1 93.25 346 CYS B O 1
ATOM 5704 N N . GLY B 1 347 ? -12.516 14.719 5.125 1 91.56 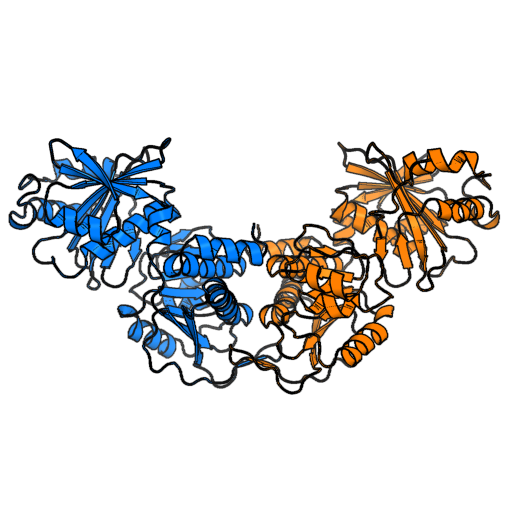347 GLY B N 1
ATOM 5705 C CA . GLY B 1 347 ? -13.039 14.086 6.324 1 91.56 347 GLY B CA 1
ATOM 5706 C C . GLY B 1 347 ? -12.656 12.617 6.438 1 91.56 347 GLY B C 1
ATOM 5707 O O . GLY B 1 347 ? -12.297 11.984 5.445 1 91.56 347 GLY B O 1
ATOM 5708 N N . GLY B 1 348 ? -12.867 12.125 7.625 1 92.12 348 GLY B N 1
ATOM 5709 C CA . GLY B 1 348 ? -12.469 10.766 7.938 1 92.12 348 GLY B CA 1
ATOM 5710 C C . GLY B 1 348 ? -13.328 9.719 7.246 1 92.12 348 GLY B C 1
ATOM 5711 O O . GLY B 1 348 ? -12.836 8.648 6.879 1 92.12 348 GLY B O 1
ATOM 5712 N N . GLU B 1 349 ? -14.484 10.039 7.082 1 93.31 349 GLU B N 1
ATOM 5713 C CA . GLU B 1 349 ? -15.398 9.078 6.465 1 93.31 349 GLU B CA 1
ATOM 5714 C C . GLU B 1 349 ? -15 8.789 5.02 1 93.31 349 GLU B C 1
ATOM 5716 O O . GLU B 1 349 ? -14.961 7.629 4.602 1 93.31 349 GLU B O 1
ATOM 5721 N N . ILE B 1 350 ? -14.727 9.812 4.285 1 94.56 350 ILE B N 1
ATOM 5722 C CA . ILE B 1 350 ? -14.328 9.656 2.891 1 94.56 350 ILE B CA 1
ATOM 5723 C C . ILE B 1 350 ? -12.992 8.922 2.82 1 94.56 350 ILE B C 1
ATOM 5725 O O . ILE B 1 350 ? -12.812 8.023 1.992 1 94.56 350 ILE B O 1
ATOM 5729 N N . GLU B 1 351 ? -12.094 9.305 3.707 1 95.38 351 GLU B N 1
ATOM 5730 C CA . GLU B 1 351 ? -10.797 8.625 3.768 1 95.38 351 GLU B CA 1
ATOM 5731 C C . GLU B 1 351 ? -10.969 7.125 3.992 1 95.38 351 GLU B C 1
ATOM 5733 O O . GLU B 1 351 ? -10.328 6.316 3.324 1 95.38 351 GLU B O 1
ATOM 5738 N N . GLU B 1 352 ? -11.82 6.766 4.914 1 94.88 352 GLU B N 1
ATOM 5739 C CA . GLU B 1 352 ? -12.055 5.363 5.246 1 94.88 352 GLU B CA 1
ATOM 5740 C C . GLU B 1 352 ? -12.625 4.602 4.059 1 94.88 352 GLU B C 1
ATOM 5742 O O . GLU B 1 352 ? -12.242 3.457 3.805 1 94.88 352 GLU B O 1
ATOM 5747 N N . LYS B 1 353 ? -13.5 5.176 3.412 1 95.38 353 LYS B N 1
ATOM 5748 C CA . LYS B 1 353 ? -14.086 4.539 2.234 1 95.38 353 LYS B CA 1
ATOM 5749 C C . LYS B 1 353 ? -13.031 4.27 1.171 1 95.38 353 LYS B C 1
ATOM 5751 O O . LYS B 1 353 ? -13.023 3.203 0.554 1 95.38 353 LYS B O 1
ATOM 5756 N N . ILE B 1 354 ? -12.156 5.238 0.958 1 96.31 354 ILE B N 1
ATOM 5757 C CA . ILE B 1 354 ? -11.086 5.059 -0.022 1 96.31 354 ILE B CA 1
ATOM 5758 C C . ILE B 1 354 ? -10.148 3.945 0.434 1 96.31 354 ILE B C 1
ATOM 5760 O O . ILE B 1 354 ? -9.742 3.098 -0.367 1 96.31 354 ILE B O 1
ATOM 5764 N N . GLU B 1 355 ? -9.805 3.945 1.735 1 95.69 355 GLU B N 1
ATOM 5765 C CA . GLU B 1 355 ? -8.938 2.904 2.277 1 95.69 355 GLU B CA 1
ATOM 5766 C C . GLU B 1 355 ? -9.5 1.514 1.998 1 95.69 355 GLU B C 1
ATOM 5768 O O . GLU B 1 355 ? -8.758 0.598 1.637 1 95.69 355 GLU B O 1
ATOM 5773 N N . ASN B 1 356 ? -10.734 1.411 2.156 1 93.06 356 ASN B N 1
ATOM 5774 C CA . ASN B 1 356 ? -11.398 0.141 1.895 1 93.06 356 ASN B CA 1
ATOM 5775 C C . ASN B 1 356 ? -11.336 -0.235 0.417 1 93.06 356 ASN B C 1
ATOM 5777 O O . ASN B 1 356 ? -11.055 -1.387 0.077 1 93.06 356 ASN B O 1
ATOM 5781 N N . GLU B 1 357 ? -11.523 0.696 -0.369 1 91.38 357 GLU B N 1
ATOM 5782 C CA . GLU B 1 357 ? -11.492 0.449 -1.808 1 91.38 357 GLU B CA 1
ATOM 5783 C C . GLU B 1 357 ? -10.086 0.077 -2.273 1 91.38 357 GLU B C 1
ATOM 5785 O O . GLU B 1 357 ? -9.93 -0.658 -3.25 1 91.38 357 GLU B O 1
ATOM 5790 N N . LEU B 1 358 ? -9.102 0.598 -1.604 1 93.31 358 LEU B N 1
ATOM 5791 C CA . LEU B 1 358 ? -7.715 0.348 -1.985 1 93.31 358 LEU B CA 1
ATOM 5792 C C . LEU B 1 358 ? -7.219 -0.973 -1.405 1 93.31 358 LEU B C 1
ATOM 5794 O O . LEU B 1 358 ? -6.133 -1.439 -1.751 1 93.31 358 LEU B O 1
ATOM 5798 N N . GLY B 1 359 ? -7.918 -1.559 -0.459 1 90.5 359 GLY B N 1
ATOM 5799 C CA . GLY B 1 359 ? -7.551 -2.826 0.15 1 90.5 359 GLY B CA 1
ATOM 5800 C C . GLY B 1 359 ? -6.676 -2.666 1.38 1 90.5 359 GLY B C 1
ATOM 5801 O O . GLY B 1 359 ? -5.926 -3.576 1.738 1 90.5 359 GLY B O 1
ATOM 5802 N N . LEU B 1 360 ? -6.625 -1.544 1.956 1 88.69 360 LEU B N 1
ATOM 5803 C CA . LEU B 1 360 ? -5.816 -1.304 3.148 1 88.69 360 LEU B CA 1
ATOM 5804 C C . LEU B 1 360 ? -6.531 -1.809 4.398 1 88.69 360 LEU B C 1
ATOM 5806 O O . LEU B 1 360 ? -5.906 -1.996 5.445 1 88.69 360 LEU B O 1
ATOM 5810 N N . LYS B 1 361 ? -7.828 -1.984 4.457 1 72.81 361 LYS B N 1
ATOM 5811 C CA . LYS B 1 361 ? -8.602 -2.463 5.598 1 72.81 361 LYS B CA 1
ATOM 5812 C C . LYS B 1 361 ? -9.562 -3.576 5.188 1 72.81 361 LYS B C 1
ATOM 5814 O O . LYS B 1 361 ? -10.008 -3.623 4.039 1 72.81 361 LYS B O 1
#

Organism: NCBI:txid29372

Radius of gyration: 31.55 Å; Cα contacts (8 Å, |Δi|>4): 1412; chains: 2; bounding box: 53×96×70 Å

Secondary structure (DSSP, 8-state):
------TT--EEE-SSEEEEPPPGGGHHHHHHHHH-HHHHTTTT------GGGHHHHIIIIIS-SSS--EEEEEEETTS-EEEEEEEEEEETTTTEEEEEEEE-GGG-SSSHHHHHHHHHHHIIIIII---EEEEEE-SHHHHHHHHHTTPEEEEEETTEEEEEEEHHHHHHS-----EEEEEEE-TT--HHHHHHHHHHHHHHHHHHTS--EEEEEEESSS----TT-EEE------SSPPSEEEE-SS--TTSSHHHHHHHHHHHHTT-SEEEEEGGGHHHHHT-GGGTT-EEE--TTHHHHHHHHT--PEEESSSEEE-BSEEEESSHHHHHHHHHHHHHHHH-HHHHHHHHHHHT--/------TT--EEE-SSEEEEPPPGGGHHHHHHHHH-HHHHTTTT------GGGHHHHIIIIIS-SSS--EEEEEEETTS-EEEEEEEEEEETTTTEEEEEEEE-GGG-SSSHHHHHHHHHHHIIIIII---EEEEEE-SHHHHHHHHHTTPEEEEEETTEEEEEEEHHHHHHS-----EEEEEEE-TT--HHHHHHHHHHHHHHHHHHTS--EEEEEEESSS----TT-EEE------SSPPSEEEE-SS--TTSSHHHHHHHHHHHHTT-SEEEEEGGGHHHHHT-GGGTT-EEE--TTHHHHHHHHT--PEEESSSEEE-BSEEEESSHHHHHHHHHHHHHHHH-HHHHHHHHHHHT--